Protein AF-A0A2G4SFN2-F1 (afdb_monomer_lite)

Structure (mmCIF, N/CA/C/O backbone):
data_AF-A0A2G4SFN2-F1
#
_entry.id   AF-A0A2G4SFN2-F1
#
loop_
_atom_site.group_PDB
_atom_site.id
_atom_site.type_symbol
_atom_site.label_atom_id
_atom_site.label_alt_id
_atom_site.label_comp_id
_atom_site.label_asym_id
_atom_site.label_entity_id
_atom_site.label_seq_id
_atom_site.pdbx_PDB_ins_code
_atom_site.Cartn_x
_atom_site.Cartn_y
_atom_site.Cartn_z
_atom_site.occupancy
_atom_site.B_iso_or_equiv
_atom_site.auth_seq_id
_atom_site.auth_comp_id
_atom_site.auth_asym_id
_atom_site.auth_atom_id
_atom_site.pdbx_PDB_model_num
ATOM 1 N N . MET A 1 1 ? 10.929 -5.818 -22.133 1.00 94.94 1 MET A N 1
ATOM 2 C CA . MET A 1 1 ? 11.020 -7.268 -22.403 1.00 94.94 1 MET A CA 1
ATOM 3 C C . MET A 1 1 ? 10.552 -8.039 -21.181 1.00 94.94 1 MET A C 1
ATOM 5 O O . MET A 1 1 ? 10.913 -7.675 -20.067 1.00 94.94 1 MET A O 1
ATOM 9 N N . VAL A 1 2 ? 9.719 -9.061 -21.393 1.00 96.06 2 VAL A N 1
ATOM 10 C CA . VAL A 1 2 ? 9.062 -9.829 -20.324 1.00 96.06 2 VAL A CA 1
ATOM 11 C C . VAL A 1 2 ? 9.602 -11.266 -20.323 1.00 96.06 2 VAL A C 1
ATOM 13 O O . VAL A 1 2 ? 9.196 -12.037 -21.191 1.00 96.06 2 VAL A O 1
ATOM 16 N N . PRO A 1 3 ? 10.499 -11.646 -19.387 1.00 93.75 3 PRO A N 1
ATOM 17 C CA . PRO A 1 3 ? 11.241 -12.911 -19.431 1.00 93.75 3 PRO A CA 1
ATOM 18 C C . PRO A 1 3 ? 10.375 -14.161 -19.606 1.00 93.75 3 PRO A C 1
ATOM 20 O O . PRO A 1 3 ? 10.706 -15.014 -20.424 1.00 93.75 3 PRO A O 1
ATOM 23 N N . LYS A 1 4 ? 9.218 -14.233 -18.934 1.00 94.50 4 LYS A N 1
ATOM 24 C CA . LYS A 1 4 ? 8.296 -15.381 -19.033 1.00 94.50 4 LYS A CA 1
ATOM 25 C C . LYS A 1 4 ? 7.735 -15.641 -20.441 1.00 94.50 4 LYS A C 1
ATOM 27 O O . LYS A 1 4 ? 7.120 -16.675 -20.672 1.00 94.50 4 LYS A O 1
ATOM 32 N N . TRP A 1 5 ? 7.900 -14.703 -21.376 1.00 95.44 5 TRP A N 1
ATOM 33 C CA . TRP A 1 5 ? 7.477 -14.834 -22.777 1.00 95.44 5 TRP A CA 1
ATOM 34 C C . TRP A 1 5 ? 8.654 -14.965 -23.751 1.00 95.44 5 TRP A C 1
ATOM 36 O O . TRP A 1 5 ? 8.445 -14.978 -24.959 1.00 95.44 5 TRP A O 1
ATOM 46 N N . MET A 1 6 ? 9.886 -15.032 -23.244 1.00 95.00 6 MET A N 1
ATOM 47 C CA . MET A 1 6 ? 11.104 -15.060 -24.061 1.00 95.00 6 MET A CA 1
ATOM 48 C C . MET A 1 6 ? 11.717 -16.457 -24.194 1.00 95.00 6 MET A C 1
ATOM 50 O O . MET A 1 6 ? 12.652 -16.625 -24.973 1.00 95.00 6 MET A O 1
ATOM 54 N N . GLY A 1 7 ? 11.222 -17.430 -23.424 1.00 93.56 7 GLY A N 1
ATOM 55 C CA . GLY A 1 7 ? 11.867 -18.733 -23.285 1.00 93.56 7 GLY A CA 1
ATOM 56 C C . GLY A 1 7 ? 13.181 -18.657 -22.490 1.00 93.56 7 GLY A C 1
ATOM 57 O O . GLY A 1 7 ? 13.526 -17.598 -21.942 1.00 93.56 7 GLY A O 1
ATOM 58 N N . PRO A 1 8 ? 13.928 -19.771 -22.413 1.00 95.56 8 PRO A N 1
ATOM 59 C CA . PRO A 1 8 ? 15.216 -19.804 -21.735 1.00 95.56 8 PRO A CA 1
ATOM 60 C C . PRO A 1 8 ? 16.226 -18.871 -22.416 1.00 95.56 8 PRO A C 1
ATOM 62 O O . PRO A 1 8 ? 16.145 -18.598 -23.612 1.00 95.56 8 PRO A O 1
ATOM 65 N N . ILE A 1 9 ? 17.235 -18.416 -21.667 1.00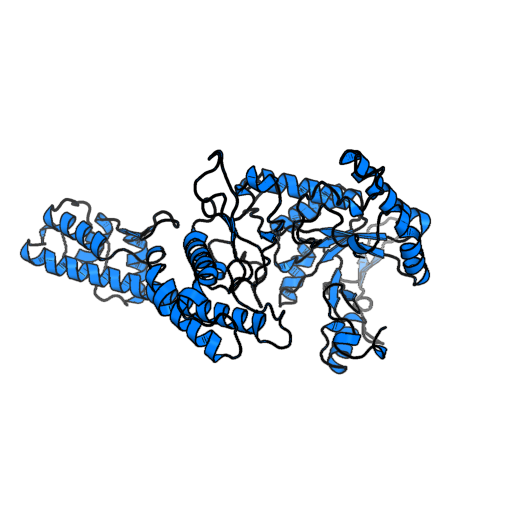 95.12 9 ILE A N 1
ATOM 66 C CA . ILE A 1 9 ? 18.284 -17.484 -22.137 1.00 95.12 9 ILE A CA 1
ATOM 67 C C . ILE A 1 9 ? 18.915 -17.890 -23.484 1.00 95.12 9 ILE A C 1
ATOM 69 O O . ILE A 1 9 ? 19.340 -17.035 -24.262 1.00 95.12 9 ILE A O 1
ATOM 73 N N . THR A 1 10 ? 19.012 -19.188 -23.762 1.00 92.06 10 THR A N 1
ATOM 74 C CA . THR A 1 10 ? 19.550 -19.744 -25.012 1.00 92.06 10 THR A CA 1
ATOM 75 C C . THR A 1 10 ? 18.727 -19.387 -26.249 1.00 92.06 10 THR A C 1
ATOM 77 O O . THR A 1 10 ? 19.292 -19.325 -27.340 1.00 92.06 10 THR A O 1
ATOM 80 N N . GLU A 1 11 ? 17.439 -19.093 -26.088 1.00 93.94 11 GLU A N 1
ATOM 81 C CA . GLU A 1 11 ? 16.514 -18.721 -27.163 1.00 93.94 11 GLU A CA 1
ATOM 82 C C . GLU A 1 11 ? 16.425 -17.203 -27.375 1.00 93.94 11 GLU A C 1
ATOM 84 O O . GLU A 1 11 ? 15.909 -16.741 -28.394 1.00 93.94 11 GLU A O 1
ATOM 89 N N . TRP A 1 12 ? 16.998 -16.398 -26.472 1.00 95.00 12 TRP A N 1
ATOM 90 C CA . TRP A 1 12 ? 16.895 -14.936 -26.539 1.00 95.00 12 TRP A CA 1
ATOM 91 C C . TRP A 1 12 ? 17.589 -14.327 -27.762 1.00 95.00 12 TRP A C 1
ATOM 93 O O . TRP A 1 12 ? 17.279 -13.196 -28.126 1.00 95.00 12 TRP A O 1
ATOM 103 N N . ALA A 1 13 ? 18.512 -15.048 -28.409 1.00 92.19 13 ALA A N 1
ATOM 104 C CA . ALA A 1 13 ? 19.316 -14.533 -29.519 1.00 92.19 13 ALA A CA 1
ATOM 105 C C . ALA A 1 13 ? 18.464 -13.899 -30.635 1.00 92.19 13 ALA A C 1
ATOM 107 O O . ALA A 1 13 ? 18.724 -12.762 -31.016 1.00 92.19 13 ALA A O 1
ATOM 108 N N . ASN A 1 14 ? 17.396 -14.571 -31.076 1.00 90.19 14 ASN A N 1
ATOM 109 C CA . ASN A 1 14 ? 16.533 -14.073 -32.156 1.00 90.19 14 ASN A CA 1
ATOM 110 C C . ASN A 1 14 ? 15.790 -12.781 -31.760 1.00 90.19 14 ASN A C 1
ATOM 112 O O . ASN A 1 14 ? 15.620 -11.861 -32.564 1.00 90.19 14 ASN A O 1
ATOM 116 N N . LEU A 1 15 ? 15.358 -12.692 -30.498 1.00 93.50 15 LEU A N 1
ATOM 117 C CA . LEU A 1 15 ? 14.701 -11.497 -29.966 1.00 93.50 15 LEU A CA 1
ATOM 118 C C . LEU A 1 15 ? 15.687 -10.326 -29.890 1.00 93.50 15 LEU A C 1
ATOM 120 O O . LEU A 1 15 ? 15.352 -9.206 -30.269 1.00 93.50 15 LEU A O 1
ATOM 124 N N . LEU A 1 16 ? 16.917 -10.590 -29.444 1.00 94.38 16 LEU A N 1
ATOM 125 C CA . LEU A 1 16 ? 17.982 -9.591 -29.355 1.00 94.38 16 LEU A CA 1
ATOM 126 C C . LEU A 1 16 ? 18.426 -9.094 -30.736 1.00 94.38 16 LEU A C 1
ATOM 128 O O . LEU A 1 16 ? 18.684 -7.903 -30.893 1.00 94.38 16 LEU A O 1
ATOM 132 N N . GLU A 1 17 ? 18.464 -9.968 -31.745 1.00 92.69 17 GLU A N 1
ATOM 133 C CA . GLU A 1 17 ? 18.723 -9.577 -33.136 1.00 92.69 17 GLU A CA 1
ATOM 134 C C . GLU A 1 17 ? 17.660 -8.609 -33.658 1.00 92.69 17 GLU A C 1
ATOM 136 O O . GLU A 1 17 ? 18.006 -7.616 -34.295 1.00 92.69 17 GLU A O 1
ATOM 141 N N . THR A 1 18 ? 16.388 -8.840 -33.318 1.00 93.56 18 THR A N 1
ATOM 142 C CA . THR A 1 18 ? 15.286 -7.936 -33.684 1.00 93.56 18 THR A CA 1
ATOM 143 C C . THR A 1 18 ? 15.445 -6.570 -33.016 1.00 93.56 18 THR A C 1
ATOM 145 O O . THR A 1 18 ? 15.363 -5.544 -33.685 1.00 93.56 18 THR A O 1
ATOM 148 N N . VAL A 1 19 ? 15.741 -6.536 -31.711 1.00 95.19 19 VAL A N 1
ATOM 149 C CA . VAL A 1 19 ? 15.979 -5.279 -30.975 1.00 95.19 19 VAL A CA 1
ATOM 150 C C . VAL A 1 19 ? 17.150 -4.497 -31.575 1.00 95.19 19 VAL A C 1
ATOM 152 O O . VAL A 1 19 ? 17.044 -3.288 -31.783 1.00 95.19 19 VAL A O 1
ATOM 155 N N . ASN A 1 20 ? 18.248 -5.190 -31.882 1.00 93.81 20 ASN A N 1
ATOM 156 C CA . ASN A 1 20 ? 19.436 -4.597 -32.485 1.00 93.81 20 ASN A CA 1
ATOM 157 C C . ASN A 1 20 ? 19.157 -4.065 -33.898 1.00 93.81 20 ASN A C 1
ATOM 159 O O . ASN A 1 20 ? 19.586 -2.966 -34.234 1.00 93.81 20 ASN A O 1
ATOM 163 N N . TYR A 1 21 ? 18.415 -4.822 -34.713 1.00 95.38 21 TYR A N 1
ATOM 164 C CA . TYR A 1 21 ? 17.999 -4.397 -36.050 1.00 95.38 21 TYR A CA 1
ATOM 165 C C . TYR A 1 21 ? 17.138 -3.127 -36.005 1.00 95.38 21 TYR A C 1
ATOM 167 O O . TYR A 1 21 ? 17.342 -2.225 -36.814 1.00 95.38 21 TYR A O 1
ATOM 175 N N . SER A 1 22 ? 16.237 -3.020 -35.025 1.00 95.19 22 SER A N 1
ATOM 176 C CA . SER A 1 22 ? 15.400 -1.831 -34.816 1.00 95.19 22 SER A CA 1
ATOM 177 C C . SER A 1 22 ? 16.165 -0.610 -34.282 1.00 95.19 22 SER A C 1
ATOM 179 O O . SER A 1 22 ? 15.592 0.471 -34.189 1.00 95.19 22 SER A O 1
ATOM 181 N N . GLY A 1 23 ? 17.450 -0.750 -33.933 1.00 96.12 23 GLY A N 1
ATOM 182 C CA . GLY A 1 23 ? 18.303 0.362 -33.504 1.00 96.12 23 GLY A CA 1
ATOM 183 C C . GLY A 1 23 ? 18.159 0.771 -32.033 1.00 96.12 23 GLY A C 1
ATOM 184 O O . GLY A 1 23 ? 18.684 1.816 -31.643 1.00 96.12 23 GLY A O 1
ATOM 185 N N . TYR A 1 24 ? 17.488 -0.029 -31.196 1.00 96.75 24 TYR A N 1
ATOM 186 C CA . TYR A 1 24 ? 17.452 0.219 -29.752 1.00 96.75 24 TYR A CA 1
ATOM 187 C C . TYR A 1 24 ? 18.827 -0.037 -29.126 1.00 96.75 24 TYR A C 1
ATOM 189 O O . TYR A 1 24 ? 19.486 -1.032 -29.414 1.00 96.75 24 TYR A O 1
ATOM 197 N N . ASN A 1 25 ? 19.234 0.833 -28.203 1.00 97.06 25 ASN A N 1
ATOM 198 C CA . ASN A 1 25 ? 20.517 0.747 -27.497 1.00 97.06 25 ASN A CA 1
ATOM 199 C C . ASN A 1 25 ? 20.377 0.361 -26.014 1.00 97.06 25 ASN A C 1
ATOM 201 O O . ASN A 1 25 ? 21.372 0.319 -25.291 1.00 97.06 25 ASN A O 1
ATOM 205 N N . MET A 1 26 ? 19.160 0.081 -25.545 1.00 97.75 26 MET A N 1
ATOM 206 C CA . MET A 1 26 ? 18.882 -0.307 -24.167 1.00 97.75 26 MET A CA 1
ATOM 207 C C . MET A 1 26 ? 17.657 -1.222 -24.100 1.00 97.75 26 MET A C 1
ATOM 209 O O . MET A 1 26 ? 16.643 -0.952 -24.738 1.00 97.75 26 MET A O 1
ATOM 213 N N . ILE A 1 27 ? 17.741 -2.288 -23.302 1.00 97.81 27 ILE A N 1
ATOM 214 C CA . ILE A 1 27 ? 16.620 -3.190 -23.014 1.00 97.81 27 ILE A CA 1
ATOM 215 C C . ILE A 1 27 ? 16.213 -3.049 -21.550 1.00 97.81 27 ILE A C 1
ATOM 217 O O . ILE A 1 27 ? 17.034 -3.208 -20.648 1.00 97.81 27 ILE A O 1
ATOM 221 N N . HIS A 1 28 ? 14.924 -2.817 -21.320 1.00 97.62 28 HIS A N 1
ATOM 222 C CA . HIS A 1 28 ? 14.289 -2.950 -20.011 1.00 97.62 28 HIS A CA 1
ATOM 223 C C . HIS A 1 28 ? 13.712 -4.347 -19.832 1.00 97.62 28 HIS A C 1
ATOM 225 O O . HIS A 1 28 ? 12.875 -4.780 -20.623 1.00 97.62 28 HIS A O 1
ATOM 231 N N . PHE A 1 29 ? 14.163 -5.043 -18.794 1.00 97.94 29 PHE A N 1
ATOM 232 C CA . PHE A 1 29 ? 13.598 -6.298 -18.324 1.00 97.94 29 PHE A CA 1
ATOM 233 C C . PHE A 1 29 ? 12.678 -6.039 -17.128 1.00 97.94 29 PHE A C 1
ATOM 235 O O . PHE A 1 29 ? 13.094 -5.415 -16.152 1.00 97.94 29 PHE A O 1
ATOM 242 N N . VAL A 1 30 ? 11.450 -6.559 -17.176 1.00 96.75 30 VAL A N 1
ATOM 243 C CA . VAL A 1 30 ? 10.679 -6.772 -15.935 1.00 96.75 30 VAL A CA 1
ATOM 244 C C . VAL A 1 30 ? 11.398 -7.840 -15.087 1.00 96.75 30 VAL A C 1
ATOM 246 O O . VAL A 1 30 ? 12.261 -8.541 -15.635 1.00 96.75 30 VAL A O 1
ATOM 249 N N . PRO A 1 31 ? 11.087 -7.998 -13.788 1.00 97.38 31 PRO A N 1
ATOM 250 C CA . PRO A 1 31 ? 11.889 -8.833 -12.895 1.00 97.38 31 PRO A CA 1
ATOM 251 C C . PRO A 1 31 ? 12.075 -10.272 -13.411 1.00 97.38 31 PRO A C 1
ATOM 253 O O . PRO A 1 31 ? 11.135 -10.912 -13.888 1.00 97.38 31 PRO A O 1
ATOM 256 N N . LEU A 1 32 ? 13.312 -10.778 -13.319 1.00 97.25 32 LEU A N 1
ATOM 257 C CA . LEU A 1 32 ? 13.687 -12.157 -13.688 1.00 97.25 32 LEU A CA 1
ATOM 258 C C . LEU A 1 32 ? 13.621 -13.113 -12.485 1.00 97.25 32 LEU A C 1
ATOM 260 O O . LEU A 1 32 ? 13.892 -14.312 -12.611 1.00 97.25 32 LEU A O 1
ATOM 264 N N . GLN A 1 33 ? 13.357 -12.560 -11.305 1.00 97.81 33 GLN A N 1
ATOM 265 C CA . GLN A 1 33 ? 13.329 -13.274 -10.044 1.00 97.81 33 GLN A CA 1
ATOM 266 C C . GLN A 1 33 ? 12.214 -14.320 -10.033 1.00 97.81 33 GLN A C 1
ATOM 268 O O . GLN A 1 33 ? 11.281 -14.279 -10.839 1.00 97.81 33 GLN A O 1
ATOM 273 N N . LYS A 1 34 ? 12.322 -15.277 -9.112 1.00 97.62 34 LYS A N 1
ATOM 274 C CA . LYS A 1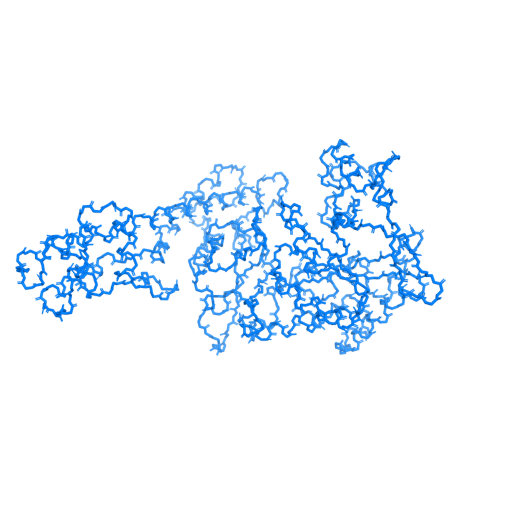 34 ? 11.336 -16.348 -8.977 1.00 97.62 34 LYS A CA 1
ATOM 275 C C . LYS A 1 34 ? 9.956 -15.758 -8.685 1.00 97.62 34 LYS A C 1
ATOM 277 O O . LYS A 1 34 ? 9.790 -15.005 -7.722 1.00 97.62 34 LYS A O 1
ATOM 282 N N . ARG A 1 35 ? 8.960 -16.105 -9.501 1.00 97.94 35 ARG A N 1
ATOM 283 C CA . ARG A 1 35 ? 7.611 -15.530 -9.401 1.00 97.94 35 ARG A CA 1
ATOM 284 C C . ARG A 1 35 ? 6.763 -16.249 -8.355 1.00 97.94 35 ARG A C 1
ATOM 286 O O . ARG A 1 35 ? 7.088 -17.351 -7.905 1.00 97.94 35 ARG A O 1
ATOM 293 N N . GLY A 1 36 ? 5.708 -15.583 -7.906 1.00 96.94 36 GLY A N 1
ATOM 294 C CA . GLY A 1 36 ? 4.700 -16.095 -6.987 1.00 96.94 36 GLY A CA 1
ATOM 295 C C . GLY A 1 36 ? 3.635 -16.947 -7.663 1.00 96.94 36 GLY A C 1
ATOM 296 O O . GLY A 1 36 ? 3.667 -17.195 -8.869 1.00 96.94 36 GLY A O 1
ATOM 297 N N . VAL A 1 37 ? 2.649 -17.372 -6.873 1.00 95.56 37 VAL A N 1
ATOM 298 C CA . VAL A 1 37 ? 1.543 -18.236 -7.331 1.00 95.56 37 VAL A CA 1
ATOM 299 C C . VAL A 1 37 ? 0.689 -17.609 -8.434 1.00 95.56 37 VAL A C 1
ATOM 301 O O . VAL A 1 37 ? 0.128 -18.339 -9.246 1.00 95.56 37 VAL A O 1
ATOM 304 N N . SER A 1 38 ? 0.613 -16.275 -8.508 1.00 95.31 38 SER A N 1
ATOM 305 C CA . SER A 1 38 ? -0.100 -15.568 -9.581 1.00 95.31 38 SER A CA 1
ATOM 306 C C . SER A 1 38 ? 0.643 -15.590 -10.919 1.00 95.31 38 SER A C 1
ATOM 308 O O . SER A 1 38 ? 0.074 -15.223 -11.947 1.00 95.31 38 SER A O 1
ATOM 310 N N . ASN A 1 39 ? 1.920 -15.994 -10.925 1.00 96.56 39 ASN A N 1
ATOM 311 C CA . ASN A 1 39 ? 2.823 -15.918 -12.074 1.00 96.56 39 ASN A CA 1
ATOM 312 C C . ASN A 1 39 ? 2.987 -14.481 -12.638 1.00 96.56 39 ASN A C 1
ATOM 314 O O . ASN A 1 39 ? 3.369 -14.275 -13.803 1.00 96.56 39 ASN A O 1
ATOM 318 N N . SER A 1 40 ? 2.686 -13.470 -11.815 1.00 96.69 40 SER A N 1
ATOM 319 C CA . SER A 1 40 ? 3.033 -12.074 -12.073 1.00 96.69 40 SER A CA 1
ATOM 320 C C . SER A 1 40 ? 4.544 -11.879 -11.892 1.00 96.69 40 SER A C 1
ATOM 322 O O . SER A 1 40 ? 5.094 -12.364 -10.903 1.00 96.69 40 SER A O 1
ATOM 324 N N . PRO A 1 41 ? 5.241 -11.179 -12.808 1.00 96.88 41 PRO A N 1
ATOM 325 C CA . PRO A 1 41 ? 6.657 -10.861 -12.626 1.00 96.88 41 PRO A CA 1
ATOM 326 C C . PRO A 1 41 ? 6.903 -9.878 -11.467 1.00 96.88 41 PRO A C 1
ATOM 328 O O . PRO A 1 41 ? 8.006 -9.847 -10.935 1.00 96.88 41 PRO A O 1
ATOM 331 N N . TYR A 1 42 ? 5.886 -9.117 -11.047 1.00 97.38 42 TYR A N 1
ATOM 332 C CA . TYR A 1 42 ? 5.978 -8.169 -9.928 1.00 97.38 42 TYR A CA 1
ATOM 333 C C . TYR A 1 42 ? 5.659 -8.813 -8.566 1.00 97.38 42 TYR A C 1
ATOM 335 O O . TYR A 1 42 ? 6.148 -8.360 -7.535 1.00 97.38 42 TYR A O 1
ATOM 343 N N . SER A 1 43 ? 4.937 -9.941 -8.550 1.00 97.88 43 SER A N 1
ATOM 344 C CA . SER A 1 43 ? 4.745 -10.763 -7.347 1.00 97.88 43 SER A CA 1
ATOM 345 C C . SER A 1 43 ? 5.930 -11.719 -7.177 1.00 97.88 43 SER A C 1
ATOM 347 O O . SER A 1 43 ? 5.890 -12.881 -7.581 1.00 97.88 43 SER A O 1
ATOM 349 N N . ILE A 1 44 ? 7.039 -11.218 -6.629 1.00 98.50 44 ILE A N 1
ATOM 350 C CA . ILE A 1 44 ? 8.297 -11.973 -6.502 1.00 98.50 44 ILE A CA 1
ATOM 351 C C . ILE A 1 44 ? 8.254 -12.869 -5.256 1.00 98.50 44 ILE A C 1
ATOM 353 O O . ILE A 1 44 ? 8.103 -12.372 -4.144 1.00 98.50 44 ILE A O 1
ATOM 357 N N . SER A 1 45 ? 8.402 -14.187 -5.416 1.00 97.75 45 SER A N 1
ATOM 358 C CA . SER A 1 45 ? 8.417 -15.148 -4.298 1.00 97.75 45 SER A CA 1
ATOM 359 C C . SER A 1 45 ? 9.788 -15.348 -3.670 1.00 97.75 45 SER A C 1
ATOM 361 O O . SER A 1 45 ? 9.859 -15.686 -2.490 1.00 97.75 45 SER A O 1
ATOM 363 N N . ASP A 1 46 ? 10.860 -15.123 -4.423 1.00 97.69 46 ASP A N 1
ATOM 364 C CA . ASP A 1 46 ? 12.228 -15.112 -3.914 1.00 97.69 46 ASP A CA 1
ATOM 365 C C . ASP A 1 46 ? 13.065 -14.129 -4.735 1.00 97.69 46 ASP A C 1
ATOM 367 O O . ASP A 1 46 ? 13.357 -14.363 -5.907 1.00 97.69 46 ASP A O 1
ATOM 371 N N . GLN A 1 47 ? 13.436 -13.015 -4.105 1.00 98.00 47 GLN A N 1
ATOM 372 C CA . GLN A 1 47 ? 14.183 -11.921 -4.721 1.00 98.00 47 GLN A CA 1
ATOM 373 C C . GLN A 1 47 ? 15.643 -12.281 -5.031 1.00 98.00 47 GLN A C 1
ATOM 375 O O . GLN A 1 47 ? 16.271 -11.621 -5.860 1.00 98.00 47 GLN A O 1
ATOM 380 N N . LEU A 1 48 ? 16.201 -13.298 -4.365 1.00 97.62 48 LEU A N 1
ATOM 381 C CA . LEU A 1 48 ? 17.604 -13.695 -4.511 1.00 97.62 48 LEU A CA 1
ATOM 382 C C . LEU A 1 48 ? 17.789 -14.885 -5.462 1.00 97.62 48 LEU A C 1
ATOM 384 O O . LEU A 1 48 ? 18.931 -15.214 -5.803 1.00 97.62 48 LEU A O 1
ATOM 388 N N . SER A 1 49 ? 16.687 -15.493 -5.905 1.00 96.56 49 SER A N 1
ATOM 389 C CA . SER A 1 49 ? 16.641 -16.576 -6.888 1.00 96.56 49 SER A CA 1
ATOM 390 C C . SER A 1 49 ? 15.966 -16.125 -8.183 1.00 96.56 49 SER A C 1
ATOM 392 O O . SER A 1 49 ? 15.183 -15.180 -8.212 1.00 96.56 49 SER A O 1
ATOM 394 N N . PHE A 1 50 ? 16.235 -16.845 -9.267 1.00 97.19 50 PHE A N 1
ATOM 395 C CA . PHE A 1 50 ? 15.622 -16.613 -10.576 1.00 97.19 50 PHE A CA 1
ATOM 396 C C . PHE A 1 50 ? 14.557 -17.667 -10.864 1.00 97.19 50 PHE A C 1
ATOM 398 O O . PHE A 1 50 ? 14.613 -18.764 -10.308 1.00 97.19 50 PHE A O 1
ATOM 405 N N . ASP A 1 51 ? 13.615 -17.354 -11.748 1.00 95.88 51 ASP A N 1
ATOM 406 C CA . ASP A 1 51 ? 12.614 -18.327 -12.186 1.00 95.88 51 ASP A CA 1
ATOM 407 C C . ASP A 1 51 ? 13.237 -19.442 -13.050 1.00 95.88 51 ASP A C 1
ATOM 409 O O . ASP A 1 51 ? 14.288 -19.253 -13.670 1.00 95.88 51 ASP A O 1
ATOM 413 N N . ASP A 1 52 ? 12.643 -20.636 -13.044 1.00 95.12 52 ASP A N 1
ATOM 414 C CA . ASP A 1 52 ? 13.180 -21.820 -13.732 1.00 95.12 52 ASP A CA 1
ATOM 415 C C . ASP A 1 52 ? 13.032 -21.723 -15.252 1.00 95.12 52 ASP A C 1
ATOM 417 O O . ASP A 1 52 ? 13.875 -22.251 -15.980 1.00 95.12 52 ASP A O 1
ATOM 421 N N . ASP A 1 53 ? 12.021 -20.995 -15.731 1.00 94.50 53 ASP A N 1
ATOM 422 C CA . ASP A 1 53 ? 11.775 -20.787 -17.162 1.00 94.50 53 ASP A CA 1
ATOM 423 C C . ASP A 1 53 ? 12.828 -19.913 -17.861 1.00 94.50 53 ASP A C 1
ATOM 425 O O . ASP A 1 53 ? 12.963 -19.958 -19.082 1.00 94.50 53 ASP A O 1
ATOM 429 N N . VAL A 1 54 ? 13.643 -19.191 -17.089 1.00 94.88 54 VAL A N 1
ATOM 430 C CA . VAL A 1 54 ? 14.795 -18.427 -17.589 1.00 94.88 54 VAL A CA 1
ATOM 431 C C . VAL A 1 54 ? 15.943 -19.355 -18.029 1.00 94.88 54 VAL A C 1
ATOM 433 O O . VAL A 1 54 ? 16.829 -18.942 -18.784 1.00 94.88 54 VAL A O 1
ATOM 436 N N . PHE A 1 55 ? 15.953 -20.620 -17.594 1.00 96.62 55 PHE A N 1
ATOM 437 C CA . PHE A 1 55 ? 17.069 -21.550 -17.792 1.00 96.62 55 PHE A CA 1
ATOM 438 C C . PHE A 1 55 ? 16.675 -22.781 -18.609 1.00 96.62 55 PHE A C 1
ATOM 440 O O . PHE A 1 55 ? 15.585 -23.333 -18.463 1.00 96.62 55 PHE A O 1
ATOM 447 N N . ASP A 1 56 ? 17.629 -23.296 -19.391 1.00 93.69 56 ASP A N 1
ATOM 448 C CA . ASP A 1 56 ? 17.527 -24.647 -19.947 1.00 93.69 56 ASP A CA 1
ATOM 449 C C . ASP A 1 56 ? 17.387 -25.690 -18.823 1.00 93.69 56 ASP A C 1
ATOM 451 O O . ASP A 1 56 ? 17.960 -25.537 -17.740 1.00 93.69 56 ASP A O 1
ATOM 455 N N . ALA A 1 57 ? 16.777 -26.839 -19.123 1.00 92.31 57 ALA A N 1
ATOM 456 C CA . ALA A 1 57 ? 16.605 -27.948 -18.175 1.00 92.31 57 ALA A CA 1
ATOM 457 C C . ALA A 1 57 ? 17.906 -28.401 -17.469 1.00 92.31 57 ALA A C 1
ATOM 459 O O . ALA A 1 57 ? 17.885 -28.809 -16.307 1.00 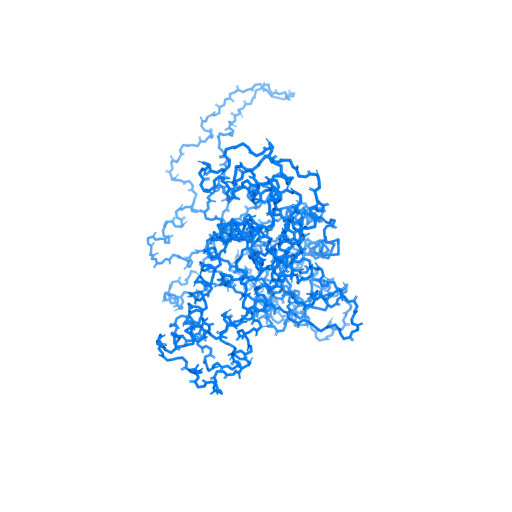92.31 57 ALA A O 1
ATOM 460 N N . LYS A 1 58 ? 19.058 -28.315 -18.151 1.00 91.19 58 LYS A N 1
ATOM 461 C CA . LYS A 1 58 ? 20.383 -28.641 -17.581 1.00 91.19 58 LYS A CA 1
ATOM 462 C C . LYS A 1 58 ? 20.851 -27.648 -16.507 1.00 91.19 58 LYS A C 1
ATOM 464 O O . LYS A 1 58 ? 21.658 -28.010 -15.655 1.00 91.19 58 LYS A O 1
ATOM 469 N N . ASP A 1 59 ? 20.354 -26.416 -16.554 1.00 92.69 59 ASP A N 1
ATOM 470 C CA . ASP A 1 59 ? 20.794 -25.298 -15.724 1.00 92.69 59 ASP A CA 1
ATOM 471 C C . ASP A 1 59 ? 19.821 -25.015 -14.568 1.00 92.69 59 ASP A C 1
ATOM 473 O O . ASP A 1 59 ? 20.230 -24.435 -13.566 1.00 92.69 59 ASP A O 1
ATOM 477 N N . GLN A 1 60 ? 18.578 -25.502 -14.647 1.00 92.81 60 GLN A N 1
ATOM 478 C CA . GLN A 1 60 ? 17.558 -25.360 -13.596 1.00 92.81 60 GLN A CA 1
ATOM 479 C C . GLN A 1 60 ? 17.980 -25.964 -12.247 1.00 92.81 60 GLN A C 1
ATOM 481 O O . GLN A 1 60 ? 17.645 -25.432 -11.193 1.00 92.81 60 GLN A O 1
ATOM 486 N N . LYS A 1 61 ? 18.765 -27.051 -12.262 1.00 91.88 61 LYS A N 1
ATOM 487 C CA . LYS A 1 61 ? 19.244 -27.731 -11.041 1.00 91.88 61 LYS A CA 1
ATOM 488 C C . LYS A 1 61 ? 20.509 -27.116 -10.435 1.00 91.88 61 LYS A C 1
ATOM 490 O O . LYS A 1 61 ? 21.008 -27.630 -9.434 1.00 91.88 61 LYS A O 1
ATOM 495 N N . LYS A 1 62 ? 21.069 -26.074 -11.054 1.00 94.44 62 LYS A N 1
ATOM 496 C CA . LYS A 1 62 ? 22.264 -25.395 -10.543 1.00 94.44 62 LYS A CA 1
ATOM 497 C C . LYS A 1 62 ? 21.946 -24.628 -9.264 1.00 94.44 62 LYS A C 1
ATOM 499 O O . LYS A 1 62 ? 20.813 -24.207 -9.038 1.00 94.44 62 LYS A O 1
ATOM 504 N N . SER A 1 63 ? 22.971 -24.395 -8.451 1.00 95.56 63 SER A N 1
ATOM 505 C CA . SER A 1 63 ? 22.848 -23.530 -7.276 1.00 95.56 63 SER A CA 1
ATOM 506 C C . SER A 1 63 ? 22.495 -22.089 -7.672 1.00 95.56 63 SER A C 1
ATOM 508 O O . SER A 1 63 ? 22.823 -21.635 -8.772 1.00 95.56 63 SER A O 1
ATOM 510 N N . ASN A 1 64 ? 21.903 -21.322 -6.750 1.00 93.75 64 ASN A N 1
ATOM 511 C CA . ASN A 1 64 ? 21.565 -19.910 -6.987 1.00 93.75 64 ASN A CA 1
ATOM 512 C C . ASN A 1 64 ? 22.771 -19.080 -7.449 1.00 93.75 64 ASN A C 1
ATOM 514 O O . ASN A 1 64 ? 22.651 -18.257 -8.352 1.00 93.75 64 ASN A O 1
ATOM 518 N N . LYS A 1 65 ? 23.962 -19.346 -6.897 1.00 95.62 65 LYS A N 1
ATOM 519 C CA . LYS A 1 65 ? 25.207 -18.672 -7.294 1.00 95.62 65 LYS A CA 1
ATOM 520 C C . LYS A 1 65 ? 25.592 -18.963 -8.747 1.00 95.62 65 LYS A C 1
ATOM 522 O O . LYS A 1 65 ? 26.038 -18.070 -9.463 1.00 95.62 65 LYS A O 1
ATOM 527 N N . GLU A 1 66 ? 25.437 -20.206 -9.187 1.00 96.56 66 GLU A N 1
ATOM 528 C CA . GLU A 1 66 ? 25.718 -20.598 -10.569 1.00 96.56 66 GLU A CA 1
ATOM 529 C C . GLU A 1 66 ? 24.667 -20.040 -11.534 1.00 96.56 66 GLU A C 1
ATOM 531 O O . GLU A 1 66 ? 25.028 -19.550 -12.604 1.00 96.56 66 GLU A O 1
ATOM 536 N N . ARG A 1 67 ? 23.384 -20.043 -11.147 1.00 96.44 67 ARG A N 1
ATOM 537 C CA . ARG A 1 67 ? 22.295 -19.419 -11.917 1.00 96.44 67 ARG A CA 1
ATOM 538 C C . ARG A 1 67 ? 22.510 -17.913 -12.073 1.00 96.44 67 ARG A C 1
ATOM 540 O O . ARG A 1 67 ? 22.432 -17.406 -13.189 1.00 96.44 67 ARG A O 1
ATOM 547 N N . LEU A 1 68 ? 22.906 -17.224 -11.003 1.00 96.94 68 LEU A N 1
ATOM 548 C CA . LEU A 1 68 ? 23.308 -15.816 -11.045 1.00 96.94 68 LEU A CA 1
ATOM 549 C C . LEU A 1 68 ? 24.454 -15.578 -12.038 1.00 96.94 68 LEU A C 1
ATOM 551 O O . LEU A 1 68 ? 24.409 -14.630 -12.818 1.00 96.94 68 LEU A O 1
ATOM 555 N N . ALA A 1 69 ? 25.472 -16.444 -12.055 1.00 97.06 69 ALA A N 1
ATOM 556 C CA . ALA A 1 69 ? 26.574 -16.328 -13.009 1.00 97.06 69 ALA A CA 1
ATOM 557 C C . ALA A 1 69 ? 26.113 -16.509 -14.468 1.00 97.06 69 ALA A C 1
ATOM 559 O O . ALA A 1 69 ? 26.615 -15.813 -15.354 1.00 97.06 69 ALA A O 1
ATOM 560 N N . VAL A 1 70 ? 25.147 -17.401 -14.723 1.00 96.69 70 VAL A N 1
ATOM 561 C CA . VAL A 1 70 ? 24.536 -17.584 -16.051 1.00 96.69 70 VAL A CA 1
ATOM 562 C C . VAL A 1 70 ? 23.792 -16.321 -16.485 1.00 96.69 70 VAL A C 1
ATOM 564 O O . VAL A 1 70 ? 24.076 -15.809 -17.569 1.00 96.69 70 VAL A O 1
ATOM 567 N N . VAL A 1 71 ? 22.917 -15.772 -15.636 1.00 97.25 71 VAL A N 1
ATOM 568 C CA . VAL A 1 71 ? 22.169 -14.536 -15.932 1.00 97.25 71 VAL A CA 1
ATOM 569 C C . VAL A 1 71 ? 23.128 -13.367 -16.147 1.00 97.25 71 VAL A C 1
ATOM 571 O O . VAL A 1 71 ? 23.059 -12.688 -17.169 1.00 97.25 71 VAL A O 1
ATOM 574 N N . LYS A 1 72 ? 24.104 -13.176 -15.252 1.00 97.38 72 LYS A N 1
ATOM 575 C CA . LYS A 1 72 ? 25.109 -12.111 -15.370 1.00 97.38 72 LYS A CA 1
ATOM 576 C C . LYS A 1 72 ? 25.901 -12.206 -16.675 1.00 97.38 72 LYS A C 1
ATOM 578 O O . LYS A 1 72 ? 26.143 -11.189 -17.323 1.00 97.38 72 LYS A O 1
ATOM 583 N N . LYS A 1 73 ? 26.279 -13.419 -17.094 1.00 97.25 73 LYS A N 1
ATOM 584 C CA . LYS A 1 73 ? 26.944 -13.648 -18.383 1.00 97.25 73 LYS A CA 1
ATOM 585 C C . LYS A 1 73 ? 26.017 -13.334 -19.558 1.00 97.25 73 LYS A C 1
ATOM 587 O O . LYS A 1 73 ? 26.474 -12.743 -20.530 1.00 97.25 73 LYS A O 1
ATOM 592 N N . ALA A 1 74 ? 24.743 -13.712 -19.482 1.00 96.38 74 ALA A N 1
ATOM 593 C CA . ALA A 1 74 ? 23.760 -13.423 -20.522 1.00 96.38 74 ALA A CA 1
ATOM 594 C C . ALA A 1 74 ? 23.571 -11.913 -20.715 1.00 96.38 74 ALA A C 1
ATOM 596 O O . ALA A 1 74 ? 23.745 -11.422 -21.827 1.00 96.38 74 ALA A O 1
ATOM 597 N N . ILE A 1 75 ? 23.343 -11.169 -19.630 1.00 97.38 75 ILE A N 1
ATOM 598 C CA . ILE A 1 75 ? 23.221 -9.705 -19.664 1.00 97.38 75 ILE A CA 1
ATOM 599 C C . ILE A 1 75 ? 24.523 -9.048 -20.155 1.00 97.38 75 ILE A C 1
ATOM 601 O O . ILE A 1 75 ? 24.491 -8.175 -21.020 1.00 97.38 75 ILE A O 1
ATOM 605 N N . GLY A 1 76 ? 25.690 -9.517 -19.699 1.00 97.25 76 GLY A N 1
ATOM 606 C CA . GLY A 1 76 ? 26.985 -9.035 -20.197 1.00 97.25 76 GLY A CA 1
ATOM 607 C C . GLY A 1 76 ? 27.227 -9.316 -21.689 1.00 97.25 76 GLY A C 1
ATOM 608 O O . GLY A 1 76 ? 27.895 -8.536 -22.374 1.00 97.25 76 GLY A O 1
ATOM 609 N N . ASN A 1 77 ? 26.660 -10.399 -22.228 1.00 96.62 77 ASN A N 1
ATOM 610 C CA . ASN A 1 77 ? 26.739 -10.714 -23.655 1.00 96.62 77 ASN A CA 1
ATOM 611 C C . ASN A 1 77 ? 25.904 -9.756 -24.510 1.00 96.62 77 ASN A C 1
ATOM 613 O O . ASN A 1 77 ? 26.324 -9.458 -25.623 1.00 96.62 77 ASN A O 1
ATOM 617 N N . ILE A 1 78 ? 24.768 -9.260 -24.005 1.00 97.00 78 ILE A N 1
ATOM 618 C CA . ILE A 1 78 ? 23.939 -8.273 -24.719 1.00 97.00 78 ILE A CA 1
ATOM 619 C C . ILE A 1 78 ? 24.784 -7.030 -25.029 1.00 97.00 78 ILE A C 1
ATOM 621 O O . ILE A 1 78 ? 24.891 -6.622 -26.186 1.00 97.00 78 ILE A O 1
ATOM 625 N N . TYR A 1 79 ? 25.484 -6.504 -24.021 1.00 96.56 79 TYR A N 1
ATOM 626 C CA . TYR A 1 79 ? 26.366 -5.353 -24.202 1.00 96.56 79 TYR A CA 1
ATOM 627 C C . TYR A 1 79 ? 27.593 -5.676 -25.059 1.00 96.56 79 TYR A C 1
ATOM 629 O O . TYR A 1 79 ? 27.863 -4.987 -26.036 1.00 96.56 79 TYR A O 1
ATOM 637 N N . SER A 1 80 ? 28.336 -6.739 -24.741 1.00 96.44 80 SER A N 1
ATOM 638 C CA . SER A 1 80 ? 29.601 -7.020 -25.441 1.00 96.44 80 SER A CA 1
ATOM 639 C C . SER A 1 80 ? 29.432 -7.421 -26.911 1.00 96.44 80 SER A C 1
ATOM 641 O O . SER A 1 80 ? 30.351 -7.196 -27.695 1.00 96.44 80 SER A O 1
ATOM 643 N N . LYS A 1 81 ? 28.285 -7.998 -27.300 1.00 94.50 81 LYS A N 1
ATOM 644 C CA . LYS A 1 81 ? 28.017 -8.406 -28.689 1.00 94.50 81 LYS A CA 1
ATOM 645 C C . LYS A 1 81 ? 27.260 -7.365 -29.507 1.00 94.50 81 LYS A C 1
ATOM 647 O O . LYS A 1 81 ? 27.508 -7.274 -30.704 1.00 94.50 81 LYS A O 1
ATOM 652 N N . HIS A 1 82 ? 26.345 -6.617 -28.888 1.00 94.44 82 HIS A N 1
ATOM 653 C CA . HIS A 1 82 ? 25.442 -5.709 -29.606 1.00 94.44 82 HIS A CA 1
ATOM 654 C C . HIS A 1 82 ? 25.617 -4.234 -29.216 1.00 94.44 82 HIS A C 1
ATOM 656 O O . HIS A 1 82 ? 25.028 -3.366 -29.845 1.00 94.44 82 HIS A O 1
ATOM 662 N N . GLY A 1 83 ? 26.403 -3.919 -28.182 1.00 95.56 83 GLY A N 1
ATOM 663 C CA . GLY A 1 83 ? 26.503 -2.557 -27.643 1.00 95.56 83 GLY A CA 1
ATOM 664 C C . GLY A 1 83 ? 25.226 -2.082 -26.941 1.00 95.56 83 GLY A C 1
ATOM 665 O O . GLY A 1 83 ? 25.077 -0.891 -26.682 1.00 95.56 83 GLY A O 1
ATOM 666 N N . ILE A 1 84 ? 24.305 -3.001 -26.632 1.00 97.69 84 ILE A N 1
ATOM 667 C CA . ILE A 1 84 ? 22.999 -2.704 -26.042 1.00 97.69 84 ILE A CA 1
ATOM 668 C C . ILE A 1 84 ? 23.101 -2.769 -24.514 1.00 97.69 84 ILE A C 1
ATOM 670 O O . ILE A 1 84 ? 23.530 -3.771 -23.939 1.00 97.69 84 ILE A O 1
ATOM 674 N N . LEU A 1 85 ? 22.699 -1.695 -23.838 1.00 98.12 85 LEU A N 1
ATOM 675 C CA . LEU A 1 85 ? 22.617 -1.625 -22.380 1.00 98.12 85 LEU A CA 1
ATOM 676 C C . LEU A 1 85 ? 21.410 -2.416 -21.861 1.00 98.12 85 LEU A C 1
ATOM 678 O O . LEU A 1 85 ? 20.491 -2.775 -22.594 1.00 98.12 85 LEU A O 1
ATOM 682 N N . SER A 1 86 ? 21.384 -2.697 -20.563 1.00 98.12 86 SER A N 1
ATOM 683 C CA . SER A 1 86 ? 20.275 -3.437 -19.950 1.00 98.12 86 SER A CA 1
ATOM 684 C C . SER A 1 86 ? 19.920 -2.846 -18.602 1.00 98.12 86 SER A C 1
ATOM 686 O O . SER A 1 86 ? 20.821 -2.566 -17.811 1.00 98.12 86 SER A O 1
ATOM 688 N N . LEU A 1 87 ? 18.628 -2.710 -18.329 1.00 97.19 87 LEU A N 1
ATOM 689 C CA . LEU A 1 87 ? 18.093 -2.314 -17.032 1.00 97.19 87 LEU A CA 1
ATOM 690 C C . LEU A 1 87 ? 17.036 -3.317 -16.562 1.00 97.19 87 LEU A C 1
ATOM 692 O O . LEU A 1 87 ? 16.382 -3.950 -17.391 1.00 97.19 87 LEU A O 1
ATOM 696 N N . SER A 1 88 ? 16.871 -3.449 -15.249 1.00 97.75 88 SER A N 1
ATOM 697 C CA . SER A 1 88 ? 15.842 -4.301 -14.637 1.00 97.75 88 SER A CA 1
ATOM 698 C C . SER A 1 88 ? 14.897 -3.469 -13.790 1.00 97.75 88 SER A C 1
ATOM 700 O O . SER A 1 88 ? 15.329 -2.511 -13.151 1.00 97.75 88 SER A O 1
ATOM 702 N N . ASP A 1 89 ? 13.632 -3.864 -13.720 1.00 97.81 89 ASP A N 1
ATOM 703 C CA . ASP A 1 89 ? 12.786 -3.429 -12.613 1.00 97.81 89 ASP A CA 1
ATOM 704 C C . ASP A 1 89 ? 13.363 -3.886 -11.270 1.00 97.81 89 ASP A C 1
ATOM 706 O O . ASP A 1 89 ? 13.949 -4.970 -11.162 1.00 97.81 89 ASP A O 1
ATOM 710 N N . VAL A 1 90 ? 13.167 -3.050 -10.253 1.00 98.06 90 VAL A N 1
ATOM 711 C CA . VAL A 1 90 ? 13.308 -3.393 -8.839 1.00 98.06 90 VAL A CA 1
ATOM 712 C C . VAL A 1 90 ? 11.978 -3.143 -8.140 1.00 98.06 90 VAL A C 1
ATOM 714 O O . VAL A 1 90 ? 11.333 -2.118 -8.350 1.00 98.06 90 VAL A O 1
ATOM 717 N N . VAL A 1 91 ? 11.580 -4.095 -7.297 1.00 98.00 91 VAL A N 1
ATOM 718 C CA . VAL A 1 91 ? 10.313 -4.071 -6.559 1.00 98.00 91 VAL A CA 1
ATOM 719 C C . VAL A 1 91 ? 10.644 -4.035 -5.077 1.00 98.00 91 VAL A C 1
ATOM 721 O O . VAL A 1 91 ? 11.119 -5.021 -4.518 1.00 98.00 91 VAL A O 1
ATOM 724 N N . TRP A 1 92 ? 10.428 -2.883 -4.449 1.00 97.94 92 TRP A N 1
ATOM 725 C CA . TRP A 1 92 ? 10.741 -2.682 -3.030 1.00 97.94 92 TRP A CA 1
ATOM 726 C C . TRP A 1 92 ? 9.503 -2.632 -2.142 1.00 97.94 92 TRP A C 1
ATOM 728 O O . TRP A 1 92 ? 9.614 -2.807 -0.936 1.00 97.94 92 TRP A O 1
ATOM 738 N N . ASN A 1 93 ? 8.320 -2.411 -2.711 1.00 96.62 93 ASN A N 1
ATOM 739 C CA . ASN A 1 93 ? 7.102 -2.156 -1.938 1.00 96.62 93 ASN A CA 1
ATOM 740 C C . ASN A 1 93 ? 6.448 -3.432 -1.390 1.00 96.62 93 ASN A C 1
ATOM 742 O O . ASN A 1 93 ? 5.730 -3.383 -0.389 1.00 96.62 93 ASN A O 1
ATOM 746 N N . HIS A 1 94 ? 6.649 -4.560 -2.070 1.00 98.06 94 HIS A N 1
ATOM 747 C CA . HIS A 1 94 ? 5.923 -5.794 -1.802 1.00 98.06 94 HIS A CA 1
ATOM 748 C C . HIS A 1 94 ? 6.707 -7.053 -2.200 1.00 98.06 94 HIS A C 1
ATOM 750 O O . HIS A 1 94 ? 7.712 -6.990 -2.904 1.00 98.06 94 HIS A O 1
ATOM 756 N N . THR A 1 95 ? 6.226 -8.202 -1.729 1.00 98.56 95 THR A N 1
ATOM 757 C CA . THR A 1 95 ? 6.691 -9.558 -2.066 1.00 98.56 95 THR A CA 1
ATOM 758 C C . THR A 1 95 ? 5.481 -10.447 -2.360 1.00 98.56 95 THR A C 1
ATOM 760 O O . THR A 1 95 ? 4.365 -10.087 -1.992 1.00 98.56 95 THR A O 1
ATOM 763 N N . SER A 1 96 ? 5.661 -11.610 -2.983 1.00 98.19 96 SER A N 1
ATOM 764 C CA . SER A 1 96 ? 4.561 -12.558 -3.208 1.00 98.19 96 SER A CA 1
ATOM 765 C C . SER A 1 96 ? 3.921 -13.009 -1.895 1.00 98.19 96 SER A C 1
ATOM 767 O O . SER A 1 96 ? 4.622 -13.314 -0.927 1.00 98.19 96 SER A O 1
ATOM 769 N N . ASN A 1 97 ? 2.597 -13.176 -1.896 1.00 96.06 97 ASN A N 1
ATOM 770 C CA . ASN A 1 97 ? 1.855 -13.825 -0.810 1.00 96.06 97 ASN A CA 1
ATOM 771 C C . ASN A 1 97 ? 2.268 -15.288 -0.553 1.00 96.06 97 ASN A C 1
ATOM 773 O O . ASN A 1 97 ? 1.931 -15.858 0.481 1.00 96.06 97 ASN A O 1
ATOM 777 N N . SER A 1 98 ? 3.021 -15.883 -1.478 1.00 95.62 98 SER A N 1
ATOM 778 C CA . SER A 1 98 ? 3.541 -17.245 -1.404 1.00 95.62 98 SER A CA 1
ATOM 779 C C . SER A 1 98 ? 5.025 -17.319 -1.038 1.00 95.62 98 SER A C 1
ATOM 781 O O . SER A 1 98 ? 5.638 -18.371 -1.224 1.00 95.62 98 SER A O 1
ATOM 783 N N . THR A 1 99 ? 5.651 -16.209 -0.632 1.00 96.56 99 THR A N 1
ATOM 784 C CA . THR A 1 99 ? 7.072 -16.223 -0.268 1.00 96.56 99 THR A CA 1
ATOM 785 C C . THR A 1 99 ? 7.298 -16.995 1.034 1.00 96.56 99 THR A C 1
ATOM 787 O O . THR A 1 99 ? 6.585 -16.817 2.022 1.00 96.56 99 THR A O 1
ATOM 790 N N . GLU A 1 100 ? 8.314 -17.856 1.047 1.00 95.44 100 GLU A N 1
ATOM 791 C CA . GLU A 1 100 ? 8.606 -18.712 2.200 1.00 95.44 100 GLU A CA 1
ATOM 792 C C . GLU A 1 100 ? 9.118 -17.904 3.395 1.00 95.44 100 GLU A C 1
ATOM 794 O O . GLU A 1 100 ? 8.797 -18.223 4.540 1.00 95.44 100 GLU A O 1
ATOM 799 N N . PHE A 1 101 ? 9.868 -16.821 3.154 1.00 95.88 101 PHE A N 1
ATOM 800 C CA . PHE A 1 101 ? 10.489 -16.082 4.250 1.00 95.88 101 PHE A CA 1
ATOM 801 C C . PHE A 1 101 ? 9.461 -15.477 5.204 1.00 95.88 101 PHE A C 1
ATOM 803 O O . PHE A 1 101 ? 9.777 -15.329 6.377 1.00 95.88 101 PHE A O 1
ATOM 810 N N . LEU A 1 102 ? 8.231 -15.177 4.766 1.00 97.00 102 LEU A N 1
ATOM 811 C CA . LEU A 1 102 ? 7.194 -14.625 5.647 1.00 97.00 102 LEU A CA 1
ATOM 812 C C . LEU A 1 102 ? 6.731 -15.620 6.723 1.00 97.00 102 LEU A C 1
ATOM 814 O O . LEU A 1 102 ? 6.250 -15.195 7.768 1.00 97.00 102 LEU A O 1
ATOM 818 N N . LEU A 1 103 ? 6.941 -16.928 6.528 1.00 96.00 103 LEU A N 1
ATOM 819 C CA . LEU A 1 103 ? 6.713 -17.941 7.569 1.00 96.00 103 LEU A CA 1
ATOM 820 C C . LEU A 1 103 ? 7.761 -17.863 8.693 1.00 96.00 103 LEU A C 1
ATOM 822 O O . LEU A 1 103 ? 7.533 -18.330 9.812 1.00 96.00 103 LEU A O 1
ATOM 826 N N . HIS A 1 104 ? 8.927 -17.289 8.396 1.00 95.25 104 HIS A N 1
ATOM 827 C CA . HIS A 1 104 ? 10.060 -17.151 9.311 1.00 95.25 104 HIS A CA 1
ATOM 828 C C . HIS A 1 104 ? 10.230 -15.724 9.837 1.00 95.25 104 HIS A C 1
ATOM 830 O O . HIS A 1 104 ? 10.686 -15.557 10.964 1.00 95.25 104 HIS A O 1
ATOM 836 N N . HIS A 1 105 ? 9.832 -14.740 9.035 1.00 97.00 105 HIS A N 1
ATOM 837 C CA . HIS A 1 105 ? 9.978 -13.308 9.258 1.00 97.00 105 HIS A CA 1
ATOM 838 C C . HIS A 1 105 ? 8.657 -12.564 8.992 1.00 97.00 105 HIS A C 1
ATOM 840 O O . HIS A 1 105 ? 8.602 -11.685 8.126 1.00 97.00 105 HIS A O 1
ATOM 846 N N . PRO A 1 106 ? 7.550 -12.905 9.682 1.00 97.50 106 PRO A N 1
ATOM 847 C CA . PRO A 1 106 ? 6.272 -12.224 9.483 1.00 97.50 106 PRO A CA 1
ATOM 848 C C . PRO A 1 106 ? 6.319 -10.738 9.870 1.00 97.50 106 PRO A C 1
ATOM 850 O O . PRO A 1 106 ? 5.484 -9.951 9.426 1.00 97.50 106 PRO A O 1
ATOM 853 N N . GLU A 1 107 ? 7.306 -10.313 10.665 1.00 97.69 107 GLU A N 1
ATOM 854 C CA . GLU A 1 107 ? 7.574 -8.907 10.968 1.00 97.69 107 GLU A CA 1
ATOM 855 C C . GLU A 1 107 ? 7.979 -8.079 9.741 1.00 97.69 107 GLU A C 1
ATOM 857 O O . GLU A 1 107 ? 7.910 -6.847 9.811 1.00 97.69 107 GLU A O 1
ATOM 862 N N . ALA A 1 108 ? 8.388 -8.735 8.643 1.00 98.19 108 ALA A N 1
ATOM 863 C CA . ALA A 1 108 ? 8.704 -8.134 7.346 1.00 98.19 108 ALA A CA 1
ATOM 864 C C . ALA A 1 108 ? 7.496 -7.464 6.677 1.00 98.19 108 ALA A C 1
ATOM 866 O O . ALA A 1 108 ? 7.689 -6.558 5.871 1.00 98.19 108 ALA A O 1
ATOM 867 N N . GLY A 1 109 ? 6.267 -7.861 7.016 1.00 98.25 109 GLY A N 1
ATOM 868 C CA . GLY A 1 109 ? 5.048 -7.189 6.564 1.00 98.25 109 GLY A CA 1
ATOM 869 C C . GLY A 1 109 ? 4.334 -6.424 7.678 1.00 98.25 109 GLY A C 1
ATOM 870 O O . GLY A 1 109 ? 4.688 -6.508 8.859 1.00 98.25 109 GLY A O 1
ATOM 871 N N . TYR A 1 110 ? 3.304 -5.672 7.294 1.00 98.50 110 TYR A N 1
ATOM 872 C CA . TYR A 1 110 ? 2.346 -5.094 8.240 1.00 98.50 110 TYR A CA 1
ATOM 873 C C . TYR A 1 110 ? 1.406 -6.203 8.690 1.00 98.50 110 TYR A C 1
ATOM 875 O O . TYR A 1 110 ? 0.718 -6.781 7.855 1.00 98.50 110 TYR A O 1
ATOM 883 N N . ASN A 1 111 ? 1.381 -6.517 9.979 1.00 98.12 111 ASN A N 1
ATOM 884 C CA . ASN A 1 111 ? 0.551 -7.580 10.533 1.00 98.12 111 ASN A CA 1
ATOM 885 C C . ASN A 1 111 ? -0.179 -7.116 11.797 1.00 98.12 111 ASN A C 1
ATOM 887 O O . ASN A 1 111 ? 0.091 -6.040 12.322 1.00 98.12 111 ASN A O 1
ATOM 891 N N . LEU A 1 112 ? -1.099 -7.925 12.317 1.00 97.69 112 LEU A N 1
ATOM 892 C CA . LEU A 1 112 ? -1.956 -7.507 13.437 1.00 97.69 112 LEU A CA 1
ATOM 893 C C . LEU A 1 112 ? -1.199 -7.343 14.761 1.00 97.69 112 LEU A C 1
ATOM 895 O O . LEU A 1 112 ? -1.724 -6.732 15.685 1.00 97.69 112 LEU A O 1
ATOM 899 N N . HIS A 1 113 ? 0.020 -7.879 14.861 1.00 96.81 113 HIS A N 1
ATOM 900 C CA . HIS A 1 113 ? 0.865 -7.729 16.040 1.00 96.81 113 HIS A CA 1
ATOM 901 C C . HIS A 1 113 ? 1.681 -6.429 16.003 1.00 96.81 113 HIS A C 1
ATOM 903 O O . HIS A 1 113 ? 1.700 -5.683 16.977 1.00 96.81 113 HIS A O 1
ATOM 909 N N . ASN A 1 114 ? 2.354 -6.145 14.884 1.00 96.88 114 ASN A N 1
ATOM 910 C CA . ASN A 1 114 ? 3.214 -4.966 14.735 1.00 96.88 114 ASN A CA 1
ATOM 911 C C . ASN A 1 114 ? 2.472 -3.716 14.226 1.00 96.88 114 ASN A C 1
ATOM 913 O O . ASN A 1 114 ? 3.008 -2.614 14.312 1.00 96.88 114 ASN A O 1
ATOM 917 N N . SER A 1 115 ? 1.262 -3.893 13.694 1.00 97.62 115 SER A N 1
ATOM 918 C CA . SER A 1 115 ? 0.401 -2.857 13.115 1.00 97.62 115 SER A CA 1
ATOM 919 C C . SER A 1 115 ? -1.035 -3.026 13.641 1.00 97.62 115 SER A C 1
ATOM 921 O O . SER A 1 115 ? -1.956 -3.305 12.870 1.00 97.62 115 SER A O 1
ATOM 923 N N . PRO A 1 116 ? -1.248 -2.909 14.967 1.00 96.88 116 PRO A N 1
ATOM 924 C CA . PRO A 1 116 ? -2.524 -3.237 15.609 1.00 96.88 116 PRO A CA 1
ATOM 925 C C . PRO A 1 116 ? -3.693 -2.345 15.162 1.00 96.88 116 PRO A C 1
ATOM 927 O O . PRO A 1 116 ? -4.844 -2.762 15.246 1.00 96.88 116 PRO A O 1
ATOM 930 N N . HIS A 1 117 ? -3.424 -1.157 14.609 1.00 96.50 117 HIS A N 1
ATOM 931 C CA . HIS A 1 117 ? -4.439 -0.298 13.983 1.00 96.50 117 HIS A CA 1
ATOM 932 C C . HIS A 1 117 ? -5.144 -0.955 12.782 1.00 96.50 117 HIS A C 1
ATOM 934 O O . HIS A 1 117 ? -6.221 -0.513 12.395 1.00 96.50 117 HIS A O 1
ATOM 940 N N . LEU A 1 118 ? -4.578 -2.025 12.207 1.00 98.25 118 LEU A N 1
ATOM 941 C CA . LEU A 1 118 ? -5.180 -2.781 11.103 1.00 98.25 118 LEU A CA 1
ATOM 942 C C . LEU A 1 118 ? -6.187 -3.849 11.560 1.00 98.25 118 LEU A C 1
ATOM 944 O O . LEU A 1 118 ? -6.875 -4.424 10.715 1.00 98.25 118 LEU A O 1
ATOM 948 N N . VAL A 1 119 ? -6.313 -4.117 12.865 1.00 98.19 119 VAL A N 1
ATOM 949 C CA . VAL A 1 119 ? -7.235 -5.137 13.398 1.00 98.19 119 VAL A CA 1
ATOM 950 C C . VAL A 1 119 ? -8.689 -4.920 12.956 1.00 98.19 119 VAL A C 1
ATOM 952 O O . VAL A 1 119 ? -9.265 -5.868 12.416 1.00 98.19 119 VAL A O 1
ATOM 955 N N . PRO A 1 120 ? -9.278 -3.710 13.047 1.00 97.88 120 PRO A N 1
ATOM 956 C CA . PRO A 1 120 ? -10.645 -3.480 12.572 1.00 97.88 120 PRO A CA 1
ATOM 957 C C . PRO A 1 120 ? -10.814 -3.766 11.073 1.00 97.88 120 PRO A C 1
ATOM 959 O O . PRO A 1 120 ? -11.823 -4.327 10.643 1.00 97.88 120 PRO A O 1
ATOM 962 N N . ALA A 1 121 ? -9.808 -3.418 10.263 1.00 98.31 121 ALA A N 1
ATOM 963 C CA . ALA A 1 121 ? -9.826 -3.670 8.826 1.00 98.31 121 ALA A CA 1
ATOM 964 C C . ALA A 1 121 ? -9.744 -5.171 8.506 1.00 98.31 121 ALA A C 1
ATOM 966 O O . ALA A 1 121 ? -10.421 -5.648 7.593 1.00 98.31 121 ALA A O 1
ATOM 967 N N . TYR A 1 122 ? -8.951 -5.925 9.270 1.00 98.50 122 TYR A N 1
ATOM 968 C CA . TYR A 1 122 ? -8.846 -7.377 9.140 1.00 98.50 122 TYR A CA 1
ATOM 969 C C . TYR A 1 122 ? -10.134 -8.103 9.546 1.00 98.50 122 TYR A C 1
ATOM 971 O O . TYR A 1 122 ? -10.541 -9.052 8.869 1.00 98.50 122 TYR A O 1
ATOM 979 N N . GLU A 1 123 ? -10.799 -7.659 10.615 1.00 98.50 123 GLU A N 1
ATOM 980 C CA . GLU A 1 123 ? -12.093 -8.220 11.021 1.00 98.50 123 GLU A CA 1
ATOM 981 C C . GLU A 1 123 ? -13.156 -7.999 9.942 1.00 98.50 123 GLU A C 1
ATOM 983 O O . GLU A 1 123 ? -13.837 -8.947 9.546 1.00 98.50 123 GLU A O 1
ATOM 988 N N . LEU A 1 124 ? -13.228 -6.784 9.382 1.00 98.56 124 LEU A N 1
ATOM 989 C CA . LEU A 1 124 ? -14.092 -6.503 8.237 1.00 98.56 124 LEU A CA 1
ATOM 990 C C . LEU A 1 124 ? -13.728 -7.371 7.021 1.00 98.56 124 LEU A C 1
ATOM 992 O O . LEU A 1 124 ? -14.618 -7.878 6.348 1.00 98.56 124 LEU A O 1
ATOM 996 N N . ASP A 1 125 ? -12.436 -7.573 6.740 1.00 98.44 125 ASP A N 1
ATOM 997 C CA . ASP A 1 125 ? -11.979 -8.345 5.571 1.00 98.44 125 ASP A CA 1
ATOM 998 C C . ASP A 1 125 ? -12.425 -9.801 5.676 1.00 98.44 125 ASP A C 1
ATOM 1000 O O . ASP A 1 125 ? -12.971 -10.378 4.738 1.00 98.44 125 ASP A O 1
ATOM 1004 N N . THR A 1 126 ? -12.234 -10.371 6.861 1.00 97.81 126 THR A N 1
ATOM 1005 C CA . THR A 1 126 ? -12.609 -11.747 7.168 1.00 97.81 126 THR A CA 1
ATOM 1006 C C . THR A 1 126 ? -14.119 -11.933 7.061 1.00 97.81 126 THR A C 1
ATOM 1008 O O . THR A 1 126 ? -14.563 -12.856 6.380 1.00 97.81 126 THR A O 1
ATOM 1011 N N . ALA A 1 127 ? -14.907 -11.009 7.615 1.00 98.25 127 ALA A N 1
ATOM 1012 C CA . ALA A 1 127 ? -16.362 -11.071 7.529 1.00 98.25 127 ALA A CA 1
ATOM 1013 C C . ALA A 1 127 ? -16.882 -10.962 6.083 1.00 98.25 127 ALA A C 1
ATOM 1015 O O . ALA A 1 127 ? -17.819 -11.666 5.710 1.00 98.25 127 ALA A O 1
ATOM 1016 N N . LEU A 1 128 ? -16.262 -10.129 5.237 1.00 97.94 128 LEU A N 1
ATOM 1017 C CA . LEU A 1 128 ? -16.636 -10.003 3.821 1.00 97.94 128 LEU A CA 1
ATOM 1018 C C . LEU A 1 128 ? -16.290 -11.265 3.010 1.00 97.94 128 LEU A C 1
ATOM 1020 O O . LEU A 1 128 ? -17.056 -11.672 2.129 1.00 97.94 128 LEU A O 1
ATOM 1024 N N . ILE A 1 129 ? -15.166 -11.920 3.310 1.00 96.00 129 ILE A N 1
ATOM 1025 C CA . ILE A 1 129 ? -14.780 -13.190 2.673 1.00 96.00 129 ILE A CA 1
ATOM 1026 C C . ILE A 1 129 ? -15.715 -14.323 3.103 1.00 96.00 129 ILE A C 1
ATOM 1028 O O . ILE A 1 129 ? -16.144 -15.118 2.266 1.00 96.00 129 ILE A O 1
ATOM 1032 N N . GLU A 1 130 ? -16.067 -14.390 4.386 1.00 96.75 130 GLU A N 1
ATOM 1033 C CA . GLU A 1 130 ? -17.034 -15.364 4.897 1.00 96.75 130 GLU A CA 1
ATOM 1034 C C . GLU A 1 130 ? -18.417 -15.155 4.274 1.00 96.75 130 GLU A C 1
ATOM 1036 O O . GLU A 1 130 ? -18.995 -16.109 3.744 1.00 96.75 130 GLU A O 1
ATOM 1041 N N . LEU A 1 131 ? -18.894 -13.905 4.226 1.00 97.75 131 LEU A N 1
ATOM 1042 C CA . LEU A 1 131 ? -20.141 -13.533 3.557 1.00 97.75 131 LEU A CA 1
ATOM 1043 C C . LEU A 1 131 ? -20.141 -13.968 2.088 1.00 97.75 131 LEU A C 1
ATOM 1045 O O . LEU A 1 131 ? -21.127 -14.527 1.612 1.00 97.75 131 LEU A O 1
ATOM 1049 N N . SER A 1 132 ? -19.021 -13.790 1.380 1.00 97.06 132 SER A N 1
ATOM 1050 C CA . SER A 1 132 ? -18.885 -14.203 -0.024 1.00 97.06 132 SER A CA 1
ATOM 1051 C C . SER A 1 132 ? -19.164 -15.695 -0.244 1.00 97.06 132 SER A C 1
ATOM 1053 O O . SER A 1 132 ? -19.661 -16.088 -1.298 1.00 97.06 132 SER A O 1
ATOM 1055 N N . GLY A 1 133 ? -18.858 -16.541 0.744 1.00 96.31 133 GLY A N 1
ATOM 1056 C CA . GLY A 1 133 ? -19.160 -17.973 0.715 1.00 96.31 133 GLY A CA 1
ATOM 1057 C C . GLY A 1 133 ? -20.595 -18.332 1.118 1.00 96.31 133 GLY A C 1
ATOM 1058 O O . GLY A 1 133 ? -20.994 -19.480 0.930 1.00 96.31 133 GLY A O 1
ATOM 1059 N N . GLN A 1 134 ? -21.358 -17.385 1.669 1.00 97.12 134 GLN A N 1
ATOM 1060 C CA . GLN A 1 134 ? -22.678 -17.606 2.271 1.00 97.12 134 GLN A CA 1
ATOM 1061 C C . GLN A 1 134 ? -23.822 -16.872 1.555 1.00 97.12 134 GLN A C 1
ATOM 1063 O O . GLN A 1 134 ? -24.978 -17.165 1.848 1.00 97.12 134 GLN A O 1
ATOM 1068 N N . LEU A 1 135 ? -23.534 -15.971 0.604 1.00 97.06 135 LEU A N 1
ATOM 1069 C CA . LEU A 1 135 ? -24.533 -15.168 -0.124 1.00 97.06 135 LEU A CA 1
ATOM 1070 C C . LEU A 1 135 ? -25.756 -15.985 -0.580 1.00 97.06 135 LEU A C 1
ATOM 1072 O O . LEU A 1 135 ? -26.884 -15.612 -0.277 1.00 97.06 135 LEU A O 1
ATOM 1076 N N . GLU A 1 136 ? -25.544 -17.132 -1.235 1.00 95.38 136 GLU A N 1
ATOM 1077 C CA . GLU A 1 136 ? -26.639 -17.985 -1.727 1.00 95.38 136 GLU A CA 1
ATOM 1078 C C . GLU A 1 136 ? -27.515 -18.545 -0.596 1.00 95.38 136 GLU A C 1
ATOM 1080 O O . GLU A 1 136 ? -28.739 -18.545 -0.703 1.00 95.38 136 GLU A O 1
ATOM 1085 N N . GLN A 1 137 ? -26.905 -18.979 0.511 1.00 96.88 137 GLN A N 1
ATOM 1086 C CA . GLN A 1 137 ? -27.625 -19.507 1.678 1.00 96.88 137 GLN A CA 1
ATOM 1087 C C . GLN A 1 137 ? -28.445 -18.419 2.379 1.00 96.88 137 GLN A C 1
ATOM 1089 O O . GLN A 1 137 ? -29.483 -18.708 2.971 1.00 96.88 137 GLN A O 1
ATOM 1094 N N . LEU A 1 138 ? -27.983 -17.173 2.287 1.00 97.00 138 LEU A N 1
ATOM 1095 C CA . LEU A 1 138 ? -28.632 -15.985 2.832 1.00 97.00 138 LEU A CA 1
ATOM 1096 C C . LEU A 1 138 ? -29.674 -15.383 1.872 1.00 97.00 138 LEU A C 1
ATOM 1098 O O . LEU A 1 138 ? -30.288 -14.372 2.201 1.00 97.00 138 LEU A O 1
ATOM 1102 N N . GLY A 1 139 ? -29.885 -15.986 0.694 1.00 96.81 139 GLY A N 1
ATOM 1103 C CA . GLY A 1 139 ? -30.818 -15.485 -0.319 1.00 96.81 139 GLY A CA 1
ATOM 1104 C C . GLY A 1 139 ? -30.370 -14.181 -0.986 1.00 96.81 139 GLY A C 1
ATOM 1105 O O . GLY A 1 139 ? -31.201 -13.465 -1.542 1.00 96.81 139 GLY A O 1
ATOM 1106 N N . LEU A 1 140 ? -29.077 -13.857 -0.921 1.00 97.88 140 LEU A N 1
ATOM 1107 C CA . LEU A 1 140 ? -28.498 -12.659 -1.524 1.00 97.88 140 LEU A CA 1
ATOM 1108 C C . LEU A 1 140 ? -28.076 -12.919 -2.981 1.00 97.88 140 LEU A C 1
ATOM 1110 O O . LEU A 1 140 ? -27.752 -14.058 -3.337 1.00 97.88 140 LEU A O 1
ATOM 1114 N N . PRO A 1 141 ? -28.032 -11.878 -3.834 1.00 97.19 141 PRO A N 1
ATOM 1115 C CA . PRO A 1 141 ? -27.564 -12.017 -5.206 1.00 97.19 141 PRO A CA 1
ATOM 1116 C C . PRO A 1 141 ? -26.131 -12.564 -5.271 1.00 97.19 141 PRO A C 1
ATOM 1118 O O . PRO A 1 141 ? -25.211 -12.043 -4.647 1.00 97.19 141 PRO A O 1
ATOM 1121 N N . VAL A 1 142 ? -25.935 -13.619 -6.061 1.00 97.31 142 VAL A N 1
ATOM 1122 C CA . VAL A 1 142 ? -24.608 -14.198 -6.353 1.00 97.31 142 VAL A CA 1
ATOM 1123 C C . VAL A 1 142 ? -24.144 -13.910 -7.774 1.00 97.31 142 VAL A C 1
ATOM 1125 O O . VAL A 1 142 ? -22.948 -13.923 -8.048 1.00 97.31 142 VAL A O 1
ATOM 1128 N N . ASP A 1 143 ? -25.079 -13.619 -8.673 1.00 96.56 143 ASP A N 1
ATOM 1129 C CA . ASP A 1 143 ? -24.829 -13.214 -10.049 1.00 96.56 143 ASP A CA 1
ATOM 1130 C C . ASP A 1 143 ? -25.289 -11.762 -10.191 1.00 96.56 143 ASP A C 1
ATOM 1132 O O . ASP A 1 143 ? -26.484 -11.501 -10.303 1.00 96.56 143 ASP A O 1
ATOM 1136 N N . ILE A 1 144 ? -24.345 -10.820 -10.151 1.00 97.06 144 ILE A N 1
ATOM 1137 C CA . ILE A 1 144 ? -24.649 -9.386 -10.228 1.00 97.06 144 ILE A CA 1
ATOM 1138 C C . ILE A 1 144 ? -24.995 -9.028 -11.674 1.00 97.06 144 ILE A C 1
ATOM 1140 O O . ILE A 1 144 ? -24.149 -9.156 -12.561 1.00 97.06 144 ILE A O 1
ATOM 1144 N N . ARG A 1 145 ? -26.234 -8.595 -11.918 1.00 95.62 145 ARG A N 1
ATOM 1145 C CA . ARG A 1 145 ? -26.759 -8.241 -13.249 1.00 95.62 145 ARG A CA 1
ATOM 1146 C C . ARG A 1 145 ? -27.164 -6.779 -13.352 1.00 95.62 145 ARG A C 1
ATOM 1148 O O . ARG A 1 145 ? -27.233 -6.254 -14.462 1.00 95.62 145 ARG A O 1
ATOM 1155 N N . SER A 1 146 ? -27.401 -6.119 -12.226 1.00 96.69 146 SER A N 1
ATOM 1156 C CA . SER A 1 146 ? -27.672 -4.688 -12.173 1.00 96.69 146 SER A CA 1
ATOM 1157 C C . SER A 1 146 ? -27.075 -4.031 -10.931 1.00 96.69 146 SER A C 1
ATOM 1159 O O . SER A 1 146 ? -26.592 -4.693 -10.012 1.00 96.69 146 SER A O 1
ATOM 1161 N N . GLU A 1 147 ? -27.115 -2.702 -10.899 1.00 96.75 147 GLU A N 1
ATOM 1162 C CA . GLU A 1 147 ? -26.709 -1.940 -9.720 1.00 96.75 147 GLU A CA 1
ATOM 1163 C C . GLU A 1 147 ? -27.587 -2.254 -8.497 1.00 96.75 147 GLU A C 1
ATOM 1165 O O . GLU A 1 147 ? -27.084 -2.302 -7.379 1.00 96.75 147 GLU A O 1
ATOM 1170 N N . GLN A 1 148 ? -28.869 -2.571 -8.709 1.00 97.81 148 GLN A N 1
ATOM 1171 C CA . GLN A 1 148 ? -29.789 -2.936 -7.629 1.00 97.81 148 GLN A CA 1
ATOM 1172 C C . GLN A 1 148 ? -29.384 -4.245 -6.938 1.00 97.81 148 GLN A C 1
ATOM 1174 O O . GLN A 1 148 ? -29.547 -4.363 -5.726 1.00 97.81 148 GLN A O 1
ATOM 1179 N N . ASP A 1 149 ? -28.817 -5.210 -7.672 1.00 97.50 149 ASP A N 1
ATOM 1180 C CA . ASP A 1 149 ? -28.285 -6.436 -7.063 1.00 97.50 149 ASP A CA 1
ATOM 1181 C C . ASP A 1 149 ? -27.132 -6.115 -6.100 1.00 97.50 149 ASP A C 1
ATOM 1183 O O . ASP A 1 149 ? -27.032 -6.699 -5.020 1.00 97.50 149 ASP A O 1
ATOM 1187 N N . ALA A 1 150 ? -26.276 -5.156 -6.470 1.00 97.50 150 ALA A N 1
ATOM 1188 C CA . ALA A 1 150 ? -25.215 -4.672 -5.596 1.00 97.50 150 ALA A CA 1
ATOM 1189 C C . ALA A 1 150 ? -25.791 -3.943 -4.372 1.00 97.50 150 ALA A C 1
ATOM 1191 O O . ALA A 1 150 ? -25.354 -4.217 -3.258 1.00 97.50 150 ALA A O 1
ATOM 1192 N N . ASP A 1 151 ? -26.797 -3.079 -4.545 1.00 98.31 151 ASP A N 1
ATOM 1193 C CA . ASP A 1 151 ? -27.436 -2.351 -3.438 1.00 98.31 151 ASP A CA 1
ATOM 1194 C C . ASP A 1 151 ? -27.998 -3.289 -2.360 1.00 98.31 151 ASP A C 1
ATOM 1196 O O . ASP A 1 151 ? -27.809 -3.036 -1.170 1.00 98.31 151 ASP A O 1
ATOM 1200 N N . VAL A 1 152 ? -28.616 -4.408 -2.756 1.00 98.38 152 VAL A N 1
ATOM 1201 C CA . VAL A 1 152 ? -29.119 -5.430 -1.819 1.00 98.38 152 VAL A CA 1
ATOM 1202 C C . VAL A 1 152 ? -27.990 -6.011 -0.963 1.00 98.38 152 VAL A C 1
ATOM 1204 O O . VAL A 1 152 ? -28.148 -6.175 0.248 1.00 98.38 152 VAL A O 1
ATOM 1207 N N . ILE A 1 153 ? -26.835 -6.302 -1.567 1.00 98.31 153 ILE A N 1
ATOM 1208 C CA . ILE A 1 153 ? -25.671 -6.829 -0.843 1.00 98.31 153 ILE A CA 1
ATOM 1209 C C . ILE A 1 153 ? -25.089 -5.765 0.092 1.00 98.31 153 ILE A C 1
ATOM 1211 O O . ILE A 1 153 ? -24.754 -6.073 1.233 1.00 98.31 153 ILE A O 1
ATOM 1215 N N . ILE A 1 154 ? -24.978 -4.517 -0.363 1.00 98.50 154 ILE A N 1
ATOM 1216 C CA . ILE A 1 154 ? -24.424 -3.413 0.432 1.00 98.50 154 ILE A CA 1
ATOM 1217 C C . ILE A 1 154 ? -25.305 -3.105 1.645 1.00 98.50 154 ILE A C 1
ATOM 1219 O O . ILE A 1 154 ? -24.779 -2.924 2.744 1.00 98.50 154 ILE A O 1
ATOM 1223 N N . GLU A 1 155 ? -26.628 -3.108 1.482 1.00 98.44 155 GLU A N 1
ATOM 1224 C CA . GLU A 1 155 ? -27.554 -2.933 2.603 1.00 98.44 155 GLU A CA 1
ATOM 1225 C C . GLU A 1 155 ? -27.448 -4.101 3.594 1.00 98.44 155 GLU A C 1
ATOM 1227 O O . GLU A 1 155 ? -27.397 -3.886 4.806 1.00 98.44 155 GLU A O 1
ATOM 1232 N N . TYR A 1 156 ? -27.295 -5.337 3.103 1.00 98.56 156 TYR A N 1
ATOM 1233 C CA . TYR A 1 156 ? -27.028 -6.477 3.977 1.00 98.56 156 TYR A CA 1
ATOM 1234 C C . TYR A 1 156 ? -25.715 -6.311 4.756 1.00 98.56 156 TYR A C 1
ATOM 1236 O O . TYR A 1 156 ? -25.694 -6.540 5.966 1.00 98.56 156 TYR A O 1
ATOM 1244 N N . ILE A 1 157 ? -24.631 -5.883 4.097 1.00 98.44 157 ILE A N 1
ATOM 1245 C CA . ILE A 1 157 ? -23.332 -5.640 4.744 1.00 98.44 157 ILE A CA 1
ATOM 1246 C C . ILE A 1 157 ? -23.466 -4.570 5.825 1.00 98.44 157 ILE A C 1
ATOM 1248 O O . ILE A 1 157 ? -22.958 -4.752 6.932 1.00 98.44 157 ILE A O 1
ATOM 1252 N N . ARG A 1 158 ? -24.172 -3.472 5.544 1.00 98.25 158 ARG A N 1
ATOM 1253 C CA . ARG A 1 158 ? -24.425 -2.407 6.518 1.00 98.25 158 ARG A CA 1
ATOM 1254 C C . ARG A 1 158 ? -25.150 -2.942 7.752 1.00 98.25 158 ARG A C 1
ATOM 1256 O O . ARG A 1 158 ? -24.673 -2.762 8.870 1.00 98.25 158 ARG A O 1
ATOM 1263 N N . GLU A 1 159 ? -26.281 -3.609 7.548 1.00 97.69 159 GLU A N 1
ATOM 1264 C CA . GLU A 1 159 ? -27.208 -3.975 8.621 1.00 97.69 159 GLU A CA 1
ATOM 1265 C C . GLU A 1 159 ? -26.786 -5.230 9.396 1.00 97.69 159 GLU A C 1
ATOM 1267 O O . GLU A 1 159 ? -27.035 -5.325 10.597 1.00 97.69 159 GLU A O 1
ATOM 1272 N N . ASN A 1 160 ? -26.118 -6.180 8.736 1.00 97.00 160 ASN A N 1
ATOM 1273 C CA . ASN A 1 160 ? -25.825 -7.499 9.300 1.00 97.00 160 ASN A CA 1
ATOM 1274 C C . ASN A 1 160 ? -24.333 -7.803 9.422 1.00 97.00 160 ASN A C 1
ATOM 1276 O O . ASN A 1 160 ? -23.971 -8.637 10.242 1.00 97.00 160 ASN A O 1
ATOM 1280 N N . THR A 1 161 ? -23.451 -7.149 8.666 1.00 97.19 161 THR A N 1
ATOM 1281 C CA . THR A 1 161 ? -22.003 -7.389 8.782 1.00 97.19 161 THR A CA 1
ATOM 1282 C C . THR A 1 161 ? -21.348 -6.326 9.662 1.00 97.19 161 THR A C 1
ATOM 1284 O O . THR A 1 161 ? -20.883 -6.634 10.756 1.00 97.19 161 THR A O 1
ATOM 1287 N N . ILE A 1 162 ? -21.375 -5.054 9.253 1.00 97.19 162 ILE A N 1
ATOM 1288 C CA . ILE A 1 162 ? -20.712 -3.952 9.969 1.00 97.19 162 ILE A CA 1
ATOM 1289 C C . ILE A 1 162 ? -21.298 -3.764 11.375 1.00 97.19 162 ILE A C 1
ATOM 1291 O O . ILE A 1 162 ? -20.544 -3.675 12.347 1.00 97.19 162 ILE A O 1
ATOM 1295 N N . LYS A 1 163 ? -22.633 -3.764 11.517 1.00 95.94 163 LYS A N 1
ATOM 1296 C CA . LYS A 1 163 ? -23.285 -3.634 12.834 1.00 95.94 163 LYS A CA 1
ATOM 1297 C C . LYS A 1 163 ? 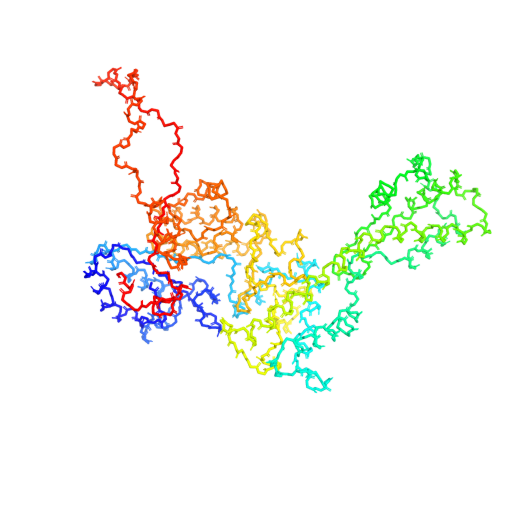-22.912 -4.762 13.798 1.00 95.94 163 LYS A C 1
ATOM 1299 O O . LYS A 1 163 ? -22.692 -4.495 14.977 1.00 95.94 163 LYS A O 1
ATOM 1304 N N . GLN A 1 164 ? -22.812 -6.005 13.318 1.00 97.06 164 GLN A N 1
ATOM 1305 C CA . GLN A 1 164 ? -22.459 -7.153 14.163 1.00 97.06 164 GLN A CA 1
ATOM 1306 C C . GLN A 1 164 ? -20.991 -7.132 14.595 1.00 97.06 164 GLN A C 1
ATOM 1308 O O . GLN A 1 164 ? -20.688 -7.515 15.724 1.00 97.06 164 GLN A O 1
ATOM 1313 N N . LEU A 1 165 ? -20.094 -6.641 13.735 1.00 97.81 165 LEU A N 1
ATOM 1314 C CA . LEU A 1 165 ? -18.674 -6.512 14.057 1.00 97.81 165 LEU A CA 1
ATOM 1315 C C . LEU A 1 165 ? -18.400 -5.469 15.146 1.00 97.81 165 LEU A C 1
ATOM 1317 O O . LEU A 1 165 ? -17.360 -5.544 15.796 1.00 97.81 165 LEU A O 1
ATOM 1321 N N . LYS A 1 166 ? -19.299 -4.497 15.358 1.00 97.62 166 LYS A N 1
ATOM 1322 C CA . LYS A 1 166 ? -19.140 -3.426 16.360 1.00 97.62 166 LYS A CA 1
ATOM 1323 C C . LYS A 1 166 ? -17.755 -2.768 16.297 1.00 97.62 166 LYS A C 1
ATOM 1325 O O . LYS A 1 166 ? -17.080 -2.605 17.310 1.00 97.62 166 LYS A O 1
ATOM 1330 N N . LEU A 1 167 ? -17.292 -2.435 15.092 1.00 97.56 167 LEU A N 1
ATOM 1331 C CA . LEU A 1 167 ? -15.932 -1.925 14.882 1.00 97.56 167 LEU A CA 1
ATOM 1332 C C . LEU A 1 167 ? -15.693 -0.572 15.580 1.00 97.56 167 LEU A C 1
ATOM 1334 O O . LEU A 1 167 ? -14.555 -0.248 15.912 1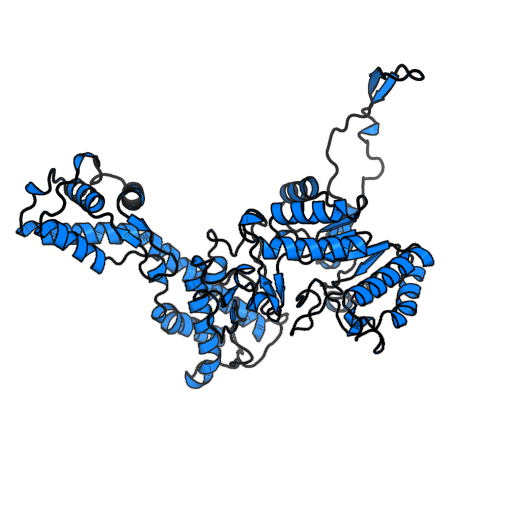.00 97.56 167 LEU A O 1
ATOM 1338 N N . TYR A 1 168 ? -16.760 0.174 15.891 1.00 97.12 168 TYR A N 1
ATOM 1339 C CA . TYR A 1 168 ? -16.703 1.402 16.692 1.00 97.12 168 TYR A CA 1
ATOM 1340 C C . TYR A 1 168 ? -16.074 1.190 18.078 1.00 97.12 168 TYR A C 1
ATOM 1342 O O . TYR A 1 168 ? -15.497 2.126 18.628 1.00 97.12 168 TYR A O 1
ATOM 1350 N N . GLU A 1 169 ? -16.126 -0.026 18.637 1.00 98.06 169 GLU A N 1
ATOM 1351 C CA . GLU A 1 169 ? -15.517 -0.345 19.935 1.00 98.06 169 GLU A CA 1
ATOM 1352 C C . GLU A 1 169 ? -13.992 -0.149 19.914 1.00 98.06 169 GLU A C 1
ATOM 1354 O O . GLU A 1 169 ? -13.398 0.122 20.951 1.00 98.06 169 GLU A O 1
ATOM 1359 N N . TYR A 1 170 ? -13.342 -0.206 18.748 1.00 97.06 170 TYR A N 1
ATOM 1360 C CA . TYR A 1 170 ? -11.920 0.128 18.607 1.00 97.06 170 TYR A CA 1
ATOM 1361 C C . TYR A 1 170 ? -11.634 1.635 18.653 1.00 97.06 170 TYR A C 1
ATOM 1363 O O . TYR A 1 170 ? -10.486 2.035 18.828 1.00 97.06 170 TYR A O 1
ATOM 1371 N N . LYS A 1 171 ? -12.654 2.489 18.512 1.00 94.75 171 LYS A N 1
ATOM 1372 C CA . LYS A 1 171 ? -12.508 3.951 18.544 1.00 94.75 171 LYS A CA 1
ATOM 1373 C C . LYS A 1 171 ? -13.030 4.573 19.829 1.00 94.75 171 LYS A C 1
ATOM 1375 O O . LYS A 1 171 ? -12.372 5.465 20.358 1.00 94.75 171 LYS A O 1
ATOM 1380 N N . VAL A 1 172 ? -14.172 4.133 20.340 1.00 97.25 172 VAL A N 1
ATOM 1381 C CA . VAL A 1 172 ? -14.866 4.824 21.437 1.00 97.25 172 VAL A CA 1
ATOM 1382 C C . VAL A 1 172 ? -14.442 4.325 22.820 1.00 97.25 172 VAL A C 1
ATOM 1384 O O . VAL A 1 172 ? -13.851 3.254 22.966 1.00 97.25 172 VAL A O 1
ATOM 1387 N N . ILE A 1 173 ? -14.758 5.104 23.856 1.00 97.81 173 ILE A N 1
ATOM 1388 C CA . ILE A 1 173 ? -14.634 4.680 25.255 1.00 97.81 173 ILE A CA 1
ATOM 1389 C C . ILE A 1 173 ? -15.931 4.029 25.756 1.00 97.81 173 ILE A C 1
ATOM 1391 O O . ILE A 1 173 ? -17.028 4.493 25.440 1.00 97.81 173 ILE A O 1
ATOM 1395 N N . ASP A 1 174 ? -15.813 2.964 26.555 1.00 98.06 174 ASP A N 1
ATOM 1396 C CA . ASP A 1 174 ? -16.955 2.268 27.167 1.00 98.06 174 ASP A CA 1
ATOM 1397 C C . ASP A 1 174 ? -17.578 3.113 28.289 1.00 98.06 174 ASP A C 1
ATOM 1399 O O . ASP A 1 174 ? -17.127 3.093 29.438 1.00 98.06 174 ASP A O 1
ATOM 1403 N N . VAL A 1 175 ? -18.628 3.859 27.945 1.00 98.06 175 VAL A N 1
ATOM 1404 C CA . VAL A 1 175 ? -19.304 4.797 28.851 1.00 98.06 175 VAL A CA 1
ATOM 1405 C C . VAL A 1 175 ? -19.812 4.108 30.115 1.00 98.06 175 VAL A C 1
ATOM 1407 O O . VAL A 1 175 ? -19.610 4.629 31.210 1.00 98.06 175 VAL A O 1
ATOM 1410 N N . ALA A 1 176 ? -20.441 2.937 29.989 1.00 97.56 176 ALA A N 1
ATOM 1411 C CA . ALA A 1 176 ? -21.035 2.237 31.125 1.00 97.56 176 ALA A CA 1
ATOM 1412 C C . ALA A 1 176 ? -19.951 1.767 32.100 1.00 97.56 176 ALA A C 1
ATOM 1414 O O . ALA A 1 176 ? -20.010 2.067 33.293 1.00 97.56 176 ALA A O 1
ATOM 1415 N N . LYS A 1 177 ? -18.905 1.121 31.576 1.00 97.56 177 LYS A N 1
ATOM 1416 C CA . LYS A 1 177 ? -17.794 0.631 32.395 1.00 97.56 177 LYS A CA 1
ATOM 1417 C C . LYS A 1 177 ? -17.046 1.763 33.092 1.00 97.56 177 LYS A C 1
ATOM 1419 O O . LYS A 1 177 ? -16.728 1.641 34.273 1.00 97.56 177 LYS A O 1
ATOM 1424 N N . GLN A 1 178 ? -16.757 2.864 32.395 1.00 97.62 178 GLN A N 1
ATOM 1425 C CA . GLN A 1 178 ? -16.054 3.989 33.022 1.00 97.62 178 GLN A CA 1
ATOM 1426 C C . GLN A 1 178 ? -16.946 4.741 34.021 1.00 97.62 178 GLN A C 1
ATOM 1428 O O . GLN A 1 178 ? -16.450 5.201 35.049 1.00 97.62 178 GLN A O 1
ATOM 1433 N N . ALA A 1 179 ? -18.257 4.821 33.777 1.00 97.31 179 ALA A N 1
ATOM 1434 C CA . ALA A 1 179 ? -19.206 5.377 34.737 1.00 97.31 179 ALA A CA 1
ATOM 1435 C C . ALA A 1 179 ? -19.242 4.568 36.043 1.00 97.31 179 ALA A C 1
ATOM 1437 O O . ALA A 1 179 ? -19.276 5.165 37.117 1.00 97.31 179 ALA A O 1
ATOM 1438 N N . ASP A 1 180 ? -19.165 3.236 35.977 1.00 97.50 180 ASP A N 1
ATOM 1439 C CA . ASP A 1 180 ? -19.089 2.381 37.169 1.00 97.50 180 ASP A CA 1
ATOM 1440 C C . ASP A 1 180 ? -17.779 2.571 37.947 1.00 97.50 180 ASP A C 1
ATOM 1442 O O . ASP A 1 180 ? -17.786 2.599 39.182 1.00 97.50 180 ASP A O 1
ATOM 1446 N N . VAL A 1 181 ? -16.658 2.768 37.241 1.00 96.31 181 VAL A N 1
ATOM 1447 C CA . VAL A 1 181 ? -15.365 3.103 37.862 1.00 96.31 181 VAL A CA 1
ATOM 1448 C C . VAL A 1 181 ? -15.463 4.417 38.642 1.00 96.31 181 VAL A C 1
ATOM 1450 O O . VAL A 1 181 ? -15.072 4.466 39.809 1.00 96.31 181 VAL A O 1
ATOM 1453 N N . ILE A 1 182 ? -16.033 5.465 38.040 1.00 96.12 182 ILE A N 1
ATOM 1454 C CA . ILE A 1 182 ? -16.204 6.767 38.704 1.00 96.12 182 ILE A CA 1
ATOM 1455 C C . ILE A 1 182 ? -17.231 6.705 39.832 1.00 96.12 182 ILE A C 1
ATOM 1457 O O . ILE A 1 182 ? -16.985 7.246 40.907 1.00 96.12 182 ILE A O 1
ATOM 1461 N N . ARG A 1 183 ? -18.343 5.988 39.642 1.00 96.31 183 ARG A N 1
ATOM 1462 C CA . ARG A 1 183 ? -19.348 5.742 40.685 1.00 96.31 183 ARG A CA 1
ATOM 1463 C C . ARG A 1 183 ? -18.710 5.142 41.932 1.00 96.31 183 ARG A C 1
ATOM 1465 O O . ARG A 1 183 ? -18.989 5.600 43.037 1.00 96.31 183 ARG A O 1
ATOM 1472 N N . LYS A 1 184 ? -17.856 4.130 41.761 1.00 95.06 184 LYS A N 1
ATOM 1473 C CA . LYS A 1 184 ? -17.132 3.510 42.873 1.00 95.06 184 LYS A CA 1
ATOM 1474 C C . LYS A 1 184 ? -16.187 4.507 43.548 1.00 95.06 184 LYS A C 1
ATOM 1476 O O . LYS A 1 184 ? -16.225 4.630 44.766 1.00 95.06 184 LYS A O 1
ATOM 1481 N N . ALA A 1 185 ? -15.405 5.253 42.771 1.00 93.75 185 ALA A N 1
ATOM 1482 C CA . ALA A 1 185 ? -14.455 6.225 43.311 1.00 93.75 185 ALA A CA 1
ATOM 1483 C C . ALA A 1 185 ? -15.138 7.370 44.093 1.00 93.75 185 ALA A C 1
ATOM 1485 O O . ALA A 1 185 ? -14.620 7.800 45.124 1.00 93.75 185 ALA A O 1
ATOM 1486 N N . LEU A 1 186 ? -16.320 7.819 43.648 1.00 93.81 186 LEU A N 1
ATOM 1487 C CA . LEU A 1 186 ? -17.151 8.796 44.363 1.00 93.81 186 LEU A CA 1
ATOM 1488 C C . LEU A 1 186 ? -17.674 8.238 45.697 1.00 93.81 186 LEU A C 1
ATOM 1490 O O . LEU A 1 186 ? -17.568 8.915 46.716 1.00 93.81 186 LEU A O 1
ATOM 1494 N N . LYS A 1 187 ? -18.198 7.002 45.708 1.00 91.88 187 LYS A N 1
ATOM 1495 C CA . LYS A 1 187 ? -18.734 6.358 46.924 1.00 91.88 187 LYS A CA 1
ATOM 1496 C C . LYS A 1 187 ? -17.658 6.049 47.957 1.00 91.88 187 LYS A C 1
ATOM 1498 O O . LYS A 1 187 ? -17.838 6.327 49.137 1.00 91.88 187 LYS A O 1
ATOM 1503 N N . ASP A 1 188 ? -16.541 5.489 47.507 1.00 89.56 188 ASP A N 1
ATOM 1504 C CA . ASP A 1 188 ? -15.453 5.066 48.389 1.00 89.56 188 ASP A CA 1
ATOM 1505 C C . ASP A 1 188 ? -14.617 6.263 48.880 1.00 89.56 188 ASP A C 1
ATOM 1507 O O . ASP A 1 188 ? -13.771 6.101 49.760 1.00 89.56 188 ASP A O 1
ATOM 1511 N N . ARG A 1 189 ? -14.816 7.457 48.292 1.00 84.38 189 ARG A N 1
ATOM 1512 C CA . ARG A 1 189 ? -13.973 8.655 48.474 1.00 84.38 189 ARG A CA 1
ATOM 1513 C C . ARG A 1 189 ? -12.482 8.322 48.357 1.00 84.38 189 ARG A C 1
ATOM 1515 O O . ARG A 1 189 ? -11.639 8.890 49.051 1.00 84.38 189 ARG A O 1
ATOM 1522 N N . SER A 1 190 ? -12.167 7.354 47.496 1.00 73.00 190 SER A N 1
ATOM 1523 C CA . SER A 1 190 ? -10.885 6.649 47.512 1.00 73.00 190 SER A CA 1
ATOM 1524 C C . SER A 1 190 ? -9.734 7.479 46.951 1.00 73.00 190 SER A C 1
ATOM 1526 O O . SER A 1 190 ? -8.582 7.106 47.135 1.00 73.00 190 SER A O 1
ATOM 1528 N N . GLU A 1 191 ? -10.038 8.606 46.299 1.00 72.88 191 GLU A N 1
ATOM 1529 C CA . GLU A 1 191 ? -9.083 9.358 45.493 1.00 72.88 191 GLU A CA 1
ATOM 1530 C C . GLU A 1 191 ? -8.913 10.804 45.977 1.00 72.88 191 GLU A C 1
ATOM 1532 O O . GLU A 1 191 ? -9.254 11.774 45.303 1.00 72.88 191 GLU A O 1
ATOM 1537 N N . GLN A 1 192 ? -8.333 10.944 47.173 1.00 64.75 192 GLN A N 1
ATOM 1538 C CA . GLN A 1 192 ? -8.039 12.237 47.817 1.00 64.75 192 GLN A CA 1
ATOM 1539 C C . GLN A 1 192 ? -7.018 13.100 47.048 1.00 64.75 192 GLN A C 1
ATOM 1541 O O . GLN A 1 192 ? -6.800 14.259 47.390 1.00 64.75 192 GLN A O 1
ATOM 1546 N N . SER A 1 193 ? -6.397 12.547 46.003 1.00 74.38 193 SER A N 1
ATOM 1547 C CA . SER A 1 193 ? -5.489 13.237 45.082 1.00 74.38 193 SER A CA 1
ATOM 1548 C C . SER A 1 193 ? -6.213 14.106 44.040 1.00 74.38 193 SER A C 1
ATOM 1550 O O . SER A 1 193 ? -5.554 14.733 43.213 1.00 74.38 193 SER A O 1
ATOM 1552 N N . SER A 1 194 ? -7.553 14.147 44.040 1.00 77.31 194 SER A N 1
ATOM 1553 C CA . SER A 1 194 ? -8.307 14.987 43.106 1.00 77.31 194 SER A CA 1
ATOM 1554 C C . SER A 1 194 ? -8.107 16.479 43.402 1.00 77.31 194 SER A C 1
ATOM 1556 O O . SER A 1 194 ? -8.278 16.925 44.538 1.00 77.31 194 SER A O 1
ATOM 1558 N N . HIS A 1 195 ? -7.827 17.271 42.369 1.00 85.69 195 HIS A N 1
ATOM 1559 C CA . HIS A 1 195 ? -7.608 18.713 42.454 1.00 85.69 195 HIS A CA 1
ATOM 1560 C C . HIS A 1 195 ? -8.495 19.463 41.444 1.00 85.69 195 HIS A C 1
ATOM 1562 O O . HIS A 1 195 ? -8.013 19.883 40.389 1.00 85.69 195 HIS A O 1
ATOM 1568 N N . PRO A 1 196 ? -9.793 19.680 41.751 1.00 85.75 196 PRO A N 1
ATOM 1569 C CA . PRO A 1 196 ? -10.723 20.363 40.843 1.00 85.75 196 PRO A CA 1
ATOM 1570 C C . PRO A 1 196 ? -10.272 21.775 40.452 1.00 85.75 196 PRO A C 1
ATOM 1572 O O . PRO A 1 196 ? -10.583 22.260 39.370 1.00 85.75 196 PRO A O 1
ATOM 1575 N N . THR A 1 197 ? -9.489 22.432 41.308 1.00 85.31 197 THR A N 1
ATOM 1576 C CA . THR A 1 197 ? -8.961 23.782 41.080 1.00 85.31 197 THR A CA 1
ATOM 1577 C C . THR A 1 197 ? -7.984 23.886 39.912 1.00 85.31 197 THR A C 1
ATOM 1579 O O . THR A 1 197 ? -7.751 24.998 39.456 1.00 85.31 197 THR A O 1
ATOM 1582 N N . VAL A 1 198 ? -7.435 22.773 39.413 1.00 89.38 198 VAL A N 1
ATOM 1583 C CA . VAL A 1 198 ? -6.610 22.751 38.190 1.00 89.38 198 VAL A CA 1
ATOM 1584 C C . VAL A 1 198 ? -7.451 23.093 36.951 1.00 89.38 198 VAL A C 1
ATOM 1586 O O . VAL A 1 198 ? -6.938 23.647 35.980 1.00 89.38 198 VAL A O 1
ATOM 1589 N N . TYR A 1 199 ? -8.758 22.822 36.999 1.00 90.69 199 TYR A N 1
ATOM 1590 C CA . TYR A 1 199 ? -9.693 23.026 35.899 1.00 90.69 199 TYR A CA 1
ATOM 1591 C C . TYR A 1 199 ? -10.522 24.296 36.112 1.00 90.69 199 TYR A C 1
ATOM 1593 O O . TYR A 1 199 ? -11.545 24.299 36.795 1.00 90.69 199 TYR A O 1
ATOM 1601 N N . HIS A 1 200 ? -10.095 25.400 35.499 1.00 85.94 200 HIS A N 1
ATOM 1602 C CA . HIS A 1 200 ? -10.804 26.678 35.582 1.00 85.94 200 HIS A CA 1
ATOM 1603 C C . HIS A 1 200 ? -11.884 26.807 34.504 1.00 85.94 200 HIS A C 1
ATOM 1605 O O . HIS A 1 200 ? -11.619 26.610 33.320 1.00 85.94 200 HIS A O 1
ATOM 1611 N N . ASP A 1 201 ? -13.102 27.161 34.925 1.00 85.94 201 ASP A N 1
ATOM 1612 C CA . ASP A 1 201 ? -14.227 27.520 34.049 1.00 85.94 201 ASP A CA 1
ATOM 1613 C C . ASP A 1 201 ? -14.598 26.474 32.977 1.00 85.94 201 ASP A C 1
ATOM 1615 O O . ASP A 1 201 ? -15.226 26.780 31.964 1.00 85.94 201 ASP A O 1
ATOM 1619 N N . VAL A 1 202 ? -14.292 25.193 33.220 1.00 91.94 202 VAL A N 1
ATOM 1620 C CA . VAL A 1 202 ? -14.634 24.091 32.299 1.00 91.94 202 VAL A CA 1
ATOM 1621 C C . VAL A 1 202 ? -16.144 23.939 32.068 1.00 91.94 202 VAL A C 1
ATOM 1623 O O . VAL A 1 202 ? -16.556 23.464 31.014 1.00 91.94 202 VAL A O 1
ATOM 1626 N N . TYR A 1 203 ? -16.984 24.390 33.006 1.00 90.12 203 TYR A N 1
ATOM 1627 C CA . TYR A 1 203 ? -18.449 24.381 32.886 1.00 90.12 203 TYR A CA 1
ATOM 1628 C C . TYR A 1 203 ? -18.991 25.402 31.871 1.00 90.12 203 TYR A C 1
ATOM 1630 O O . TYR A 1 203 ? -20.081 25.212 31.338 1.00 90.12 203 TYR A O 1
ATOM 1638 N N . SER A 1 204 ? -18.261 26.492 31.618 1.00 91.44 204 SER A N 1
ATOM 1639 C CA . SER A 1 204 ? -18.633 27.554 30.670 1.00 91.44 204 SER A CA 1
ATOM 1640 C C . SER A 1 204 ? -17.770 27.550 29.406 1.00 91.44 204 SER A C 1
ATOM 1642 O O . SER A 1 204 ? -18.003 28.342 28.493 1.00 91.44 204 SER A O 1
ATOM 1644 N N . MET A 1 205 ? -16.787 26.651 29.339 1.00 93.75 205 MET A N 1
ATOM 1645 C CA . MET A 1 205 ? -15.919 26.468 28.187 1.00 93.75 205 MET A CA 1
ATOM 1646 C C . MET A 1 205 ? -16.706 25.977 26.965 1.00 93.75 205 MET A C 1
ATOM 1648 O O . MET A 1 205 ? -17.616 25.153 27.078 1.00 93.75 205 MET A O 1
ATOM 1652 N N . ASP A 1 206 ? -16.305 26.458 25.784 1.00 94.38 206 ASP A N 1
ATOM 1653 C CA . ASP A 1 206 ? -16.768 25.923 24.503 1.00 94.38 206 ASP A CA 1
ATOM 1654 C C . ASP A 1 206 ? -16.612 24.394 24.458 1.00 94.38 206 ASP A C 1
ATOM 1656 O O . ASP A 1 206 ? -15.579 23.856 24.864 1.00 94.38 206 ASP A O 1
ATOM 1660 N N . ILE A 1 207 ? -17.632 23.703 23.941 1.00 92.94 207 ILE A N 1
ATOM 1661 C CA . ILE A 1 207 ? -17.725 22.238 23.977 1.00 92.94 207 ILE A CA 1
ATOM 1662 C C . ILE A 1 207 ? -16.507 21.594 23.308 1.00 92.94 207 ILE A C 1
ATOM 1664 O O . ILE A 1 207 ? -15.935 20.660 23.865 1.00 92.94 207 ILE A O 1
ATOM 1668 N N . LYS A 1 208 ? -16.044 22.119 22.164 1.00 94.00 208 LYS A N 1
ATOM 1669 C CA . LYS A 1 208 ? -14.894 21.540 21.452 1.00 94.00 208 LYS A CA 1
ATOM 1670 C C . LYS A 1 208 ? -13.611 21.667 22.266 1.00 94.00 208 LYS A C 1
ATOM 1672 O O . LYS A 1 208 ? -12.850 20.709 22.369 1.00 94.00 208 LYS A O 1
ATOM 1677 N N . LYS A 1 209 ? -13.384 22.832 22.880 1.00 95.06 209 LYS A N 1
ATOM 1678 C CA . LYS A 1 209 ? -12.230 23.046 23.770 1.00 95.06 209 LYS A CA 1
ATOM 1679 C C . LYS A 1 209 ? -12.304 22.162 25.014 1.00 95.06 209 LYS A C 1
ATOM 1681 O O . LYS A 1 209 ? -11.290 21.595 25.411 1.00 95.06 209 LYS A O 1
ATOM 1686 N N . ARG A 1 210 ? -13.501 22.005 25.586 1.00 96.00 210 ARG A N 1
ATOM 1687 C CA . ARG A 1 210 ? -13.743 21.147 26.749 1.00 96.00 210 ARG A CA 1
ATOM 1688 C C . ARG A 1 210 ? -13.451 19.682 26.434 1.00 96.00 210 ARG A C 1
ATOM 1690 O O . ARG A 1 210 ? -12.751 19.044 27.209 1.00 96.00 210 ARG A O 1
ATOM 1697 N N . ILE A 1 211 ? -13.934 19.174 25.299 1.00 95.25 211 ILE A N 1
ATOM 1698 C CA . ILE A 1 211 ? -13.668 17.805 24.832 1.00 95.25 211 ILE A CA 1
ATOM 1699 C C . ILE A 1 211 ? -12.172 17.588 24.602 1.00 95.25 211 ILE A C 1
ATOM 1701 O O . ILE A 1 211 ? -11.647 16.561 25.017 1.00 95.25 211 ILE A O 1
ATOM 1705 N N . ALA A 1 212 ? -11.474 18.545 23.980 1.00 96.12 212 ALA A N 1
ATOM 1706 C CA . ALA A 1 212 ? -10.034 18.436 23.751 1.00 96.12 212 ALA A CA 1
ATOM 1707 C C . ALA A 1 212 ? -9.249 18.350 25.071 1.00 96.12 212 ALA A C 1
ATOM 1709 O O . ALA A 1 212 ? -8.413 17.463 25.225 1.00 96.12 212 ALA A O 1
ATOM 1710 N N . LEU A 1 213 ? -9.567 19.216 26.040 1.00 96.25 213 LEU A N 1
ATOM 1711 C CA . LEU A 1 213 ? -8.947 19.193 27.367 1.00 96.25 213 LEU A CA 1
ATOM 1712 C C . LEU A 1 213 ? -9.282 17.904 28.131 1.00 96.25 213 LEU A C 1
ATOM 1714 O O . LEU A 1 213 ? -8.400 17.276 28.706 1.00 96.25 213 LEU A O 1
ATOM 1718 N N . PHE A 1 214 ? -10.547 17.477 28.101 1.00 96.62 214 PHE A N 1
ATOM 1719 C CA . PHE A 1 214 ? -10.988 16.225 28.714 1.00 96.62 214 PHE A CA 1
ATOM 1720 C C . PHE A 1 214 ? -10.265 15.019 28.098 1.00 96.62 214 PHE A C 1
ATOM 1722 O O . PHE A 1 214 ? -9.743 14.172 28.813 1.00 96.62 214 PHE A O 1
ATOM 1729 N N . GLY A 1 215 ? -10.168 14.966 26.770 1.00 96.56 215 GLY A N 1
ATOM 1730 C CA . GLY A 1 215 ? -9.434 13.935 26.045 1.00 96.56 215 GLY A CA 1
ATOM 1731 C C . GLY A 1 215 ? -7.949 13.887 26.396 1.00 96.56 215 GLY A C 1
ATOM 1732 O O . GLY A 1 215 ? -7.388 12.804 26.513 1.00 96.56 215 GLY A O 1
ATOM 1733 N N . GLN A 1 216 ? -7.323 15.049 26.579 1.00 96.44 216 GLN A N 1
ATOM 1734 C CA . GLN A 1 216 ? -5.907 15.156 26.918 1.00 96.44 216 GLN A CA 1
ATOM 1735 C C . GLN A 1 216 ? -5.608 14.707 28.353 1.00 96.44 216 GLN A C 1
ATOM 1737 O O . GLN A 1 216 ? -4.638 13.984 28.574 1.00 96.44 216 GLN A O 1
ATOM 1742 N N . ASP A 1 217 ? -6.426 15.134 29.314 1.00 95.44 217 ASP A N 1
ATOM 1743 C CA . ASP A 1 217 ? -6.105 14.976 30.733 1.00 95.44 217 ASP A CA 1
ATOM 1744 C C . ASP A 1 217 ? -6.779 13.762 31.381 1.00 95.44 217 ASP A C 1
ATOM 1746 O O . ASP A 1 217 ? -6.257 13.189 32.340 1.00 95.44 217 ASP A O 1
ATOM 1750 N N . VAL A 1 218 ? -7.963 13.382 30.895 1.00 97.06 218 VAL A N 1
ATOM 1751 C CA . VAL A 1 218 ? -8.790 12.337 31.510 1.00 97.06 218 VAL A CA 1
ATOM 1752 C C . VAL A 1 218 ? -8.636 11.001 30.796 1.00 97.06 218 VAL A C 1
ATOM 1754 O O . VAL A 1 218 ? -8.667 9.963 31.457 1.00 97.06 218 VAL A O 1
ATOM 1757 N N . ILE A 1 219 ? -8.482 10.989 29.472 1.00 97.75 219 ILE A N 1
ATOM 1758 C CA . ILE A 1 219 ? -8.490 9.747 28.692 1.00 97.75 219 ILE A CA 1
ATOM 1759 C C . ILE A 1 219 ? -7.094 9.127 28.620 1.00 97.75 219 ILE A C 1
ATOM 1761 O O . ILE A 1 219 ? -6.103 9.777 28.303 1.00 97.75 219 ILE A O 1
ATOM 1765 N N . VAL A 1 220 ? -7.031 7.820 28.865 1.00 96.69 220 VAL A N 1
ATOM 1766 C CA . VAL A 1 220 ? -5.826 6.997 28.752 1.00 96.69 220 VAL A CA 1
ATOM 1767 C C . VAL A 1 220 ? -6.030 5.996 27.621 1.00 96.69 220 VAL A C 1
ATOM 1769 O O . VAL A 1 220 ? -6.986 5.221 27.634 1.00 96.69 220 VAL A O 1
ATOM 1772 N N . ASN A 1 221 ? -5.130 6.000 26.639 1.00 94.62 221 ASN A N 1
ATOM 1773 C CA . ASN A 1 221 ? -5.173 5.060 25.522 1.00 94.62 221 ASN A CA 1
ATOM 1774 C C . ASN A 1 221 ? -4.451 3.753 25.882 1.00 94.62 221 ASN A C 1
ATOM 1776 O O . ASN A 1 221 ? -3.271 3.762 26.224 1.00 94.62 221 ASN A O 1
ATOM 1780 N N . GLY A 1 222 ? -5.156 2.630 25.769 1.00 93.75 222 GLY A N 1
ATOM 1781 C CA . GLY A 1 222 ? -4.600 1.278 25.794 1.00 93.75 222 GLY A CA 1
ATOM 1782 C C . GLY A 1 222 ? -4.169 0.795 24.407 1.00 93.75 222 GLY A C 1
ATOM 1783 O O . GLY A 1 222 ? -4.029 1.585 23.472 1.00 93.75 222 GLY A O 1
ATOM 1784 N N . HIS A 1 223 ? -3.979 -0.517 24.268 1.00 91.44 223 HIS A N 1
ATOM 1785 C CA . HIS A 1 223 ? -3.453 -1.131 23.046 1.00 91.44 223 HIS A CA 1
ATOM 1786 C C . HIS A 1 223 ? -4.502 -1.186 21.916 1.00 91.44 223 HIS A C 1
ATOM 1788 O O . HIS A 1 223 ? -5.639 -1.594 22.141 1.00 91.44 223 HIS A O 1
ATOM 1794 N N . LEU A 1 224 ? -4.123 -0.793 20.694 1.00 91.88 224 LEU A N 1
ATOM 1795 C CA . LEU A 1 224 ? -5.050 -0.565 19.566 1.00 91.88 224 LEU A CA 1
ATOM 1796 C C . LEU A 1 224 ? -5.743 -1.829 19.024 1.00 91.88 224 LEU A C 1
ATOM 1798 O O . LEU A 1 224 ? -6.735 -1.718 18.312 1.00 91.88 224 LEU A O 1
ATOM 1802 N N . ASP A 1 225 ? -5.251 -3.021 19.363 1.00 87.56 225 ASP A N 1
ATOM 1803 C CA . ASP A 1 225 ? -5.872 -4.302 18.992 1.00 87.56 225 ASP A CA 1
ATOM 1804 C C . ASP A 1 225 ? -7.012 -4.720 19.939 1.00 87.56 225 ASP A C 1
ATOM 1806 O O . ASP A 1 225 ? -7.644 -5.758 19.727 1.00 87.56 225 ASP A O 1
ATOM 1810 N N . THR A 1 226 ? -7.289 -3.930 20.982 1.00 93.81 226 THR A N 1
ATOM 1811 C CA . THR A 1 226 ? -8.325 -4.229 21.976 1.00 93.81 226 THR A CA 1
ATOM 1812 C C . THR A 1 226 ? -9.567 -3.367 21.775 1.00 93.81 226 THR A C 1
ATOM 1814 O O . THR A 1 226 ? -9.503 -2.167 21.509 1.00 93.81 226 THR A O 1
ATOM 1817 N N . ARG A 1 227 ? -10.737 -3.988 21.939 1.00 96.38 227 ARG A N 1
ATOM 1818 C CA . ARG A 1 227 ? -12.022 -3.283 21.994 1.00 96.38 227 ARG A CA 1
ATOM 1819 C C . ARG A 1 227 ? -12.102 -2.472 23.281 1.00 96.38 227 ARG A C 1
ATOM 1821 O O . ARG A 1 227 ? -11.684 -2.942 24.339 1.00 96.38 227 ARG A O 1
ATOM 1828 N N . PHE A 1 228 ? -12.636 -1.262 23.177 1.00 96.75 228 PHE A N 1
ATOM 1829 C CA . PHE A 1 228 ? -12.673 -0.253 24.229 1.00 96.75 228 PHE A CA 1
ATOM 1830 C C . PHE A 1 228 ? -11.305 -0.046 24.886 1.00 96.75 228 PHE A C 1
ATOM 1832 O O . PHE A 1 228 ? -11.185 -0.007 26.111 1.00 96.75 228 PHE A O 1
ATOM 1839 N N . HIS A 1 229 ? -10.257 0.083 24.065 1.00 95.25 229 HIS A N 1
ATOM 1840 C CA . HIS A 1 229 ? -8.894 0.277 24.559 1.00 95.25 229 HIS A CA 1
ATOM 1841 C C . HIS A 1 229 ? -8.716 1.585 25.348 1.00 95.25 229 HIS A C 1
ATOM 1843 O O . HIS A 1 229 ? -7.720 1.747 26.044 1.00 95.25 229 HIS A O 1
ATOM 1849 N N . LYS A 1 230 ? -9.659 2.528 25.255 1.00 96.81 230 LYS A N 1
ATOM 1850 C CA . LYS A 1 230 ? -9.642 3.791 25.998 1.00 96.81 230 LYS A CA 1
ATOM 1851 C C . LYS A 1 230 ? -10.215 3.605 27.406 1.00 96.81 230 LYS A C 1
ATOM 1853 O O . LYS A 1 230 ? -11.284 3.024 27.580 1.00 96.81 230 LYS A O 1
ATOM 1858 N N . THR A 1 231 ? -9.525 4.138 28.408 1.00 97.00 231 THR A N 1
ATOM 1859 C CA . THR A 1 231 ? -9.951 4.164 29.820 1.00 97.00 231 THR A CA 1
ATOM 1860 C C . THR A 1 231 ? -9.805 5.569 30.399 1.00 97.00 231 THR A C 1
ATOM 1862 O O . THR A 1 231 ? -9.350 6.473 29.704 1.00 97.00 231 THR A O 1
ATOM 1865 N N . VAL A 1 232 ? -10.168 5.774 31.668 1.00 96.75 232 VAL A N 1
ATOM 1866 C CA . VAL A 1 232 ? -10.035 7.081 32.335 1.00 96.75 232 VAL A CA 1
ATOM 1867 C C . VAL A 1 232 ? -8.962 7.068 33.423 1.00 96.75 232 VAL A C 1
ATOM 1869 O O . VAL A 1 232 ? -8.844 6.108 34.186 1.00 96.75 232 VAL A O 1
ATOM 1872 N N . HIS A 1 233 ? -8.199 8.153 33.536 1.00 96.19 233 HIS A N 1
ATOM 1873 C CA . HIS A 1 233 ? -7.352 8.421 34.691 1.00 96.19 233 HIS A CA 1
ATOM 1874 C C . HIS A 1 233 ? -8.236 8.913 35.845 1.00 96.19 233 HIS A C 1
ATOM 1876 O O . HIS A 1 233 ? -8.636 10.075 35.874 1.00 96.19 233 HIS A O 1
ATOM 1882 N N . VAL A 1 234 ? -8.564 8.029 36.793 1.00 95.38 234 VAL A N 1
ATOM 1883 C CA . VAL A 1 234 ? -9.614 8.249 37.812 1.00 95.38 234 VAL A CA 1
ATOM 1884 C C . VAL A 1 234 ? -9.471 9.581 38.559 1.00 95.38 234 VAL A C 1
ATOM 1886 O O . VAL A 1 234 ? -10.436 10.336 38.644 1.00 95.38 234 VAL A O 1
ATOM 1889 N N . SER A 1 235 ? -8.273 9.920 39.043 1.00 94.50 235 SER A N 1
ATOM 1890 C CA . SER A 1 235 ? -8.045 11.178 39.775 1.00 94.50 235 SER A CA 1
ATOM 1891 C C . SER A 1 235 ? -8.271 12.428 38.905 1.00 94.50 235 SER A C 1
ATOM 1893 O O . SER A 1 235 ? -8.867 13.412 39.351 1.00 94.50 235 SER A O 1
ATOM 1895 N N . ALA A 1 236 ? -7.890 12.372 37.624 1.00 95.31 236 ALA A N 1
ATOM 1896 C CA . ALA A 1 236 ? -8.097 13.476 36.682 1.00 95.31 236 ALA A CA 1
ATOM 1897 C C . ALA A 1 236 ? -9.573 13.572 36.268 1.00 95.31 236 ALA A C 1
ATOM 1899 O O . ALA A 1 236 ? -10.139 14.662 36.253 1.00 95.31 236 ALA A O 1
ATOM 1900 N N . ALA A 1 237 ? -10.223 12.427 36.039 1.00 96.06 237 ALA A N 1
ATOM 1901 C CA . ALA A 1 237 ? -11.652 12.323 35.763 1.00 96.06 237 ALA A CA 1
ATOM 1902 C C . ALA A 1 237 ? -12.499 12.953 36.876 1.00 96.06 237 ALA A C 1
ATOM 1904 O O . ALA A 1 237 ? -13.378 13.762 36.590 1.00 96.06 237 ALA A O 1
ATOM 1905 N N . LEU A 1 238 ? -12.209 12.623 38.141 1.00 95.50 238 LEU A N 1
ATOM 1906 C CA . LEU A 1 238 ? -12.891 13.207 39.298 1.00 95.50 238 LEU A CA 1
ATOM 1907 C C . LEU A 1 238 ? -12.627 14.708 39.403 1.00 95.50 238 LEU A C 1
ATOM 1909 O O . LEU A 1 238 ? -13.565 15.480 39.572 1.00 95.50 238 LEU A O 1
ATOM 1913 N N . SER A 1 239 ? -11.372 15.134 39.250 1.00 95.38 239 SER A N 1
ATOM 1914 C CA . SER A 1 239 ? -11.003 16.553 39.287 1.00 95.38 239 SER A CA 1
ATOM 1915 C C . SER A 1 239 ? -11.769 17.364 38.239 1.00 95.38 239 SER A C 1
ATOM 1917 O O . SER A 1 239 ? -12.366 18.392 38.561 1.00 95.38 239 SER A O 1
ATOM 1919 N N . PHE A 1 240 ? -11.811 16.868 37.001 1.00 96.75 240 PHE A N 1
ATOM 1920 C CA . PHE A 1 240 ? -12.531 17.497 35.901 1.00 96.75 240 PHE A CA 1
ATOM 1921 C C . PHE A 1 240 ? -14.043 17.504 36.150 1.00 96.75 240 PHE A C 1
ATOM 1923 O O . PHE A 1 240 ? -14.692 18.535 35.983 1.00 96.75 240 PHE A O 1
ATOM 1930 N N . LEU A 1 241 ? -14.610 16.371 36.580 1.00 96.62 241 LEU A N 1
ATOM 1931 C CA . LEU A 1 241 ? -16.040 16.218 36.852 1.00 96.62 241 LEU A CA 1
ATOM 1932 C C . LEU A 1 241 ? -16.516 17.168 37.956 1.00 96.62 241 LEU A C 1
ATOM 1934 O O . LEU A 1 241 ? -17.539 17.834 37.797 1.00 96.62 241 LEU A O 1
ATOM 1938 N N . LEU A 1 242 ? -15.782 17.248 39.065 1.00 95.00 242 LEU A N 1
ATOM 1939 C CA . LEU A 1 242 ? -16.112 18.138 40.177 1.00 95.00 242 LEU A CA 1
ATOM 1940 C C . LEU A 1 242 ? -16.043 19.602 39.733 1.00 95.00 242 LEU A C 1
ATOM 1942 O O . LEU A 1 242 ? -16.995 20.348 39.957 1.00 95.00 242 LEU A O 1
ATOM 1946 N N . ALA A 1 243 ? -14.990 19.993 39.009 1.00 94.94 243 ALA A N 1
ATOM 1947 C CA . ALA A 1 243 ? -14.867 21.340 38.458 1.00 94.94 243 ALA A CA 1
ATOM 1948 C C . ALA A 1 243 ? -16.007 21.684 37.482 1.00 94.94 243 ALA A C 1
ATOM 1950 O O . ALA A 1 243 ? -16.574 22.778 37.539 1.00 94.94 243 ALA A O 1
ATOM 1951 N N . PHE A 1 244 ? -16.397 20.732 36.629 1.00 96.12 244 PHE A N 1
ATOM 1952 C CA . PHE A 1 244 ? -17.515 20.869 35.694 1.00 96.12 244 PHE A CA 1
ATOM 1953 C C . PHE A 1 244 ? -18.860 21.065 36.406 1.00 96.12 244 PHE A C 1
ATOM 1955 O O . PHE A 1 244 ? -19.685 21.861 35.963 1.00 96.12 244 PHE A O 1
ATOM 1962 N N . ASN A 1 245 ? -19.053 20.421 37.558 1.00 95.25 245 ASN A N 1
ATOM 1963 C CA . ASN A 1 245 ? -20.251 20.576 38.388 1.00 95.25 245 ASN A CA 1
ATOM 1964 C C . ASN A 1 245 ? -20.104 21.659 39.477 1.00 95.25 245 ASN A C 1
ATOM 1966 O O . ASN A 1 245 ? -20.974 21.784 40.336 1.00 95.25 245 ASN A O 1
ATOM 1970 N N . LYS A 1 246 ? -19.041 22.481 39.427 1.00 93.69 246 LYS A N 1
ATOM 1971 C CA . LYS A 1 246 ? -18.752 23.584 40.369 1.00 93.69 246 LYS A CA 1
ATOM 1972 C C . LYS A 1 246 ? -18.581 23.145 41.832 1.00 93.69 246 LYS A C 1
ATOM 1974 O O . LYS A 1 246 ? -18.878 23.912 42.747 1.00 93.69 246 LYS A O 1
ATOM 1979 N N . ILE A 1 247 ? -18.068 21.938 42.043 1.00 92.06 247 ILE A N 1
ATOM 1980 C CA . ILE A 1 247 ? -17.750 21.362 43.353 1.00 92.06 247 ILE A CA 1
ATOM 1981 C C . ILE A 1 247 ? -16.247 21.517 43.611 1.00 92.06 247 ILE A C 1
ATOM 1983 O O . ILE A 1 247 ? -15.431 21.249 42.727 1.00 92.06 247 ILE A O 1
ATOM 1987 N N . LYS A 1 248 ? -15.860 21.974 44.809 1.00 87.81 248 LYS A N 1
ATOM 1988 C CA . LYS A 1 248 ? -14.459 22.338 45.096 1.00 87.81 248 LYS A CA 1
ATOM 1989 C C . LYS A 1 248 ? -13.623 21.183 45.629 1.00 87.81 248 LYS A C 1
ATOM 1991 O O . LYS A 1 248 ? -12.404 21.203 45.472 1.00 87.81 248 LYS A O 1
ATOM 1996 N N . SER A 1 249 ? -14.260 20.206 46.265 1.00 87.56 249 SER A N 1
ATOM 1997 C CA . SER A 1 249 ? -13.602 19.035 46.844 1.00 87.56 249 SER A CA 1
ATOM 1998 C C . SER A 1 249 ? -14.513 17.817 46.776 1.00 87.56 249 SER A C 1
ATOM 2000 O O . SER A 1 249 ? -15.733 17.941 46.854 1.00 87.56 249 SER A O 1
ATOM 2002 N N . LEU A 1 250 ? -13.910 16.631 46.706 1.00 87.06 250 LEU A N 1
ATOM 2003 C CA . LEU A 1 250 ? -14.615 15.359 46.850 1.00 87.06 250 LEU A CA 1
ATOM 2004 C C . LEU A 1 250 ? -15.359 15.263 48.196 1.00 87.06 250 LEU A C 1
ATOM 2006 O O . LEU A 1 250 ? -16.392 14.607 48.287 1.00 87.06 250 LEU A O 1
ATOM 2010 N N . ASP A 1 251 ? -14.880 15.965 49.226 1.00 86.25 251 ASP A N 1
ATOM 2011 C CA . ASP A 1 251 ? -15.529 16.009 50.540 1.00 86.25 251 ASP A CA 1
ATOM 2012 C C . ASP A 1 251 ? -16.911 16.676 50.511 1.00 86.25 251 ASP A C 1
ATOM 2014 O O . ASP A 1 251 ? -17.777 16.312 51.305 1.00 86.25 251 ASP A O 1
ATOM 2018 N N . GLU A 1 252 ? -17.136 17.608 49.577 1.00 87.12 252 GLU A N 1
ATOM 2019 C CA . GLU A 1 252 ? -18.409 18.322 49.402 1.00 87.12 252 GLU A CA 1
ATOM 2020 C C . GLU A 1 252 ? -19.479 17.466 48.703 1.00 87.12 252 GLU A C 1
ATOM 2022 O O . GLU A 1 252 ? -20.643 17.860 48.659 1.00 87.12 252 GLU A O 1
ATOM 2027 N N . VAL A 1 253 ? -19.108 16.300 48.163 1.00 89.75 253 VAL A N 1
ATOM 2028 C CA . VAL A 1 253 ? -20.045 15.382 47.511 1.00 89.75 253 VAL A CA 1
ATOM 2029 C C . VAL A 1 253 ? -20.828 14.613 48.572 1.00 89.75 253 VAL A C 1
ATOM 2031 O O . VAL A 1 253 ? -20.247 13.914 49.404 1.00 89.75 253 VAL A O 1
ATOM 2034 N N . SER A 1 254 ? -22.153 14.724 48.545 1.00 90.12 254 SER A N 1
ATOM 2035 C CA . SER A 1 254 ? -23.057 13.888 49.347 1.00 90.12 254 SER A CA 1
ATOM 2036 C C . SER A 1 254 ? -23.438 12.599 48.612 1.00 90.12 254 SER A C 1
ATOM 2038 O O . SER A 1 254 ? -23.390 12.544 47.382 1.00 90.12 254 SER A O 1
ATOM 2040 N N . ASP A 1 255 ? -23.842 11.566 49.356 1.00 89.31 255 ASP A N 1
ATOM 2041 C CA . ASP A 1 255 ? -24.223 10.268 48.777 1.00 89.31 255 ASP A CA 1
ATOM 2042 C C . ASP A 1 255 ? -25.389 10.397 47.778 1.00 89.31 255 ASP A C 1
ATOM 2044 O O . ASP A 1 255 ? -25.387 9.726 46.744 1.00 89.31 255 ASP A O 1
ATOM 2048 N N . ASP A 1 256 ? -26.321 11.321 48.030 1.00 91.44 256 ASP A N 1
ATOM 2049 C CA . ASP A 1 256 ? -27.469 11.600 47.156 1.00 91.44 256 ASP A CA 1
ATOM 2050 C C . ASP A 1 256 ? -27.061 12.251 45.817 1.00 91.44 256 ASP A C 1
ATOM 2052 O O . ASP A 1 256 ? -27.787 12.141 44.833 1.00 91.44 256 ASP A O 1
ATOM 2056 N N . GLN A 1 257 ? -25.888 12.896 45.741 1.00 92.75 257 GLN A N 1
ATOM 2057 C CA . GLN A 1 257 ? -25.374 13.533 44.516 1.00 92.75 257 GLN A CA 1
ATOM 2058 C C . GLN A 1 257 ? -24.576 12.580 43.623 1.00 92.75 257 GLN A C 1
ATOM 2060 O O . GLN A 1 257 ? -24.240 12.933 42.491 1.00 92.75 257 GLN A O 1
ATOM 2065 N N . VAL A 1 258 ? -24.229 11.386 44.112 1.00 94.19 258 VAL A N 1
ATOM 2066 C CA . VAL A 1 258 ? -23.364 10.453 43.377 1.00 94.19 258 VAL A CA 1
ATOM 2067 C C . VAL A 1 258 ? -23.988 10.066 42.040 1.00 94.19 258 VAL A C 1
ATOM 2069 O O . VAL A 1 258 ? -23.290 10.048 41.028 1.00 94.19 258 VAL A O 1
ATOM 2072 N N . ASP A 1 259 ? -25.287 9.773 42.015 1.00 95.25 259 ASP A N 1
ATOM 2073 C CA . ASP A 1 259 ? -25.970 9.365 40.785 1.00 95.25 259 ASP A CA 1
ATOM 2074 C C . ASP A 1 259 ? -26.020 10.492 39.746 1.00 95.25 259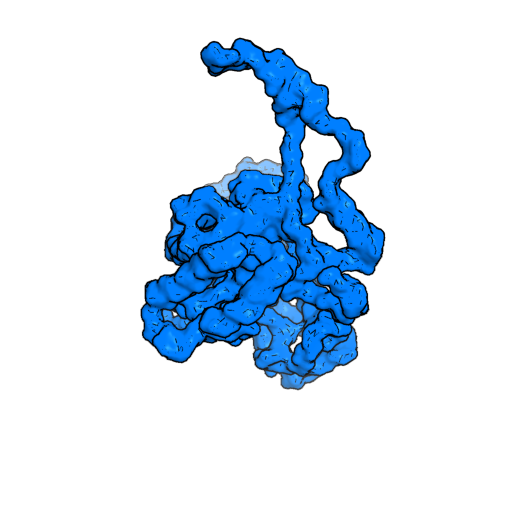 ASP A C 1
ATOM 2076 O O . ASP A 1 259 ? -25.696 10.251 38.580 1.00 95.25 259 ASP A O 1
ATOM 2080 N N . ASP A 1 260 ? -26.305 11.723 40.175 1.00 96.75 260 ASP A N 1
ATOM 2081 C CA . ASP A 1 260 ? -26.310 12.906 39.307 1.00 96.75 260 ASP A CA 1
ATOM 2082 C C . ASP A 1 260 ? -24.914 13.204 38.738 1.00 96.75 260 ASP A C 1
ATOM 2084 O O . ASP A 1 260 ? -24.763 13.509 37.552 1.00 96.75 260 ASP A O 1
ATOM 2088 N N . LEU A 1 261 ? -23.865 13.068 39.556 1.00 96.94 261 LEU A N 1
ATOM 2089 C CA . LEU A 1 261 ? -22.480 13.242 39.111 1.00 96.94 261 LEU A CA 1
ATOM 2090 C C . LEU A 1 261 ? -22.047 12.147 38.136 1.00 96.94 261 LEU A C 1
ATOM 2092 O O . LEU A 1 261 ? -21.347 12.433 37.166 1.00 96.94 261 LEU A O 1
ATOM 2096 N N . VAL A 1 262 ? -22.473 10.903 38.354 1.00 97.44 262 VAL A N 1
ATOM 2097 C CA . VAL A 1 262 ? -22.209 9.806 37.416 1.00 97.44 262 VAL A CA 1
ATOM 2098 C C . VAL A 1 262 ? -22.914 10.057 36.085 1.00 97.44 262 VAL A C 1
ATOM 2100 O O . VAL A 1 262 ? -22.315 9.829 35.037 1.00 97.44 262 VAL A O 1
ATOM 2103 N N . GLU A 1 263 ? -24.147 10.560 36.094 1.00 98.12 263 GLU A N 1
ATOM 2104 C CA . GLU A 1 263 ? -24.855 10.916 34.862 1.00 98.12 263 GLU A CA 1
ATOM 2105 C C . GLU A 1 263 ? -24.191 12.104 34.145 1.00 98.12 263 GLU A C 1
ATOM 2107 O O . GLU A 1 263 ? -23.976 12.068 32.933 1.00 98.12 263 GLU A O 1
ATOM 2112 N N . SER A 1 264 ? -23.746 13.114 34.899 1.00 97.62 264 SER A N 1
ATOM 2113 C CA . SER A 1 264 ? -22.926 14.221 34.387 1.00 97.62 264 SER A CA 1
ATOM 2114 C C . SER A 1 264 ? -21.628 13.712 33.737 1.00 97.62 264 SER A C 1
ATOM 2116 O O . SER A 1 264 ? -21.264 14.141 32.641 1.00 97.62 264 SER A O 1
ATOM 2118 N N . PHE A 1 265 ? -20.969 12.717 34.340 1.00 98.12 265 PHE A N 1
ATOM 2119 C CA . PHE A 1 265 ? -19.778 12.089 33.771 1.00 98.12 265 PHE A CA 1
ATOM 2120 C C . PHE A 1 265 ? -20.068 11.295 32.495 1.00 98.12 265 PHE A C 1
ATOM 2122 O O . PHE A 1 265 ? -19.308 11.391 31.532 1.00 98.12 265 PHE A O 1
ATOM 2129 N N . LYS A 1 266 ? -21.180 10.551 32.442 1.00 98.38 266 LYS A N 1
ATOM 2130 C CA . LYS A 1 266 ? -21.607 9.878 31.206 1.00 98.38 266 LYS A CA 1
ATOM 2131 C C . LYS A 1 266 ? -21.816 10.878 30.078 1.00 98.38 266 LYS A C 1
ATOM 2133 O O . LYS A 1 266 ? -21.388 10.606 28.964 1.00 98.38 266 LYS A O 1
ATOM 2138 N N . ASN A 1 267 ? -22.410 12.038 30.361 1.00 97.50 267 ASN A N 1
ATOM 2139 C CA . ASN A 1 267 ? -22.579 13.094 29.364 1.00 97.50 267 ASN A CA 1
ATOM 2140 C C . ASN A 1 267 ? -21.232 13.624 28.857 1.00 97.50 267 ASN A C 1
ATOM 2142 O O . ASN A 1 267 ? -21.070 13.771 27.652 1.00 97.50 267 ASN A O 1
ATOM 2146 N N . LEU A 1 268 ? -20.235 13.810 29.730 1.00 97.75 268 LEU A N 1
ATOM 2147 C CA . LEU A 1 268 ? -18.875 14.175 29.304 1.00 97.75 268 LEU A CA 1
ATOM 2148 C C . LEU A 1 268 ? -18.219 13.093 28.427 1.00 97.75 268 LEU A C 1
ATOM 2150 O O . LEU A 1 268 ? -17.565 13.418 27.438 1.00 97.75 268 LEU A O 1
ATOM 2154 N N . LEU A 1 269 ? -18.409 11.808 28.751 1.00 98.12 269 LEU A N 1
ATOM 2155 C CA . LEU A 1 269 ? -17.919 10.704 27.915 1.00 98.12 269 LEU A CA 1
ATOM 2156 C C . LEU A 1 269 ? -18.667 10.607 26.578 1.00 98.12 269 LEU A C 1
ATOM 2158 O O . LEU A 1 269 ? -18.051 10.290 25.564 1.00 98.12 269 LEU A O 1
ATOM 2162 N N . ASN A 1 270 ? -19.971 10.886 26.560 1.00 97.94 270 ASN A N 1
ATOM 2163 C CA . ASN A 1 270 ? -20.775 10.934 25.339 1.00 97.94 270 ASN A CA 1
ATOM 2164 C C . ASN A 1 270 ? -20.346 12.104 24.444 1.00 97.94 270 ASN A C 1
ATOM 2166 O O . ASN A 1 270 ? -20.140 11.891 23.254 1.00 97.94 270 ASN A O 1
ATOM 2170 N N . ASP A 1 271 ? -20.126 13.292 25.018 1.00 96.81 271 ASP A N 1
ATOM 2171 C CA . ASP A 1 271 ? -19.543 14.450 24.327 1.00 96.81 271 ASP A CA 1
ATOM 2172 C C . ASP A 1 271 ? -18.182 14.079 23.708 1.00 96.81 271 ASP A C 1
ATOM 2174 O O . ASP A 1 271 ? -17.919 14.398 22.551 1.00 96.81 271 ASP A O 1
ATOM 2178 N N . TYR A 1 272 ? -17.325 13.365 24.452 1.00 97.75 272 TYR A N 1
ATOM 2179 C CA . TYR A 1 272 ? -16.025 12.896 23.959 1.00 97.75 272 TYR A CA 1
ATOM 2180 C C . TYR A 1 272 ? -16.144 11.848 22.839 1.00 97.75 272 TYR A C 1
ATOM 2182 O O . TYR A 1 272 ? -15.388 11.889 21.870 1.00 97.75 272 TYR A O 1
ATOM 2190 N N . ASN A 1 273 ? -17.096 10.920 22.952 1.00 98.25 273 ASN A N 1
ATOM 2191 C CA . ASN A 1 273 ? -17.327 9.876 21.957 1.00 98.25 273 ASN A CA 1
ATOM 2192 C C . ASN A 1 273 ? -18.015 10.383 20.689 1.00 98.25 273 ASN A C 1
ATOM 2194 O O . ASN A 1 273 ? -17.835 9.765 19.646 1.00 98.25 273 ASN A O 1
ATOM 2198 N N . LEU A 1 274 ? -18.793 11.466 20.749 1.00 97.56 274 LEU A N 1
ATOM 2199 C CA . LEU A 1 274 ? -19.541 11.986 19.603 1.00 97.56 274 LEU A CA 1
ATOM 2200 C C . LEU A 1 274 ? -18.671 12.173 18.342 1.00 97.56 274 LEU A C 1
ATOM 2202 O O . LEU A 1 274 ? -18.992 11.543 17.337 1.00 97.56 274 LEU A O 1
ATOM 2206 N N . PRO A 1 275 ? -17.547 12.922 18.367 1.00 97.12 275 PRO A N 1
ATOM 2207 C CA . PRO A 1 275 ? -16.693 13.053 17.183 1.00 97.12 275 PRO A CA 1
ATOM 2208 C C . PRO A 1 275 ? -16.071 11.720 16.732 1.00 97.12 275 PRO A C 1
ATOM 2210 O O . PRO A 1 275 ? -15.800 11.543 15.549 1.00 97.12 275 PRO A O 1
ATOM 2213 N N . LEU A 1 276 ? -15.860 10.765 17.647 1.00 97.00 276 LEU A N 1
ATOM 2214 C CA . LEU A 1 276 ? -15.331 9.435 17.322 1.00 97.00 276 LEU A CA 1
ATOM 2215 C C . LEU A 1 276 ? -16.384 8.549 16.637 1.00 97.00 276 LEU A C 1
ATOM 2217 O O . LEU A 1 276 ? -16.039 7.758 15.759 1.00 97.00 276 LEU A O 1
ATOM 2221 N N . TYR A 1 277 ? -17.656 8.681 17.024 1.00 98.00 277 TYR A N 1
ATOM 2222 C CA . TYR A 1 277 ? -18.781 8.060 16.325 1.00 98.00 277 TYR A CA 1
ATOM 2223 C C . TYR A 1 277 ? -18.992 8.689 14.947 1.00 98.00 277 TYR A C 1
ATOM 2225 O O . TYR A 1 277 ? -19.138 7.951 13.982 1.00 98.00 277 TYR A O 1
ATOM 2233 N N . GLU A 1 278 ? -18.924 10.019 14.827 1.00 97.75 278 GLU A N 1
ATOM 2234 C CA . GLU A 1 278 ? -19.007 10.707 13.528 1.00 97.75 278 GLU A CA 1
ATOM 2235 C C . GLU A 1 278 ? -17.891 10.249 12.573 1.00 97.75 278 GLU A C 1
ATOM 2237 O O . GLU A 1 278 ? -18.143 9.964 11.403 1.00 97.75 278 GLU A O 1
ATOM 2242 N N . GLU A 1 279 ? -16.658 10.118 13.076 1.00 96.81 279 GLU A N 1
ATOM 2243 C CA . GLU A 1 279 ? -15.532 9.585 12.304 1.00 96.81 279 GLU A CA 1
ATOM 2244 C C . GLU A 1 279 ? -15.770 8.128 11.875 1.00 96.81 279 GLU A C 1
ATOM 2246 O O . GLU A 1 279 ? -15.500 7.765 10.730 1.00 96.81 279 GLU A O 1
ATOM 2251 N N . TYR A 1 280 ? -16.289 7.292 12.778 1.00 97.31 280 TYR A N 1
ATOM 2252 C CA . TYR A 1 280 ? -16.633 5.902 12.483 1.00 97.31 280 TYR A CA 1
ATOM 2253 C C . TYR A 1 280 ? -17.736 5.776 11.424 1.00 97.31 280 TYR A C 1
ATOM 2255 O O . TYR A 1 280 ? -17.634 4.936 10.526 1.00 97.31 280 TYR A O 1
ATOM 2263 N N . ASP A 1 281 ? -18.778 6.600 11.518 1.00 97.56 281 ASP A N 1
ATOM 2264 C CA . ASP A 1 281 ? -19.897 6.600 10.579 1.00 97.56 281 ASP A CA 1
ATOM 2265 C C . ASP A 1 281 ? -19.425 6.993 9.174 1.00 97.56 281 ASP A C 1
ATOM 2267 O O . ASP A 1 281 ? -19.789 6.334 8.194 1.00 97.56 281 ASP A O 1
ATOM 2271 N N . GLU A 1 282 ? -18.550 7.999 9.071 1.00 98.12 282 GLU A N 1
ATOM 2272 C CA . GLU A 1 282 ? -17.944 8.383 7.794 1.00 98.12 282 GLU A CA 1
ATOM 2273 C C . GLU A 1 282 ? -17.037 7.273 7.243 1.00 98.12 282 GLU A C 1
ATOM 2275 O O . GLU A 1 282 ? -17.113 6.946 6.060 1.00 98.12 282 GLU A O 1
ATOM 2280 N N . GLU A 1 283 ? -16.230 6.616 8.081 1.00 97.38 283 GLU A N 1
ATOM 2281 C CA . GLU A 1 283 ? -15.418 5.472 7.651 1.00 97.38 283 GLU A CA 1
ATOM 2282 C C . GLU A 1 283 ? -16.260 4.305 7.130 1.00 97.38 283 GLU A C 1
ATOM 2284 O O . GLU A 1 283 ? -15.925 3.717 6.100 1.00 97.38 283 GLU A O 1
ATOM 2289 N N . CYS A 1 284 ? -17.365 3.981 7.806 1.00 97.88 284 CYS A N 1
ATOM 2290 C CA . CYS A 1 284 ? -18.288 2.939 7.366 1.00 97.88 284 CYS A CA 1
ATOM 2291 C C . CYS A 1 284 ? -18.953 3.302 6.042 1.00 97.88 284 CYS A C 1
ATOM 2293 O O . CYS A 1 284 ? -19.080 2.451 5.161 1.00 97.88 284 CYS A O 1
ATOM 2295 N N . LYS A 1 285 ? -19.369 4.562 5.887 1.00 98.31 285 LYS A N 1
ATOM 2296 C CA . LYS A 1 285 ? -19.955 5.065 4.646 1.00 98.31 285 LYS A CA 1
ATOM 2297 C C . LYS A 1 285 ? -18.970 4.937 3.484 1.00 98.31 285 LYS A C 1
ATOM 2299 O O . LYS A 1 285 ? -19.316 4.316 2.481 1.00 98.31 285 LYS A O 1
ATOM 2304 N N . VAL A 1 286 ? -17.740 5.429 3.648 1.00 98.25 286 VAL A N 1
ATOM 2305 C CA . VAL A 1 286 ? -16.685 5.331 2.626 1.00 98.25 286 VAL A CA 1
ATOM 2306 C C . VAL A 1 286 ? -16.360 3.868 2.308 1.00 98.25 286 VAL A C 1
ATOM 2308 O O . VAL A 1 286 ? -16.257 3.500 1.138 1.00 98.25 286 VAL A O 1
ATOM 2311 N N . ALA A 1 287 ? -16.276 2.998 3.321 1.00 98.31 287 ALA A N 1
ATOM 2312 C CA . ALA A 1 287 ? -16.060 1.567 3.111 1.00 98.31 287 ALA A CA 1
ATOM 2313 C C . ALA A 1 287 ? -17.165 0.931 2.258 1.00 98.31 287 ALA A C 1
ATOM 2315 O O . ALA A 1 287 ? -16.862 0.207 1.311 1.00 98.31 287 ALA A O 1
ATOM 2316 N N . LEU A 1 288 ? -18.437 1.210 2.554 1.00 98.62 288 LEU A N 1
ATOM 2317 C CA . LEU A 1 288 ? -19.572 0.691 1.785 1.00 98.62 288 LEU A CA 1
ATOM 2318 C C . LEU A 1 288 ? -19.576 1.213 0.340 1.00 98.62 288 LEU A C 1
ATOM 2320 O O . LEU A 1 288 ? -19.821 0.435 -0.582 1.00 98.62 288 LEU A O 1
ATOM 2324 N N . GLU A 1 289 ? -19.270 2.496 0.132 1.00 98.19 289 GLU A N 1
ATOM 2325 C CA . GLU A 1 289 ? -19.152 3.100 -1.202 1.00 98.19 289 GLU A CA 1
ATOM 2326 C C . GLU A 1 289 ? -18.039 2.434 -2.023 1.00 98.19 289 GLU A C 1
ATOM 2328 O O . GLU A 1 289 ? -18.270 2.035 -3.167 1.00 98.19 289 GLU A O 1
ATOM 2333 N N . ASN A 1 290 ? -16.865 2.219 -1.425 1.00 97.75 290 ASN A N 1
ATOM 2334 C CA . ASN A 1 290 ? -15.741 1.556 -2.084 1.00 97.75 290 ASN A CA 1
ATOM 2335 C C . ASN A 1 290 ? -16.015 0.072 -2.370 1.00 97.75 290 ASN A C 1
ATOM 2337 O O . ASN A 1 290 ? -15.707 -0.410 -3.462 1.00 97.75 290 ASN A O 1
ATOM 2341 N N . ILE A 1 291 ? -16.652 -0.652 -1.440 1.00 98.31 291 ILE A N 1
ATOM 2342 C CA . ILE A 1 291 ? -17.078 -2.043 -1.666 1.00 98.31 291 ILE A CA 1
ATOM 2343 C C . ILE A 1 291 ? -18.070 -2.102 -2.834 1.00 98.31 291 ILE A C 1
ATOM 2345 O O . ILE A 1 291 ? -17.906 -2.935 -3.728 1.00 98.31 291 ILE A O 1
ATOM 2349 N N . LYS A 1 292 ? -19.062 -1.198 -2.876 1.00 98.19 292 LYS A N 1
ATOM 2350 C CA . LYS A 1 292 ? -20.029 -1.114 -3.982 1.00 98.19 292 LYS A CA 1
ATOM 2351 C C . LYS A 1 292 ? -19.320 -0.825 -5.302 1.00 98.19 292 LYS A C 1
ATOM 2353 O O . LYS A 1 292 ? -19.513 -1.555 -6.272 1.00 98.19 292 LYS A O 1
ATOM 2358 N N . GLY A 1 293 ? -18.471 0.202 -5.336 1.00 96.94 293 GLY A N 1
ATOM 2359 C CA . GLY A 1 293 ? -17.717 0.588 -6.526 1.00 96.94 293 GLY A CA 1
ATOM 2360 C C . GLY A 1 293 ? -16.862 -0.559 -7.065 1.00 96.94 293 GLY A C 1
ATOM 2361 O O . GLY A 1 293 ? -16.906 -0.857 -8.261 1.00 96.94 293 GLY A O 1
ATOM 2362 N N . ARG A 1 294 ? -16.150 -1.275 -6.183 1.00 96.06 294 ARG A N 1
ATOM 2363 C CA . ARG A 1 294 ? -15.336 -2.434 -6.568 1.00 96.06 294 ARG A CA 1
ATOM 2364 C C . ARG A 1 294 ? -16.183 -3.602 -7.068 1.00 96.06 294 ARG A C 1
ATOM 2366 O O . ARG A 1 294 ? -15.822 -4.226 -8.069 1.00 96.06 294 ARG A O 1
ATOM 2373 N N . LEU A 1 295 ? -17.315 -3.886 -6.426 1.00 97.06 295 LEU A N 1
ATOM 2374 C CA . LEU A 1 295 ? -18.244 -4.926 -6.867 1.00 97.06 295 LEU A CA 1
ATOM 2375 C C . LEU A 1 295 ? -18.771 -4.638 -8.280 1.00 97.06 295 LEU A C 1
ATOM 2377 O O . LEU A 1 295 ? -18.695 -5.495 -9.163 1.00 97.06 295 LEU A O 1
ATOM 2381 N N . LEU A 1 296 ? -19.256 -3.415 -8.508 1.00 97.44 296 LEU A N 1
ATOM 2382 C CA . LEU A 1 296 ? -19.756 -2.984 -9.812 1.00 97.44 296 LEU A CA 1
ATOM 2383 C C . LEU A 1 296 ? -18.657 -3.047 -10.871 1.00 97.44 296 LEU A C 1
ATOM 2385 O O . LEU A 1 296 ? -18.889 -3.581 -11.953 1.00 97.44 296 LEU A O 1
ATOM 2389 N N . PHE A 1 297 ? -17.447 -2.581 -10.561 1.00 96.38 297 PHE A N 1
ATOM 2390 C CA . PHE A 1 297 ? -16.322 -2.664 -11.487 1.00 96.38 297 PHE A CA 1
ATOM 2391 C C . PHE A 1 297 ? -15.989 -4.114 -11.854 1.00 96.38 297 PHE A C 1
ATOM 2393 O O . PHE A 1 297 ? -15.913 -4.466 -13.027 1.00 96.38 297 PHE A O 1
ATOM 2400 N N . THR A 1 298 ? -15.827 -4.986 -10.861 1.00 96.00 298 THR A N 1
ATOM 2401 C CA . THR A 1 298 ? -15.361 -6.358 -11.101 1.00 96.00 298 THR A CA 1
ATOM 2402 C C . THR A 1 298 ? -16.402 -7.261 -11.759 1.00 96.00 298 THR A C 1
ATOM 2404 O O . THR A 1 298 ? -16.022 -8.247 -12.395 1.00 96.00 298 THR A O 1
ATOM 2407 N N . ARG A 1 299 ? -17.700 -6.953 -11.622 1.00 96.56 299 ARG A N 1
ATOM 2408 C CA . ARG A 1 299 ? -18.797 -7.792 -12.135 1.00 96.56 299 ARG A CA 1
ATOM 2409 C C . ARG A 1 299 ? -19.570 -7.178 -13.302 1.00 96.56 299 ARG A C 1
ATOM 2411 O O . ARG A 1 299 ? -19.934 -7.914 -14.217 1.00 96.56 299 ARG A O 1
ATOM 2418 N N . LEU A 1 300 ? -19.785 -5.862 -13.311 1.00 95.75 300 LEU A N 1
ATOM 2419 C CA . LEU A 1 300 ? -20.693 -5.190 -14.247 1.00 95.75 300 LEU A CA 1
ATOM 2420 C C . LEU A 1 300 ? -20.033 -4.203 -15.208 1.00 95.75 300 LEU A C 1
ATOM 2422 O O . LEU A 1 300 ? -20.489 -4.124 -16.347 1.00 95.75 300 LEU A O 1
ATOM 2426 N N . ALA A 1 301 ? -18.984 -3.478 -14.821 1.00 95.06 301 ALA A N 1
ATOM 2427 C CA . ALA A 1 301 ? -18.385 -2.457 -15.686 1.00 95.06 301 ALA A CA 1
ATOM 2428 C C . ALA A 1 301 ? -17.873 -3.059 -17.002 1.00 95.06 301 ALA A C 1
ATOM 2430 O O . ALA A 1 301 ? -17.347 -4.171 -17.012 1.00 95.06 301 ALA A O 1
ATOM 2431 N N . GLU A 1 302 ? -18.075 -2.366 -18.125 1.00 92.44 302 GLU A N 1
ATOM 2432 C CA . GLU A 1 302 ? -17.682 -2.842 -19.462 1.00 92.44 302 GLU A CA 1
ATOM 2433 C C . GLU A 1 302 ? -16.171 -3.075 -19.564 1.00 92.44 302 GLU A C 1
ATOM 2435 O O . GLU A 1 302 ? -15.747 -4.129 -20.027 1.00 92.44 302 GLU A O 1
ATOM 2440 N N . ASN A 1 303 ? -15.384 -2.151 -19.013 1.00 88.38 303 ASN A N 1
ATOM 2441 C CA . ASN A 1 303 ? -13.929 -2.227 -18.885 1.00 88.38 303 ASN A CA 1
ATOM 2442 C C . ASN A 1 303 ? -13.453 -3.024 -17.651 1.00 88.38 303 ASN A C 1
ATOM 2444 O O . ASN A 1 303 ? -12.280 -2.967 -17.287 1.00 88.38 303 ASN A O 1
ATOM 2448 N N . GLY A 1 304 ? -14.362 -3.714 -16.963 1.00 90.81 304 GLY A N 1
ATOM 2449 C CA . GLY A 1 304 ? -14.061 -4.517 -15.785 1.00 90.81 304 GLY A CA 1
ATOM 2450 C C . GLY A 1 304 ? -13.717 -5.975 -16.121 1.00 90.81 304 GLY A C 1
ATOM 2451 O O . GLY A 1 304 ? -14.051 -6.461 -17.198 1.00 90.81 304 GLY A O 1
ATOM 2452 N N . PRO A 1 305 ? -13.117 -6.730 -15.184 1.00 92.44 305 PRO A N 1
ATOM 2453 C CA . PRO A 1 305 ? -12.684 -8.117 -15.401 1.00 92.44 305 PRO A CA 1
ATOM 2454 C C . PRO A 1 305 ? -13.811 -9.152 -15.567 1.00 92.44 305 PRO A C 1
ATOM 2456 O O . PRO A 1 305 ? -13.522 -10.306 -15.871 1.00 92.44 305 PRO A O 1
ATOM 2459 N N . LYS A 1 306 ? -15.081 -8.779 -15.350 1.00 94.62 306 LYS A N 1
ATOM 2460 C CA . LYS A 1 306 ? -16.260 -9.663 -15.470 1.00 94.62 306 LYS A CA 1
ATOM 2461 C C . LYS A 1 306 ? -16.090 -11.001 -14.735 1.00 94.62 306 LYS A C 1
ATOM 2463 O O . LYS A 1 306 ? -16.350 -12.064 -15.293 1.00 94.62 306 LYS A O 1
ATOM 2468 N N . LEU A 1 307 ? -15.699 -10.955 -13.460 1.00 93.88 307 LEU A N 1
ATOM 2469 C CA . LEU A 1 307 ? -15.331 -12.146 -12.678 1.00 93.88 307 LEU A CA 1
ATOM 2470 C C . LEU A 1 307 ? -16.475 -13.162 -12.471 1.00 93.88 307 LEU A C 1
ATOM 2472 O O . LEU A 1 307 ? -16.239 -14.236 -11.930 1.00 93.88 307 LEU A O 1
ATOM 2476 N N . GLY A 1 308 ? -17.708 -12.867 -12.892 1.00 94.50 308 GLY A N 1
ATOM 2477 C CA . GLY A 1 308 ? -18.837 -13.796 -12.829 1.00 94.50 308 GLY A CA 1
ATOM 2478 C C . GLY A 1 308 ? -19.368 -14.023 -11.409 1.00 94.50 308 GLY A C 1
ATOM 2479 O O . GLY A 1 308 ? -19.308 -13.132 -10.558 1.00 94.50 308 GLY A O 1
ATOM 2480 N N . ARG A 1 309 ? -19.912 -15.220 -11.165 1.00 96.69 309 ARG A N 1
ATOM 2481 C CA . ARG A 1 309 ? -20.627 -15.582 -9.931 1.00 96.69 309 ARG A CA 1
ATOM 2482 C C . ARG A 1 309 ? -19.764 -15.441 -8.677 1.00 96.69 309 ARG A C 1
ATOM 2484 O O . ARG A 1 309 ? -18.634 -15.935 -8.637 1.00 96.69 309 ARG A O 1
ATOM 2491 N N . ILE A 1 310 ? -20.320 -14.840 -7.629 1.00 97.75 310 ILE A N 1
ATOM 2492 C CA . ILE A 1 310 ? -19.673 -14.711 -6.322 1.00 97.75 310 ILE A CA 1
ATOM 2493 C C . ILE A 1 310 ? -19.687 -16.058 -5.589 1.00 97.75 310 ILE A C 1
ATOM 2495 O O . ILE A 1 310 ? -20.702 -16.752 -5.534 1.00 97.75 310 ILE A O 1
ATOM 2499 N N . SER A 1 311 ? -18.537 -16.440 -5.040 1.00 94.81 311 SER A N 1
ATOM 2500 C CA . SER A 1 311 ? -18.352 -17.666 -4.259 1.00 94.81 311 SER A CA 1
ATOM 2501 C C . SER A 1 311 ? -17.135 -17.550 -3.339 1.00 94.81 311 SER A C 1
ATOM 2503 O O . SER A 1 311 ? -16.389 -16.577 -3.400 1.00 94.81 311 SER A O 1
ATOM 2505 N N . LYS A 1 312 ? -16.856 -18.582 -2.534 1.00 92.00 312 LYS A N 1
ATOM 2506 C CA . LYS A 1 312 ? -15.644 -18.629 -1.698 1.00 92.00 312 LYS A CA 1
ATOM 2507 C C . LYS A 1 312 ? -14.339 -18.528 -2.506 1.00 92.00 312 LYS A C 1
ATOM 2509 O O . LYS A 1 312 ? -13.384 -17.921 -2.038 1.00 92.00 312 LYS A O 1
ATOM 2514 N N . SER A 1 313 ? -14.285 -19.126 -3.698 1.00 91.50 313 SER A N 1
ATOM 2515 C CA . SER A 1 313 ? -13.113 -19.070 -4.590 1.00 91.50 313 SER A CA 1
ATOM 2516 C C . SER A 1 313 ? -13.091 -17.836 -5.493 1.00 91.50 313 SER A C 1
ATOM 2518 O O . SER A 1 313 ? -12.070 -17.557 -6.109 1.00 91.50 313 SER A O 1
ATOM 2520 N N . ASN A 1 314 ? -14.209 -17.115 -5.589 1.00 94.44 314 ASN A N 1
ATOM 2521 C CA . ASN A 1 314 ? -14.343 -15.882 -6.358 1.00 94.44 314 ASN A CA 1
ATOM 2522 C C . ASN A 1 314 ? -15.139 -14.856 -5.534 1.00 94.44 314 ASN A C 1
ATOM 2524 O O . ASN A 1 314 ? -16.336 -14.665 -5.785 1.00 94.44 314 ASN A O 1
ATOM 2528 N N . PRO A 1 315 ? -14.520 -14.280 -4.491 1.00 95.50 315 PRO A N 1
ATOM 2529 C CA . PRO A 1 315 ? -15.230 -13.518 -3.474 1.00 95.50 315 PRO A CA 1
ATOM 2530 C C . PRO A 1 315 ? -15.804 -12.202 -4.005 1.00 95.50 315 PRO A C 1
ATOM 2532 O O . PRO A 1 315 ? -15.426 -11.718 -5.075 1.00 95.50 315 PRO A O 1
ATOM 2535 N N . LEU A 1 316 ? -16.728 -11.628 -3.229 1.00 95.50 316 LEU A N 1
ATOM 2536 C CA . LEU A 1 316 ? -17.336 -10.312 -3.449 1.00 95.50 316 LEU A CA 1
ATOM 2537 C C . LEU A 1 316 ? -16.266 -9.236 -3.667 1.00 95.50 316 LEU A C 1
ATOM 2539 O O . LEU A 1 316 ? -16.403 -8.382 -4.539 1.00 95.50 316 LEU A O 1
ATOM 2543 N N . ILE A 1 317 ? -15.220 -9.300 -2.847 1.00 94.62 317 ILE A N 1
ATOM 2544 C CA . ILE A 1 317 ? -14.091 -8.383 -2.831 1.00 94.62 317 ILE A CA 1
ATOM 2545 C C . ILE A 1 317 ? -12.802 -9.184 -2.672 1.00 94.62 317 ILE A C 1
ATOM 2547 O O . ILE A 1 317 ? -12.785 -10.232 -2.020 1.00 94.62 317 ILE A O 1
ATOM 2551 N N . GLU A 1 318 ? -11.724 -8.707 -3.283 1.00 94.19 318 GLU A N 1
ATOM 2552 C CA . GLU A 1 318 ? -10.393 -9.268 -3.084 1.00 94.19 318 GLU A CA 1
ATOM 2553 C C . GLU A 1 318 ? -9.957 -9.137 -1.620 1.00 94.19 318 GLU A C 1
ATOM 2555 O O . GLU A 1 318 ? -10.319 -8.182 -0.935 1.00 94.19 318 GLU A O 1
ATOM 2560 N N . SER A 1 319 ? -9.159 -10.088 -1.127 1.00 95.25 319 SER A N 1
ATOM 2561 C CA . SER A 1 319 ? -8.688 -10.019 0.255 1.00 95.25 319 SER A CA 1
ATOM 2562 C C . SER A 1 319 ? -7.571 -8.994 0.424 1.00 95.25 319 SER A C 1
ATOM 2564 O O . SER A 1 319 ? -6.569 -9.006 -0.297 1.00 95.25 319 SER A O 1
ATOM 2566 N N . TYR A 1 320 ? -7.717 -8.164 1.454 1.00 98.19 320 TYR A N 1
ATOM 2567 C CA . TYR A 1 320 ? -6.737 -7.154 1.844 1.00 98.19 320 TYR A CA 1
ATOM 2568 C C . TYR A 1 320 ? -5.610 -7.739 2.696 1.00 98.19 320 TYR A C 1
ATOM 2570 O O . TYR A 1 320 ? -4.635 -7.042 2.964 1.00 98.19 320 TYR A O 1
ATOM 2578 N N . PHE A 1 321 ? -5.720 -9.004 3.114 1.00 98.44 321 PHE A N 1
ATOM 2579 C CA . PHE A 1 321 ? -4.743 -9.653 3.978 1.00 98.44 321 PHE A CA 1
ATOM 2580 C C . PHE A 1 321 ? -4.400 -11.064 3.499 1.00 98.44 321 PHE A C 1
ATOM 2582 O O . PHE A 1 321 ? -5.271 -11.912 3.296 1.00 98.44 321 PHE A O 1
ATOM 2589 N N . THR A 1 322 ? -3.109 -11.353 3.401 1.00 98.19 322 THR A N 1
ATOM 2590 C CA . THR A 1 322 ? -2.599 -12.716 3.273 1.00 98.19 322 THR A CA 1
ATOM 2591 C C . THR A 1 322 ? -2.640 -13.403 4.635 1.00 98.19 322 THR A C 1
ATOM 2593 O O . THR A 1 322 ? -2.143 -12.871 5.627 1.00 98.19 322 THR A O 1
ATOM 2596 N N . ARG A 1 323 ? -3.239 -14.598 4.680 1.00 96.88 323 ARG A N 1
ATOM 2597 C CA . ARG A 1 323 ? -3.393 -15.416 5.890 1.00 96.88 323 ARG A CA 1
ATOM 2598 C C . ARG A 1 323 ? -2.436 -16.597 5.813 1.00 96.88 323 ARG A C 1
ATOM 2600 O O . ARG A 1 323 ? -2.668 -17.518 5.033 1.00 96.88 323 ARG A O 1
ATOM 2607 N N . LEU A 1 324 ? -1.361 -16.546 6.591 1.00 95.81 324 LEU A N 1
ATOM 2608 C CA . LEU A 1 324 ? -0.370 -17.615 6.678 1.00 95.81 324 LEU A CA 1
ATOM 2609 C C . LEU A 1 324 ? -0.664 -18.541 7.862 1.00 95.81 324 LEU A C 1
ATOM 2611 O O . LEU A 1 324 ? -1.302 -18.155 8.844 1.00 95.81 324 LEU A O 1
ATOM 2615 N N . GLU A 1 325 ? -0.175 -19.775 7.779 1.00 91.31 325 GLU A N 1
ATOM 2616 C CA . GLU A 1 325 ? -0.260 -20.739 8.873 1.00 91.31 325 GLU A CA 1
ATOM 2617 C C . GLU A 1 325 ? 1.021 -20.718 9.717 1.00 91.31 325 GLU A C 1
ATOM 2619 O O . GLU A 1 325 ? 2.132 -20.772 9.190 1.00 91.31 325 GLU A O 1
ATOM 2624 N N . ASP A 1 326 ? 0.866 -20.718 11.043 1.00 90.62 326 ASP A N 1
ATOM 2625 C CA . ASP A 1 326 ? 1.951 -20.992 11.992 1.00 90.62 326 ASP A CA 1
ATOM 2626 C C . ASP A 1 326 ? 1.635 -22.265 12.788 1.00 90.62 326 ASP A C 1
ATOM 2628 O O . ASP A 1 326 ? 1.260 -22.199 13.963 1.00 90.62 326 ASP A O 1
ATOM 2632 N N . PRO A 1 327 ? 1.765 -23.455 12.174 1.00 80.69 327 PRO A N 1
ATOM 2633 C CA . PRO A 1 327 ? 1.382 -24.711 12.818 1.00 80.69 327 PRO A CA 1
ATOM 2634 C C . PRO A 1 327 ? 2.211 -25.015 14.073 1.00 80.69 327 PRO A C 1
ATOM 2636 O O . PRO A 1 327 ? 1.830 -25.862 14.876 1.00 80.69 327 PRO A O 1
ATOM 2639 N N . LYS A 1 328 ? 3.362 -24.351 14.245 1.00 85.25 328 LYS A N 1
ATOM 2640 C CA . LYS A 1 328 ? 4.262 -24.536 15.389 1.00 85.25 328 LYS A CA 1
ATOM 2641 C C . LYS A 1 328 ? 4.106 -23.442 16.451 1.00 85.25 328 LYS A C 1
ATOM 2643 O O . LYS A 1 328 ? 4.795 -23.534 17.463 1.00 85.25 328 LYS A O 1
ATOM 2648 N N . GLY A 1 329 ? 3.244 -22.443 16.233 1.00 86.88 329 GLY A N 1
ATOM 2649 C CA . GLY A 1 329 ? 2.999 -21.336 17.163 1.00 86.88 329 GLY A CA 1
ATOM 2650 C C . GLY A 1 329 ? 4.273 -20.594 17.570 1.00 86.88 329 GLY A C 1
ATOM 2651 O O . GLY A 1 329 ? 4.448 -20.270 18.743 1.00 86.88 329 GLY A O 1
ATOM 2652 N N . LYS A 1 330 ? 5.208 -20.409 16.632 1.00 92.06 330 LYS A N 1
ATOM 2653 C CA . LYS A 1 330 ? 6.504 -19.765 16.890 1.00 92.06 330 LYS A CA 1
ATOM 2654 C C . LYS A 1 330 ? 6.400 -18.251 17.019 1.00 92.06 330 LYS A C 1
ATOM 2656 O O . LYS A 1 330 ? 7.292 -17.638 17.600 1.00 92.06 330 LYS A O 1
ATOM 2661 N N . HIS A 1 331 ? 5.358 -17.662 16.446 1.00 94.50 331 HIS A N 1
ATOM 2662 C CA . HIS A 1 331 ? 5.226 -16.223 16.295 1.00 94.50 331 HIS A CA 1
ATOM 2663 C C . HIS A 1 331 ? 4.136 -15.655 17.206 1.00 94.50 331 HIS A C 1
ATOM 2665 O O . HIS A 1 331 ? 3.198 -16.366 17.576 1.00 94.50 331 HIS A O 1
ATOM 2671 N N . PRO A 1 332 ? 4.220 -14.362 17.569 1.00 94.31 332 PRO A N 1
ATOM 2672 C CA . PRO A 1 332 ? 3.161 -13.703 18.321 1.00 94.31 332 PRO A CA 1
ATOM 2673 C C . PRO A 1 332 ? 1.797 -13.817 17.629 1.00 94.31 332 PRO A C 1
ATOM 2675 O O . PRO A 1 332 ? 1.694 -13.862 16.398 1.00 94.31 332 PRO A O 1
ATOM 2678 N N . LYS A 1 333 ? 0.727 -13.827 18.430 1.00 93.25 333 LYS A N 1
ATOM 2679 C CA . LYS A 1 333 ? -0.647 -13.860 17.918 1.00 93.25 333 LYS A CA 1
ATOM 2680 C C . LYS A 1 333 ? -0.878 -12.673 16.976 1.00 93.25 333 LYS A C 1
ATOM 2682 O O . LYS A 1 333 ? -0.582 -11.538 17.330 1.00 93.25 333 LYS A O 1
ATOM 2687 N N . GLY A 1 334 ? -1.434 -12.947 15.796 1.00 93.94 334 GLY A N 1
ATOM 2688 C CA . GLY A 1 334 ? -1.738 -11.927 14.788 1.00 93.94 334 GLY A CA 1
ATOM 2689 C C . GLY A 1 334 ? -0.612 -11.648 13.787 1.00 93.94 334 GLY A C 1
ATOM 2690 O O . GLY A 1 334 ? -0.871 -11.023 12.762 1.00 93.94 334 GLY A O 1
ATOM 2691 N N . SER A 1 335 ? 0.602 -12.165 14.007 1.00 96.50 335 SER A N 1
ATOM 2692 C CA . SER A 1 335 ? 1.742 -11.918 13.110 1.00 96.50 335 SER A CA 1
ATOM 2693 C C . SER A 1 335 ? 1.577 -12.521 11.710 1.00 96.50 335 SER A C 1
ATOM 2695 O O . SER A 1 335 ? 2.136 -12.006 10.751 1.00 96.50 335 SER A O 1
ATOM 2697 N N . MET A 1 336 ? 0.777 -13.580 11.570 1.00 97.19 336 MET A N 1
ATOM 2698 C CA . MET A 1 336 ? 0.584 -14.296 10.300 1.00 97.19 336 MET A CA 1
ATOM 2699 C C . MET A 1 336 ? -0.526 -13.743 9.401 1.00 97.19 336 MET A C 1
ATOM 2701 O O . MET A 1 336 ? -0.838 -14.340 8.372 1.00 97.19 336 MET A O 1
ATOM 2705 N N . MET A 1 337 ? -1.137 -12.624 9.781 1.00 97.75 337 MET A N 1
ATOM 2706 C CA . MET A 1 337 ? -2.168 -11.964 8.985 1.00 97.75 337 MET A CA 1
ATOM 2707 C C . MET A 1 337 ? -1.574 -10.668 8.451 1.00 97.75 337 MET A C 1
ATOM 2709 O O . MET A 1 337 ? -1.518 -9.674 9.174 1.00 97.75 337 MET A O 1
ATOM 2713 N N . LEU A 1 338 ? -1.052 -10.710 7.224 1.00 98.62 338 LEU A N 1
ATOM 2714 C CA . LEU A 1 338 ? -0.236 -9.637 6.660 1.00 98.62 338 LEU A CA 1
ATOM 2715 C C . LEU A 1 338 ? -1.011 -8.829 5.627 1.00 98.62 338 LEU A C 1
ATOM 2717 O O . LEU A 1 338 ? -1.663 -9.404 4.762 1.00 98.62 338 LEU A O 1
ATOM 2721 N N . ALA A 1 339 ? -0.915 -7.506 5.691 1.00 98.56 339 ALA A N 1
ATOM 2722 C CA . ALA A 1 339 ? -1.575 -6.610 4.755 1.00 98.56 339 ALA A CA 1
ATOM 2723 C C . ALA A 1 339 ? -1.000 -6.756 3.338 1.00 98.56 339 ALA A C 1
ATOM 2725 O O . ALA A 1 339 ? 0.218 -6.724 3.126 1.00 98.56 339 ALA A O 1
ATOM 2726 N N . ASN A 1 340 ? -1.891 -6.885 2.364 1.00 98.38 340 ASN A N 1
ATOM 2727 C CA . ASN A 1 340 ? -1.550 -6.903 0.951 1.00 98.38 340 ASN A CA 1
ATOM 2728 C C . ASN A 1 340 ? -1.364 -5.477 0.439 1.00 98.38 340 ASN A C 1
ATOM 2730 O O . ASN A 1 340 ? -2.109 -4.573 0.804 1.00 98.38 340 ASN A O 1
ATOM 2734 N N . ASN A 1 341 ? -0.363 -5.272 -0.411 1.00 96.44 341 ASN A N 1
ATOM 2735 C CA . ASN A 1 341 ? -0.095 -3.973 -1.003 1.00 96.44 341 ASN A CA 1
ATOM 2736 C C . ASN A 1 341 ? -1.136 -3.630 -2.079 1.00 96.44 341 ASN A C 1
ATOM 2738 O O . ASN A 1 341 ? -1.942 -4.455 -2.501 1.00 96.44 341 ASN A O 1
ATOM 2742 N N . GLY A 1 342 ? -1.083 -2.395 -2.552 1.00 93.62 342 GLY A N 1
ATOM 2743 C CA . GLY A 1 342 ? -1.922 -1.901 -3.626 1.00 93.62 342 GLY A CA 1
ATOM 2744 C C . GLY A 1 342 ? -1.568 -0.459 -3.921 1.00 93.62 342 GLY A C 1
ATOM 2745 O O . GLY A 1 342 ? -0.440 -0.019 -3.677 1.00 93.62 342 GLY A O 1
ATOM 2746 N N . TRP A 1 343 ? -2.557 0.284 -4.384 1.00 89.44 343 TRP A N 1
ATOM 2747 C CA . TRP A 1 343 ? -2.456 1.721 -4.586 1.00 89.44 343 TRP A CA 1
ATOM 2748 C C . TRP A 1 343 ? -3.785 2.393 -4.247 1.00 89.44 343 TRP A C 1
ATOM 2750 O O . TRP A 1 343 ? -4.827 1.742 -4.165 1.00 89.44 343 TRP A O 1
ATOM 2760 N N . ILE A 1 344 ? -3.739 3.701 -4.016 1.00 87.75 344 ILE A N 1
ATOM 2761 C CA . ILE A 1 344 ? -4.911 4.529 -3.727 1.00 87.75 344 ILE A CA 1
ATOM 2762 C C . ILE A 1 344 ? -4.956 5.636 -4.770 1.00 87.75 344 ILE A C 1
ATOM 2764 O O . ILE A 1 344 ? -3.927 6.224 -5.114 1.00 87.75 344 ILE A O 1
ATOM 2768 N N . TRP A 1 345 ? -6.152 5.929 -5.274 1.00 72.25 345 TRP A N 1
ATOM 2769 C CA . TRP A 1 345 ? -6.343 7.008 -6.233 1.00 72.25 345 TRP A CA 1
ATOM 2770 C C . TRP A 1 345 ? -5.948 8.359 -5.622 1.00 72.25 345 TRP A C 1
ATOM 2772 O O . TRP A 1 345 ? -6.481 8.749 -4.586 1.00 72.25 345 TRP A O 1
ATOM 2782 N N . ASN A 1 346 ? -5.039 9.087 -6.282 1.00 72.69 346 ASN A N 1
ATOM 2783 C CA . ASN A 1 346 ? -4.606 10.432 -5.879 1.00 72.69 346 ASN A CA 1
ATOM 2784 C C . ASN A 1 346 ? -4.103 10.526 -4.419 1.00 72.69 346 ASN A C 1
ATOM 2786 O O . ASN A 1 346 ? -4.313 11.536 -3.744 1.00 72.69 346 ASN A O 1
ATOM 2790 N N . ALA A 1 347 ? -3.473 9.463 -3.913 1.00 76.12 347 ALA A N 1
ATOM 2791 C CA . ALA A 1 347 ? -2.878 9.483 -2.584 1.00 76.12 347 ALA A CA 1
ATOM 2792 C C . ALA A 1 347 ? -1.611 10.339 -2.530 1.00 76.12 347 ALA A C 1
ATOM 2794 O O . ALA A 1 347 ? -0.870 10.462 -3.505 1.00 76.12 347 ALA A O 1
ATOM 2795 N N . ASP A 1 348 ? -1.350 10.898 -1.349 1.00 81.19 348 ASP A N 1
ATOM 2796 C CA . ASP A 1 348 ? -0.080 11.553 -1.055 1.00 81.19 348 ASP A CA 1
ATOM 2797 C C . ASP A 1 348 ? 1.041 10.495 -1.052 1.00 81.19 348 ASP A C 1
ATOM 2799 O O . ASP A 1 348 ? 1.038 9.626 -0.175 1.00 81.19 348 ASP A O 1
ATOM 2803 N N . PRO A 1 349 ? 2.011 10.556 -1.985 1.00 74.81 349 PRO A N 1
ATOM 2804 C CA . PRO A 1 349 ? 3.076 9.558 -2.106 1.00 74.81 349 PRO A CA 1
ATOM 2805 C C . PRO A 1 349 ? 4.008 9.510 -0.886 1.00 74.81 349 PRO A C 1
ATOM 2807 O O . PRO A 1 349 ? 4.766 8.561 -0.704 1.00 74.81 349 PRO A O 1
ATOM 2810 N N . LEU A 1 350 ? 3.976 10.536 -0.030 1.00 79.62 350 LEU A N 1
ATOM 2811 C CA . LEU A 1 350 ? 4.773 10.576 1.195 1.00 79.62 350 LEU A CA 1
ATOM 2812 C C . LEU A 1 350 ? 4.086 9.890 2.378 1.00 79.62 350 LEU A C 1
ATOM 2814 O O . LEU A 1 350 ? 4.731 9.673 3.406 1.00 79.62 350 LEU A O 1
ATOM 2818 N N . LYS A 1 351 ? 2.797 9.557 2.259 1.00 84.56 351 LYS A N 1
ATOM 2819 C CA . LYS A 1 351 ? 2.044 8.887 3.316 1.00 84.56 351 LYS A CA 1
ATOM 2820 C C . LYS A 1 351 ? 1.953 7.400 3.033 1.00 84.56 351 LYS A C 1
ATOM 2822 O O . LYS A 1 351 ? 1.323 6.956 2.077 1.00 84.56 351 LYS A O 1
ATOM 2827 N N . ASP A 1 352 ? 2.535 6.619 3.931 1.00 89.62 352 ASP A N 1
ATOM 2828 C CA . ASP A 1 352 ? 2.328 5.182 3.933 1.00 89.62 352 ASP A CA 1
ATOM 2829 C C . ASP A 1 352 ? 0.888 4.858 4.345 1.00 89.62 352 ASP A C 1
ATOM 2831 O O . ASP A 1 352 ? 0.507 4.980 5.508 1.00 89.62 352 ASP A O 1
ATOM 2835 N N . PHE A 1 353 ? 0.088 4.414 3.380 1.00 91.94 353 PHE A N 1
ATOM 2836 C CA . PHE A 1 353 ? -1.316 4.074 3.586 1.00 91.94 353 PHE A CA 1
ATOM 2837 C C . PHE A 1 353 ? -1.550 2.808 4.429 1.00 91.94 353 PHE A C 1
ATOM 2839 O O . PHE A 1 353 ? -2.689 2.514 4.783 1.00 91.94 353 PHE A O 1
ATOM 2846 N N . ALA A 1 354 ? -0.501 2.041 4.749 1.00 94.38 354 ALA A N 1
ATOM 2847 C CA . ALA A 1 354 ? -0.566 0.979 5.759 1.00 94.38 354 ALA A CA 1
ATOM 2848 C C . ALA A 1 354 ? -0.121 1.446 7.154 1.00 94.38 354 ALA A C 1
ATOM 2850 O O . ALA A 1 354 ? -0.266 0.703 8.128 1.00 94.38 354 ALA A O 1
ATOM 2851 N N . GLY A 1 355 ? 0.429 2.657 7.258 1.00 93.50 355 GLY A N 1
ATOM 2852 C CA . GLY A 1 355 ? 0.884 3.245 8.508 1.00 93.50 355 GLY A CA 1
ATOM 2853 C C . GLY A 1 355 ? -0.268 3.618 9.452 1.00 93.50 355 GLY A C 1
ATOM 2854 O O . GLY A 1 355 ? -1.427 3.661 9.037 1.00 93.50 355 GLY A O 1
ATOM 2855 N N . PRO A 1 356 ? 0.040 3.899 10.730 1.00 92.44 356 PRO A N 1
ATOM 2856 C CA . PRO A 1 356 ? -0.961 4.183 11.764 1.00 92.44 356 PRO A CA 1
ATOM 2857 C C . PRO A 1 356 ? -1.763 5.470 11.525 1.00 92.44 356 PRO A C 1
ATOM 2859 O O . PRO A 1 356 ? -2.862 5.603 12.052 1.00 92.44 356 PRO A O 1
ATOM 2862 N N . ASP A 1 357 ? -1.248 6.389 10.706 1.00 90.81 357 ASP A N 1
ATOM 2863 C CA . ASP A 1 357 ? -1.913 7.652 10.363 1.00 90.81 357 ASP A CA 1
ATOM 2864 C C . ASP A 1 357 ? -2.931 7.509 9.212 1.00 90.81 357 ASP A C 1
ATOM 2866 O O . ASP A 1 357 ? -3.446 8.507 8.702 1.00 90.81 357 ASP A O 1
ATOM 2870 N N . SER A 1 358 ? -3.202 6.280 8.757 1.00 92.88 358 SER A N 1
ATOM 2871 C CA . SER A 1 358 ? -4.127 5.984 7.665 1.00 92.88 358 SER A CA 1
ATOM 2872 C C . SER A 1 358 ? -5.181 4.962 8.079 1.00 92.88 358 SER A C 1
ATOM 2874 O O . SER A 1 358 ? -4.871 3.934 8.678 1.00 92.88 358 SER A O 1
ATOM 2876 N N . SER A 1 359 ? -6.433 5.202 7.681 1.00 94.50 359 SER A N 1
ATOM 2877 C CA . SER A 1 359 ? -7.516 4.216 7.761 1.00 94.50 359 SER A CA 1
ATOM 2878 C C . SER A 1 359 ? -7.915 3.642 6.396 1.00 94.50 359 SER A C 1
ATOM 2880 O O . SER A 1 359 ? -8.974 3.031 6.273 1.00 94.50 359 SER A O 1
ATOM 2882 N N . ALA A 1 360 ? -7.048 3.748 5.380 1.00 96.19 360 ALA A N 1
ATOM 2883 C CA . ALA A 1 360 ? -7.336 3.319 4.007 1.00 96.19 360 ALA A CA 1
ATOM 2884 C C . ALA A 1 360 ? -7.758 1.842 3.882 1.00 96.19 360 ALA A C 1
ATOM 2886 O O . ALA A 1 360 ? -8.632 1.507 3.081 1.00 96.19 360 ALA A O 1
ATOM 2887 N N . TYR A 1 361 ? -7.178 0.949 4.693 1.00 97.75 361 TYR A N 1
ATOM 2888 C CA . TYR A 1 361 ? -7.569 -0.468 4.725 1.00 97.75 361 TYR A CA 1
ATOM 2889 C C . TYR A 1 361 ? -8.976 -0.673 5.297 1.00 97.75 361 TYR A C 1
ATOM 2891 O O . TYR A 1 361 ? -9.735 -1.489 4.776 1.00 97.75 361 TYR A O 1
ATOM 2899 N N . LEU A 1 362 ? -9.342 0.072 6.346 1.00 97.50 362 LEU A N 1
ATOM 2900 C CA . LEU A 1 362 ? -10.676 0.007 6.948 1.00 97.50 362 LEU A CA 1
ATOM 2901 C C . LEU A 1 362 ? -11.724 0.620 6.010 1.00 97.50 362 LEU A C 1
ATOM 2903 O O . LEU A 1 362 ? -12.769 0.018 5.780 1.00 97.50 362 LEU A O 1
ATOM 2907 N N . ARG A 1 363 ? -11.387 1.762 5.400 1.00 97.50 363 ARG A N 1
ATOM 2908 C CA . ARG A 1 363 ? -12.198 2.492 4.415 1.00 97.50 363 ARG A CA 1
ATOM 2909 C C . ARG A 1 363 ? -12.277 1.826 3.042 1.00 97.50 363 ARG A C 1
ATOM 2911 O O . ARG A 1 363 ? -12.993 2.318 2.177 1.00 97.50 363 ARG A O 1
ATOM 2918 N N . ARG A 1 364 ? -11.542 0.734 2.808 1.00 97.50 364 ARG A N 1
ATOM 2919 C CA . ARG A 1 364 ? -11.471 0.028 1.511 1.00 97.50 364 ARG A CA 1
ATOM 2920 C C . ARG A 1 364 ? -11.034 0.909 0.337 1.00 97.50 364 ARG A C 1
ATOM 2922 O O . ARG A 1 364 ? -11.378 0.636 -0.804 1.00 97.50 364 ARG A O 1
ATOM 2929 N N . GLU A 1 365 ? -10.218 1.922 0.609 1.00 95.81 365 GLU A N 1
ATOM 2930 C CA . GLU A 1 365 ? -9.684 2.842 -0.408 1.00 95.81 365 GLU A CA 1
ATOM 2931 C C . GLU A 1 365 ? -8.540 2.215 -1.222 1.00 95.81 365 GLU A C 1
ATOM 2933 O O . GLU A 1 365 ? -8.234 2.664 -2.325 1.00 95.81 365 GLU A O 1
ATOM 2938 N N . VAL A 1 366 ? -7.895 1.173 -0.684 1.00 95.50 366 VAL A N 1
ATOM 2939 C CA . VAL A 1 366 ? -6.794 0.473 -1.359 1.00 95.50 366 VAL A CA 1
ATOM 2940 C C . VAL A 1 366 ? -7.346 -0.392 -2.491 1.00 95.50 366 VAL A C 1
ATOM 2942 O O . VAL A 1 366 ? -8.105 -1.329 -2.246 1.00 95.50 366 VAL A O 1
ATOM 2945 N N . ILE A 1 367 ? -6.906 -0.132 -3.721 1.00 93.62 367 ILE A N 1
ATOM 2946 C CA . ILE A 1 367 ? -7.055 -1.055 -4.848 1.00 93.62 367 ILE A CA 1
ATOM 2947 C C . ILE A 1 367 ? -5.966 -2.114 -4.690 1.00 93.62 367 ILE A C 1
ATOM 2949 O O . ILE A 1 367 ? -4.795 -1.886 -4.998 1.00 93.62 367 ILE A O 1
ATOM 2953 N N . VAL A 1 368 ? -6.358 -3.245 -4.108 1.00 95.50 368 VAL A N 1
ATOM 2954 C CA . VAL A 1 368 ? -5.434 -4.258 -3.594 1.00 95.50 368 VAL A CA 1
ATOM 2955 C C . VAL A 1 368 ? -4.884 -5.185 -4.681 1.00 95.50 368 VAL A C 1
ATOM 2957 O O . VAL A 1 368 ? -5.602 -5.634 -5.575 1.00 95.50 368 VAL A O 1
ATOM 2960 N N . TRP A 1 369 ? -3.609 -5.541 -4.541 1.00 95.75 369 TRP A N 1
ATOM 2961 C CA . TRP A 1 369 ? -2.966 -6.656 -5.229 1.00 95.75 369 TRP A CA 1
ATOM 2962 C C . TRP A 1 369 ? -2.911 -7.855 -4.282 1.00 95.75 369 TRP A C 1
ATOM 2964 O O . TRP A 1 369 ? -2.001 -7.988 -3.467 1.00 95.75 369 TRP A O 1
ATOM 2974 N N . GLY A 1 370 ? -3.929 -8.719 -4.346 1.00 95.38 370 GLY A N 1
ATOM 2975 C CA . GLY A 1 370 ? -4.082 -9.847 -3.413 1.00 95.38 370 GLY A CA 1
ATOM 2976 C C . GLY A 1 370 ? -2.963 -10.899 -3.480 1.00 95.38 370 GLY A C 1
ATOM 2977 O O . GLY A 1 370 ? -2.853 -11.749 -2.595 1.00 95.38 370 GLY A O 1
ATOM 2978 N N . ASP A 1 371 ? -2.128 -10.850 -4.518 1.00 95.75 371 ASP A N 1
ATOM 2979 C CA . ASP A 1 371 ? -0.940 -11.678 -4.701 1.00 95.75 371 ASP A CA 1
ATOM 2980 C C . ASP A 1 371 ? 0.340 -11.068 -4.110 1.00 95.75 371 ASP A C 1
ATOM 2982 O O . ASP A 1 371 ? 1.380 -11.727 -4.124 1.00 95.75 371 ASP A O 1
ATOM 2986 N N . CYS A 1 372 ? 0.278 -9.851 -3.566 1.00 97.81 372 CYS A N 1
ATOM 2987 C CA . CYS A 1 372 ? 1.438 -9.090 -3.118 1.00 97.81 372 CYS A CA 1
ATOM 2988 C C . CYS A 1 372 ? 1.279 -8.614 -1.666 1.00 97.81 372 CYS A C 1
ATOM 2990 O O . CYS A 1 372 ? 0.460 -7.749 -1.375 1.00 97.81 372 CYS A O 1
ATOM 2992 N N . VAL A 1 373 ? 2.115 -9.104 -0.750 1.00 98.50 373 VAL A N 1
ATOM 2993 C CA . VAL A 1 373 ? 2.193 -8.648 0.649 1.00 98.50 373 VAL A CA 1
ATOM 2994 C C . VAL A 1 373 ? 3.045 -7.384 0.747 1.00 98.50 373 VAL A C 1
ATOM 2996 O O . VAL A 1 373 ? 4.167 -7.356 0.240 1.00 98.50 373 VAL A O 1
ATOM 2999 N N . LYS A 1 374 ? 2.539 -6.342 1.420 1.00 98.12 374 LYS A N 1
ATOM 3000 C CA . LYS A 1 374 ? 3.249 -5.070 1.618 1.00 98.12 374 LYS A CA 1
ATOM 3001 C C . LYS A 1 374 ? 4.387 -5.219 2.626 1.00 98.12 374 LYS A C 1
ATOM 3003 O O . LYS A 1 374 ? 4.193 -5.757 3.715 1.00 98.12 374 LYS A O 1
ATOM 3008 N N . LEU A 1 375 ? 5.557 -4.681 2.287 1.00 98.38 375 LEU A N 1
ATOM 3009 C CA . LEU A 1 375 ? 6.762 -4.755 3.114 1.00 98.38 375 LEU A CA 1
ATOM 3010 C C . LEU A 1 375 ? 6.860 -3.569 4.083 1.00 98.38 375 LEU A C 1
ATOM 3012 O O . LEU A 1 375 ? 6.711 -2.414 3.686 1.00 98.38 375 LEU A O 1
ATOM 3016 N N . ARG A 1 376 ? 7.137 -3.859 5.358 1.00 97.81 376 ARG A N 1
ATOM 3017 C CA . ARG A 1 376 ? 7.173 -2.906 6.478 1.00 97.81 376 ARG A CA 1
ATOM 3018 C C . ARG A 1 376 ? 8.610 -2.577 6.877 1.00 97.81 376 ARG A C 1
ATOM 3020 O O . ARG A 1 376 ? 9.170 -3.193 7.786 1.00 97.81 376 ARG A O 1
ATOM 3027 N N . TYR A 1 377 ? 9.202 -1.581 6.223 1.00 97.25 377 TYR A N 1
ATOM 3028 C CA . TYR A 1 377 ? 10.573 -1.140 6.512 1.00 97.25 377 TYR A CA 1
ATOM 3029 C C . TYR A 1 377 ? 10.709 -0.404 7.854 1.00 97.25 377 TYR A C 1
ATOM 3031 O O . TYR A 1 377 ? 11.733 -0.548 8.518 1.00 97.25 377 TYR A O 1
ATOM 3039 N N . GLY A 1 378 ? 9.690 0.348 8.276 1.00 94.50 378 GLY A N 1
ATOM 3040 C CA . GLY A 1 378 ? 9.792 1.265 9.418 1.00 94.50 378 GLY A CA 1
ATOM 3041 C C . GLY A 1 378 ? 10.468 2.585 9.038 1.00 94.50 378 GLY A C 1
ATOM 3042 O O . GLY A 1 378 ? 10.390 2.999 7.889 1.00 94.50 378 GLY A O 1
ATOM 3043 N N . GLN A 1 379 ? 11.098 3.260 9.999 1.00 93.62 379 GLN A N 1
ATOM 3044 C CA . GLN A 1 379 ? 11.817 4.526 9.790 1.00 93.62 379 GLN A CA 1
ATOM 3045 C C . GLN A 1 379 ? 13.305 4.311 9.493 1.00 93.62 379 GLN A C 1
ATOM 3047 O O . GLN A 1 379 ? 13.982 5.195 8.971 1.00 93.62 379 GLN A O 1
ATOM 3052 N N . SER A 1 380 ? 13.848 3.155 9.877 1.00 96.31 380 SER A N 1
ATOM 3053 C CA . SER A 1 380 ? 15.262 2.835 9.718 1.00 96.31 380 SER A CA 1
ATOM 3054 C C . SER A 1 380 ? 15.505 1.323 9.685 1.00 96.31 380 SER A C 1
ATOM 3056 O O . SER A 1 380 ? 14.644 0.551 10.116 1.00 96.31 380 SER A O 1
ATOM 3058 N N . PRO A 1 381 ? 16.721 0.875 9.312 1.00 97.75 381 PRO A N 1
ATOM 3059 C CA . PRO A 1 381 ? 17.100 -0.534 9.398 1.00 97.75 381 PRO A CA 1
ATOM 3060 C C . PRO A 1 381 ? 16.903 -1.184 10.773 1.00 97.75 381 PRO A C 1
ATOM 3062 O O . PRO A 1 381 ? 16.839 -2.403 10.859 1.00 97.75 381 PRO A O 1
ATOM 3065 N N . LYS A 1 382 ? 16.805 -0.406 11.861 1.00 97.31 382 LYS A N 1
ATOM 3066 C CA . LYS A 1 382 ? 16.585 -0.946 13.212 1.00 97.31 382 LYS A CA 1
ATOM 3067 C C . LYS A 1 382 ? 15.172 -1.493 13.417 1.00 97.31 382 LYS A C 1
ATOM 3069 O O . LYS A 1 382 ? 15.003 -2.393 14.231 1.00 97.31 382 LYS A O 1
ATOM 3074 N N . ASP A 1 383 ? 14.187 -0.975 12.688 1.00 96.31 383 ASP A N 1
ATOM 3075 C CA . ASP A 1 383 ? 12.778 -1.350 12.853 1.00 96.31 383 ASP A CA 1
ATOM 3076 C C . ASP A 1 383 ? 12.446 -2.687 12.177 1.00 96.31 383 ASP A C 1
ATOM 3078 O O . ASP A 1 383 ? 11.451 -3.338 12.520 1.00 96.31 383 ASP A O 1
ATOM 3082 N N . ASN A 1 384 ? 13.268 -3.084 11.196 1.00 97.56 384 ASN A N 1
ATOM 3083 C CA . ASN A 1 384 ? 13.156 -4.364 10.505 1.00 97.56 384 ASN A CA 1
ATOM 3084 C C . ASN A 1 384 ? 14.493 -4.867 9.912 1.00 97.56 384 ASN A C 1
ATOM 3086 O O . ASN A 1 384 ? 14.646 -4.935 8.690 1.00 97.56 384 ASN A O 1
ATOM 3090 N N . PRO A 1 385 ? 15.487 -5.229 10.742 1.00 98.06 385 PRO A N 1
ATOM 3091 C CA . PRO A 1 385 ? 16.850 -5.489 10.267 1.00 98.06 385 PRO A CA 1
ATOM 3092 C C . PRO A 1 385 ? 16.942 -6.560 9.179 1.00 98.06 385 PRO A C 1
ATOM 3094 O O . PRO A 1 385 ? 17.730 -6.424 8.243 1.00 98.06 385 PRO A O 1
ATOM 3097 N N . TRP A 1 386 ? 16.115 -7.603 9.287 1.00 98.25 386 TRP A N 1
ATOM 3098 C CA . TRP A 1 386 ? 16.087 -8.695 8.323 1.00 98.25 386 TRP A CA 1
ATOM 3099 C C . TRP A 1 386 ? 15.608 -8.225 6.944 1.00 98.25 386 TRP A C 1
ATOM 3101 O O . TRP A 1 386 ? 16.305 -8.439 5.952 1.00 98.25 386 TRP A O 1
ATOM 3111 N N . LEU A 1 387 ? 14.474 -7.513 6.882 1.00 98.62 387 LEU A N 1
ATOM 3112 C CA . LEU A 1 387 ? 13.916 -7.016 5.621 1.00 98.62 387 LEU A CA 1
ATOM 3113 C C . LEU A 1 387 ? 14.892 -6.081 4.899 1.00 98.62 387 LEU A C 1
ATOM 3115 O O . LEU A 1 387 ? 15.113 -6.217 3.696 1.00 98.62 387 LEU A O 1
ATOM 3119 N N . TRP A 1 388 ? 15.486 -5.140 5.635 1.00 98.69 388 TRP A N 1
ATOM 3120 C CA . TRP A 1 388 ? 16.441 -4.189 5.070 1.00 98.69 388 TRP A CA 1
ATOM 3121 C C . TRP A 1 388 ? 17.672 -4.889 4.495 1.00 98.69 388 TRP A C 1
ATOM 3123 O O . TRP A 1 388 ? 18.128 -4.526 3.411 1.00 98.69 388 TRP A O 1
ATOM 3133 N N . GLN A 1 389 ? 18.190 -5.907 5.187 1.00 98.69 389 GLN A N 1
ATOM 3134 C CA . GLN A 1 389 ? 19.314 -6.697 4.692 1.00 98.69 389 GLN A CA 1
ATOM 3135 C C . GLN A 1 389 ? 18.935 -7.490 3.434 1.00 98.69 389 GLN A C 1
ATOM 3137 O O . GLN A 1 389 ? 19.652 -7.417 2.438 1.00 98.69 389 GLN A O 1
ATOM 3142 N N . HIS A 1 390 ? 17.789 -8.177 3.437 1.00 98.62 390 HIS A N 1
ATOM 3143 C CA . HIS A 1 390 ? 17.312 -8.960 2.291 1.00 98.62 390 HIS A CA 1
ATOM 3144 C C . HIS A 1 390 ? 17.101 -8.091 1.042 1.00 98.62 390 HIS A C 1
ATOM 3146 O O . HIS A 1 390 ? 17.557 -8.426 -0.051 1.00 98.62 390 HIS A O 1
ATOM 3152 N N . MET A 1 391 ? 16.469 -6.924 1.198 1.00 98.69 391 MET A N 1
ATOM 3153 C CA . MET A 1 391 ? 16.205 -6.007 0.080 1.00 98.69 391 MET A CA 1
ATOM 3154 C C . MET A 1 391 ? 17.458 -5.278 -0.399 1.00 98.69 391 MET A C 1
ATOM 3156 O O . MET A 1 391 ? 17.582 -4.977 -1.591 1.00 98.69 391 MET A O 1
ATOM 3160 N N . ARG A 1 392 ? 18.427 -5.049 0.493 1.00 98.81 392 ARG A N 1
ATOM 3161 C CA . ARG A 1 392 ? 19.759 -4.585 0.107 1.00 98.81 392 ARG A CA 1
ATOM 3162 C C . ARG A 1 392 ? 20.478 -5.623 -0.746 1.00 98.81 392 ARG A C 1
ATOM 3164 O O . ARG A 1 392 ? 20.972 -5.262 -1.808 1.00 98.81 392 ARG A O 1
ATOM 3171 N N . GLU A 1 393 ? 20.509 -6.883 -0.320 1.00 98.75 393 GLU A N 1
ATOM 3172 C CA . GLU A 1 393 ? 21.143 -7.971 -1.077 1.00 98.75 393 GLU A CA 1
ATOM 3173 C C . GLU A 1 393 ? 20.497 -8.152 -2.453 1.00 98.75 393 GLU A C 1
ATOM 3175 O O . GLU A 1 393 ? 21.205 -8.269 -3.453 1.00 98.75 393 GLU A O 1
ATOM 3180 N N . TYR A 1 394 ? 19.165 -8.088 -2.524 1.00 98.75 394 TYR A N 1
ATOM 3181 C CA . TYR A 1 394 ? 18.428 -8.088 -3.786 1.00 98.75 394 TYR A CA 1
ATOM 3182 C C . TYR A 1 394 ? 18.863 -6.933 -4.697 1.00 98.75 394 TYR A C 1
ATOM 3184 O O . TYR A 1 394 ? 19.230 -7.139 -5.856 1.00 98.75 394 TYR A O 1
ATOM 3192 N N . THR A 1 395 ? 18.882 -5.716 -4.160 1.00 98.75 395 THR A N 1
ATOM 3193 C CA . THR A 1 395 ? 19.225 -4.514 -4.923 1.00 98.75 395 THR A CA 1
ATOM 3194 C C . THR A 1 395 ? 20.680 -4.540 -5.407 1.00 98.75 395 THR A C 1
ATOM 3196 O O . THR A 1 395 ? 20.956 -4.247 -6.572 1.00 98.75 395 THR A O 1
ATOM 3199 N N . GLU A 1 396 ? 21.619 -4.948 -4.549 1.00 98.75 396 GLU A N 1
ATOM 3200 C CA . GLU A 1 396 ? 23.034 -5.124 -4.896 1.00 98.75 396 GLU A CA 1
ATOM 3201 C C . GLU A 1 396 ? 23.218 -6.233 -5.951 1.00 98.75 396 GLU A C 1
ATOM 3203 O O . GLU A 1 396 ? 24.004 -6.067 -6.890 1.00 98.75 396 GLU A O 1
ATOM 3208 N N . GLN A 1 397 ? 22.456 -7.334 -5.863 1.00 98.44 397 GLN A N 1
ATOM 3209 C CA . GLN A 1 397 ? 22.462 -8.404 -6.862 1.00 98.44 397 GLN A CA 1
ATOM 3210 C C . GLN A 1 397 ? 22.056 -7.869 -8.242 1.00 98.44 397 GLN A C 1
ATOM 3212 O O . GLN A 1 397 ? 22.794 -8.082 -9.211 1.00 98.44 397 GLN A O 1
ATOM 3217 N N . VAL A 1 398 ? 20.940 -7.135 -8.331 1.00 98.50 398 VAL A N 1
ATOM 3218 C CA . VAL A 1 398 ? 20.458 -6.519 -9.580 1.00 98.50 398 VAL A CA 1
ATOM 3219 C C . VAL A 1 398 ? 21.484 -5.526 -10.134 1.00 98.50 398 VAL A C 1
ATOM 3221 O O . VAL A 1 398 ? 21.881 -5.641 -11.297 1.00 98.50 398 VAL A O 1
ATOM 3224 N N . ALA A 1 399 ? 22.001 -4.614 -9.305 1.00 98.50 399 ALA A N 1
ATOM 3225 C CA . ALA A 1 399 ? 23.005 -3.627 -9.715 1.00 98.50 399 ALA A CA 1
ATOM 3226 C C . ALA A 1 399 ? 24.303 -4.270 -10.242 1.00 98.50 399 ALA A C 1
ATOM 3228 O O . ALA A 1 399 ? 24.962 -3.740 -11.142 1.00 98.50 399 ALA A O 1
ATOM 3229 N N . SER A 1 400 ? 24.657 -5.455 -9.731 1.00 98.00 400 SER A N 1
ATOM 3230 C CA . SER A 1 400 ? 25.831 -6.206 -10.185 1.00 98.00 400 SER A CA 1
ATOM 3231 C C . SER A 1 400 ? 25.687 -6.806 -11.592 1.00 98.00 400 SER A C 1
ATOM 3233 O O . SER A 1 400 ? 26.696 -7.223 -12.175 1.00 98.00 400 SER A O 1
ATOM 3235 N N . MET A 1 401 ? 24.460 -6.888 -12.121 1.00 97.69 401 MET A N 1
ATOM 3236 C CA . MET A 1 401 ? 24.136 -7.477 -13.426 1.00 97.69 401 MET A CA 1
ATOM 3237 C C . MET A 1 401 ? 23.761 -6.421 -14.467 1.00 97.69 401 MET A C 1
ATOM 3239 O O . MET A 1 401 ? 24.230 -6.492 -15.600 1.00 97.69 401 MET A O 1
ATOM 3243 N N . PHE A 1 402 ? 22.942 -5.442 -14.089 1.00 98.50 402 PHE A N 1
ATOM 3244 C CA . PHE A 1 402 ? 22.328 -4.482 -15.007 1.00 98.50 402 PHE A CA 1
ATOM 3245 C C . PHE A 1 402 ? 23.025 -3.122 -14.973 1.00 98.50 402 PHE A C 1
ATOM 3247 O O . PHE A 1 402 ? 23.592 -2.740 -13.956 1.00 98.50 402 PHE A O 1
ATOM 3254 N N . HIS A 1 403 ? 22.981 -2.390 -16.088 1.00 98.50 403 HIS A N 1
ATOM 3255 C CA . HIS A 1 403 ? 23.510 -1.027 -16.233 1.00 98.50 403 HIS A CA 1
ATOM 3256 C C . HIS A 1 403 ? 22.598 0.026 -15.598 1.00 98.50 403 HIS A C 1
ATOM 3258 O O . HIS A 1 403 ? 23.044 1.123 -15.269 1.00 98.50 403 HIS A O 1
ATOM 3264 N N . GLY A 1 404 ? 21.325 -0.313 -15.413 1.00 98.06 404 GLY A N 1
ATOM 3265 C CA . GLY A 1 404 ? 20.368 0.543 -14.742 1.00 98.06 404 GLY A CA 1
ATOM 3266 C C . GLY A 1 404 ? 19.275 -0.230 -14.028 1.00 98.06 404 GLY A C 1
ATOM 3267 O O . GLY A 1 404 ? 19.159 -1.450 -14.161 1.00 98.06 404 GLY A O 1
ATOM 3268 N N . ILE A 1 405 ? 18.454 0.512 -13.299 1.00 98.25 405 ILE A N 1
ATOM 3269 C CA . ILE A 1 405 ? 17.250 0.007 -12.648 1.00 98.25 405 ILE A CA 1
ATOM 3270 C C . ILE A 1 405 ? 16.061 0.916 -12.944 1.00 98.25 405 ILE A C 1
ATOM 3272 O O . ILE A 1 405 ? 16.211 2.136 -13.030 1.00 98.25 405 ILE A O 1
ATOM 3276 N N . ARG A 1 406 ? 14.881 0.316 -13.089 1.00 98.06 406 ARG A N 1
ATOM 3277 C CA . ARG A 1 406 ? 13.590 1.008 -13.053 1.00 98.06 406 ARG A CA 1
ATOM 3278 C C . ARG A 1 406 ? 12.963 0.750 -11.687 1.00 98.06 406 ARG A C 1
ATOM 3280 O O . ARG A 1 406 ? 12.820 -0.397 -11.284 1.00 98.06 406 ARG A O 1
ATOM 3287 N N . ILE A 1 407 ? 12.639 1.813 -10.961 1.00 97.12 407 ILE A N 1
ATOM 3288 C CA . ILE A 1 407 ? 11.944 1.716 -9.678 1.00 97.12 407 ILE A CA 1
ATOM 3289 C C . ILE A 1 407 ? 10.455 1.589 -9.977 1.00 97.12 407 ILE A C 1
ATOM 3291 O O . ILE A 1 407 ? 9.827 2.554 -10.430 1.00 97.12 407 ILE A O 1
ATOM 3295 N N . ASP A 1 408 ? 9.928 0.393 -9.738 1.00 92.75 408 ASP A N 1
ATOM 3296 C CA . ASP A 1 408 ? 8.510 0.100 -9.872 1.00 92.75 408 ASP A CA 1
ATOM 3297 C C . ASP A 1 408 ? 7.704 0.825 -8.791 1.00 92.75 408 ASP A C 1
ATOM 3299 O O . ASP A 1 408 ? 8.072 0.787 -7.611 1.00 92.75 408 ASP A O 1
ATOM 3303 N N . ASN A 1 409 ? 6.621 1.497 -9.197 1.00 88.81 409 ASN A N 1
ATOM 3304 C CA . ASN A 1 409 ? 5.736 2.231 -8.292 1.00 88.81 409 ASN A CA 1
ATOM 3305 C C . ASN A 1 409 ? 6.514 3.080 -7.253 1.00 88.81 409 ASN A C 1
ATOM 3307 O O . ASN A 1 409 ? 6.330 2.972 -6.034 1.00 88.81 409 ASN A O 1
ATOM 3311 N N . CYS A 1 410 ? 7.432 3.922 -7.744 1.00 91.06 410 CYS A N 1
ATOM 3312 C CA . CYS A 1 410 ? 8.356 4.703 -6.913 1.00 91.06 410 CYS A CA 1
ATOM 3313 C C . CYS A 1 410 ? 7.624 5.671 -5.973 1.00 91.06 410 CYS A C 1
ATOM 3315 O O . CYS A 1 410 ? 8.122 5.991 -4.896 1.00 91.06 410 CYS A O 1
ATOM 3317 N N . HIS A 1 411 ? 6.437 6.130 -6.373 1.00 84.88 411 HIS A N 1
ATOM 3318 C CA . HIS A 1 411 ? 5.602 7.024 -5.575 1.00 84.88 411 HIS A CA 1
ATOM 3319 C C . HIS A 1 411 ? 5.014 6.343 -4.329 1.00 84.88 411 HIS A C 1
ATOM 3321 O O . HIS A 1 411 ? 4.626 7.037 -3.401 1.00 84.88 411 HIS A O 1
ATOM 3327 N N . SER A 1 412 ? 4.980 5.007 -4.274 1.00 85.62 412 SER A N 1
ATOM 3328 C CA . SER A 1 412 ? 4.544 4.253 -3.089 1.00 85.62 412 SER A CA 1
ATOM 3329 C C . SER A 1 412 ? 5.709 3.747 -2.227 1.00 85.62 412 SER A C 1
ATOM 3331 O O . SER A 1 412 ? 5.474 3.097 -1.204 1.00 85.62 412 SER A O 1
ATOM 3333 N N . THR A 1 413 ? 6.958 4.017 -2.625 1.00 90.88 413 THR A N 1
ATOM 3334 C CA . THR A 1 413 ? 8.151 3.654 -1.852 1.00 90.88 413 THR A CA 1
ATOM 3335 C C . THR A 1 413 ? 8.540 4.795 -0.915 1.00 90.88 413 THR A C 1
ATOM 3337 O O . THR A 1 413 ? 8.818 5.897 -1.395 1.00 90.88 413 THR A O 1
ATOM 3340 N N . PRO A 1 414 ? 8.653 4.559 0.409 1.00 90.75 414 PRO A N 1
ATOM 3341 C CA . PRO A 1 414 ? 9.157 5.575 1.323 1.00 90.75 414 PRO A CA 1
ATOM 3342 C C . PRO A 1 414 ? 10.534 6.075 0.879 1.00 90.75 414 PRO A C 1
ATOM 3344 O O . PRO A 1 414 ? 11.458 5.287 0.667 1.00 90.75 414 PRO A O 1
ATOM 3347 N N . ILE A 1 415 ? 10.684 7.395 0.755 1.00 92.25 415 ILE A N 1
ATOM 3348 C CA . ILE A 1 415 ? 11.870 7.994 0.128 1.00 92.25 415 ILE A CA 1
ATOM 3349 C C . ILE A 1 415 ? 13.181 7.578 0.811 1.00 92.25 415 ILE A C 1
ATOM 3351 O O . ILE A 1 415 ? 14.152 7.289 0.123 1.00 92.25 415 ILE A O 1
ATOM 3355 N N . HIS A 1 416 ? 13.192 7.438 2.143 1.00 94.44 416 HIS A N 1
ATOM 3356 C CA . HIS A 1 416 ? 14.383 7.017 2.889 1.00 94.44 416 HIS A CA 1
ATOM 3357 C C . HIS A 1 416 ? 14.799 5.563 2.590 1.00 94.44 416 HIS A C 1
ATOM 3359 O O . HIS A 1 416 ? 15.977 5.220 2.696 1.00 94.44 416 HIS A O 1
ATOM 3365 N N . VAL A 1 417 ? 13.849 4.697 2.210 1.00 96.81 417 VAL A N 1
ATOM 3366 C CA . VAL A 1 417 ? 14.129 3.313 1.799 1.00 96.81 417 VAL A CA 1
ATOM 3367 C C . VAL A 1 417 ? 14.779 3.334 0.423 1.00 96.81 417 VAL A C 1
ATOM 3369 O O . VAL A 1 417 ? 15.832 2.728 0.229 1.00 96.81 417 VAL A O 1
ATOM 3372 N N . ALA A 1 418 ? 14.183 4.079 -0.513 1.00 97.00 418 ALA A N 1
ATOM 3373 C CA . ALA A 1 418 ? 14.717 4.230 -1.860 1.00 97.00 418 ALA A CA 1
ATOM 3374 C C . ALA A 1 418 ? 16.128 4.845 -1.846 1.00 97.00 418 ALA A C 1
ATOM 3376 O O . ALA A 1 418 ? 17.010 4.320 -2.517 1.00 97.00 418 ALA A O 1
ATOM 3377 N N . GLU A 1 419 ? 16.381 5.884 -1.041 1.00 97.38 419 GLU A N 1
ATOM 3378 C CA . GLU A 1 419 ? 17.717 6.482 -0.868 1.00 97.38 419 GLU A CA 1
ATOM 3379 C C . GLU A 1 419 ? 18.753 5.431 -0.452 1.00 97.38 419 GLU A C 1
ATOM 3381 O O . GLU A 1 419 ? 19.761 5.236 -1.130 1.00 97.38 419 GLU A O 1
ATOM 3386 N N . TYR A 1 420 ? 18.474 4.686 0.619 1.00 98.44 420 TYR A N 1
ATOM 3387 C CA . TYR A 1 420 ? 19.391 3.671 1.133 1.00 98.44 420 TYR A CA 1
ATOM 3388 C C . TYR A 1 420 ? 19.688 2.559 0.117 1.00 98.44 420 TYR A C 1
ATOM 3390 O O . TYR A 1 420 ? 20.843 2.146 -0.040 1.00 98.44 420 TYR A O 1
ATOM 3398 N N . LEU A 1 421 ? 18.652 2.054 -0.561 1.00 98.69 421 LEU A N 1
ATOM 3399 C CA . LEU A 1 421 ? 18.787 0.963 -1.525 1.00 98.69 421 LEU A CA 1
ATOM 3400 C C . LEU A 1 421 ? 19.503 1.432 -2.798 1.00 98.69 421 LEU A C 1
ATOM 3402 O O . LEU A 1 421 ? 20.374 0.720 -3.299 1.00 98.69 421 LEU A O 1
ATOM 3406 N N . LEU A 1 422 ? 19.228 2.649 -3.278 1.00 98.56 422 LEU A N 1
ATOM 3407 C CA . LEU A 1 422 ? 19.955 3.250 -4.399 1.00 98.56 422 LEU A CA 1
ATOM 3408 C C . LEU A 1 422 ? 21.421 3.512 -4.066 1.00 98.56 422 LEU A C 1
ATOM 3410 O O . LEU A 1 422 ? 22.285 3.253 -4.902 1.00 98.56 422 LEU A O 1
ATOM 3414 N N . ASP A 1 423 ? 21.732 3.965 -2.855 1.00 98.38 423 ASP A N 1
ATOM 3415 C CA . ASP A 1 423 ? 23.117 4.155 -2.424 1.00 98.38 423 ASP A CA 1
ATOM 3416 C C . ASP A 1 423 ? 23.869 2.822 -2.336 1.00 98.38 423 ASP A C 1
ATOM 3418 O O . ASP A 1 423 ? 25.036 2.727 -2.725 1.00 98.38 423 ASP A O 1
ATOM 3422 N N . ALA A 1 424 ? 23.204 1.756 -1.878 1.00 98.62 424 ALA A N 1
ATOM 3423 C CA . ALA A 1 424 ? 23.759 0.407 -1.937 1.00 98.62 424 ALA A CA 1
ATOM 3424 C C . ALA A 1 424 ? 24.002 -0.046 -3.388 1.00 98.62 424 ALA A C 1
ATOM 3426 O O . ALA A 1 424 ? 25.101 -0.505 -3.705 1.00 98.62 424 ALA A O 1
ATOM 3427 N N . ALA A 1 425 ? 23.034 0.172 -4.281 1.00 98.75 425 ALA A N 1
ATOM 3428 C CA . ALA A 1 425 ? 23.159 -0.127 -5.705 1.00 98.75 425 ALA A CA 1
ATOM 3429 C C . ALA A 1 425 ? 24.336 0.626 -6.353 1.00 98.75 425 ALA A C 1
ATOM 3431 O O . ALA A 1 425 ? 25.140 0.032 -7.070 1.00 98.75 425 ALA A O 1
ATOM 3432 N N . ARG A 1 426 ? 24.487 1.923 -6.055 1.00 98.62 426 ARG A N 1
ATOM 3433 C CA . ARG A 1 426 ? 25.548 2.789 -6.595 1.00 98.62 426 ARG A CA 1
ATOM 3434 C C . ARG A 1 426 ? 26.937 2.445 -6.079 1.00 98.62 426 ARG A C 1
ATOM 3436 O O . ARG A 1 426 ? 27.914 2.618 -6.800 1.00 98.62 426 ARG A O 1
ATOM 3443 N N . ARG A 1 427 ? 27.052 1.908 -4.860 1.00 98.56 427 ARG A N 1
ATOM 3444 C CA . ARG A 1 427 ? 28.325 1.345 -4.376 1.00 98.56 427 ARG A CA 1
ATOM 3445 C C . ARG A 1 427 ? 28.766 0.135 -5.195 1.00 98.56 427 ARG A C 1
ATOM 3447 O O . ARG A 1 427 ? 29.963 -0.054 -5.385 1.00 98.56 427 ARG A O 1
ATOM 3454 N N . VAL A 1 428 ? 27.818 -0.667 -5.682 1.00 98.50 428 VAL A N 1
ATOM 3455 C CA . VAL A 1 428 ? 28.100 -1.797 -6.581 1.00 98.50 428 VAL A CA 1
ATOM 3456 C C . VAL A 1 428 ? 28.375 -1.313 -8.006 1.00 98.50 428 VAL A C 1
ATOM 3458 O O . VAL A 1 428 ? 29.280 -1.830 -8.661 1.00 98.50 428 VAL A O 1
ATOM 3461 N N . ARG A 1 429 ? 27.618 -0.317 -8.480 1.00 98.00 429 ARG A N 1
ATOM 3462 C CA . ARG A 1 429 ? 27.741 0.270 -9.817 1.00 98.00 429 ARG A CA 1
ATOM 3463 C C . ARG A 1 429 ? 27.685 1.806 -9.756 1.00 98.00 429 ARG A C 1
ATOM 3465 O O . ARG A 1 429 ? 26.591 2.367 -9.750 1.00 98.00 429 ARG A O 1
ATOM 3472 N N . PRO A 1 430 ? 28.833 2.506 -9.743 1.00 98.00 430 PRO A N 1
ATOM 3473 C CA . PRO A 1 430 ? 28.864 3.967 -9.613 1.00 98.00 430 PRO A CA 1
ATOM 3474 C C . PRO A 1 430 ? 28.165 4.734 -10.745 1.00 98.00 430 PRO A C 1
ATOM 3476 O O . PRO A 1 430 ? 27.684 5.841 -10.526 1.00 98.00 430 PRO A O 1
ATOM 3479 N N . ASP A 1 431 ? 28.085 4.147 -11.939 1.00 97.06 431 ASP A N 1
ATOM 3480 C CA . ASP A 1 431 ? 27.448 4.695 -13.142 1.00 97.06 431 ASP A CA 1
ATOM 3481 C C . ASP A 1 431 ? 25.999 4.205 -13.343 1.00 97.06 431 ASP A C 1
ATOM 3483 O O . ASP A 1 431 ? 25.484 4.216 -14.460 1.00 97.06 431 ASP A O 1
ATOM 3487 N N . LEU A 1 432 ? 25.332 3.750 -12.274 1.00 98.44 432 LEU A N 1
ATOM 3488 C CA . LEU A 1 432 ? 23.982 3.187 -12.340 1.00 98.44 432 LEU A CA 1
ATOM 3489 C C . LEU A 1 432 ? 22.961 4.194 -12.891 1.00 98.44 432 LEU A C 1
ATOM 3491 O O . LEU A 1 432 ? 22.658 5.207 -12.255 1.00 98.44 432 LEU A O 1
ATOM 3495 N N . TYR A 1 433 ? 22.357 3.856 -14.031 1.00 98.19 433 TYR A N 1
ATOM 3496 C CA . TYR A 1 433 ? 21.245 4.611 -14.603 1.00 98.19 433 TYR A CA 1
ATOM 3497 C C . TYR A 1 433 ? 19.936 4.287 -13.869 1.00 98.19 433 TYR A C 1
ATOM 3499 O O . TYR A 1 433 ? 19.605 3.122 -13.661 1.00 98.19 433 TYR A O 1
ATOM 3507 N N . VAL A 1 434 ? 19.174 5.305 -13.470 1.00 98.12 434 VAL A N 1
ATOM 3508 C CA . VAL A 1 434 ? 17.962 5.125 -12.650 1.00 98.12 434 VAL A CA 1
ATOM 3509 C C . VAL A 1 434 ? 16.759 5.731 -13.353 1.00 98.12 434 VAL A C 1
ATOM 3511 O O . VAL A 1 434 ? 16.741 6.930 -13.634 1.00 98.12 434 VAL A O 1
ATOM 3514 N N . LEU A 1 435 ? 15.751 4.901 -13.589 1.00 96.69 435 LEU A N 1
ATOM 3515 C CA . LEU A 1 435 ? 14.428 5.287 -14.059 1.00 96.69 435 LEU A CA 1
ATOM 3516 C C . LEU A 1 435 ? 13.422 5.142 -12.924 1.00 96.69 435 LEU A C 1
ATOM 3518 O O . LEU A 1 435 ? 13.561 4.255 -12.084 1.00 96.69 435 LEU A O 1
ATOM 3522 N N . ALA A 1 436 ? 12.385 5.970 -12.923 1.00 93.94 436 ALA A N 1
ATOM 3523 C CA . ALA A 1 436 ? 11.293 5.826 -11.973 1.00 93.94 436 ALA A CA 1
ATOM 3524 C C . ALA A 1 436 ? 9.937 5.968 -12.657 1.00 93.94 436 ALA A C 1
ATOM 3526 O O . ALA A 1 436 ? 9.708 6.881 -13.460 1.00 93.94 436 ALA A O 1
ATOM 3527 N N . GLU A 1 437 ? 9.028 5.078 -12.278 1.00 87.81 437 GLU A N 1
ATOM 3528 C CA . GLU A 1 437 ? 7.602 5.283 -12.454 1.00 87.81 437 GLU A CA 1
ATOM 3529 C C . GLU A 1 437 ? 7.081 6.133 -11.286 1.00 87.81 437 GLU A C 1
ATOM 3531 O O . GLU A 1 437 ? 6.847 5.649 -10.174 1.00 87.81 437 GLU A O 1
ATOM 3536 N N . LEU A 1 438 ? 6.970 7.439 -11.526 1.00 87.00 438 LEU A N 1
ATOM 3537 C CA . LEU A 1 438 ? 6.666 8.428 -10.499 1.00 87.00 438 LEU A CA 1
ATOM 3538 C C . LEU A 1 438 ? 5.544 9.359 -10.969 1.00 87.00 438 LEU A C 1
ATOM 3540 O O . LEU A 1 438 ? 5.703 10.091 -11.953 1.00 87.00 438 LEU A O 1
ATOM 3544 N N . PHE A 1 439 ? 4.438 9.331 -10.223 1.00 80.38 439 PHE A N 1
ATOM 3545 C CA . PHE A 1 439 ? 3.251 10.153 -10.437 1.00 80.38 439 PHE A CA 1
ATOM 3546 C C . PHE A 1 439 ? 2.835 10.788 -9.106 1.00 80.38 439 PHE A C 1
ATOM 3548 O O . PHE A 1 439 ? 1.991 10.263 -8.390 1.00 80.38 439 PHE A O 1
ATOM 3555 N N . THR A 1 440 ? 3.452 11.912 -8.736 1.00 72.50 440 THR A N 1
ATOM 3556 C CA . THR A 1 440 ? 3.173 12.566 -7.439 1.00 72.50 440 THR A CA 1
ATOM 3557 C C . THR A 1 440 ? 2.027 13.585 -7.486 1.00 72.50 440 THR A C 1
ATOM 3559 O O . THR A 1 440 ? 1.715 14.212 -6.477 1.00 72.50 440 THR A O 1
ATOM 3562 N N . GLY A 1 441 ? 1.437 13.822 -8.663 1.00 73.00 441 GLY A N 1
ATOM 3563 C CA . GLY A 1 441 ? 0.423 14.863 -8.875 1.00 73.00 441 GLY A CA 1
ATOM 3564 C C . GLY A 1 441 ? 0.958 16.305 -8.818 1.00 73.00 441 GLY A C 1
ATOM 3565 O O . GLY A 1 441 ? 0.213 17.234 -9.121 1.00 73.00 441 GLY A O 1
ATOM 3566 N N . SER A 1 442 ? 2.241 16.513 -8.489 1.00 80.56 442 SER A N 1
ATOM 3567 C CA . SER A 1 442 ? 2.882 17.831 -8.410 1.00 80.56 442 SER A CA 1
ATOM 3568 C C . SER A 1 442 ? 4.300 17.804 -8.985 1.00 80.56 442 SER A C 1
ATOM 3570 O O . SER A 1 442 ? 5.137 17.001 -8.586 1.00 80.56 442 SER A O 1
ATOM 3572 N N . ALA A 1 443 ? 4.616 18.744 -9.879 1.00 82.56 443 ALA A N 1
ATOM 3573 C CA . ALA A 1 443 ? 5.966 18.868 -10.436 1.00 82.56 443 ALA A CA 1
ATOM 3574 C C . ALA A 1 443 ? 7.028 19.171 -9.359 1.00 82.56 443 ALA A C 1
ATOM 3576 O O . ALA A 1 443 ? 8.179 18.764 -9.490 1.00 82.56 443 ALA A O 1
ATOM 3577 N N . GLU A 1 444 ? 6.644 19.862 -8.284 1.00 85.06 444 GLU A N 1
ATOM 3578 C CA . GLU A 1 444 ? 7.527 20.159 -7.151 1.00 85.06 444 GLU A CA 1
ATOM 3579 C C . GLU A 1 444 ? 7.889 18.877 -6.395 1.00 85.06 444 GLU A C 1
ATOM 3581 O O . GLU A 1 444 ? 9.055 18.640 -6.091 1.00 85.06 444 GLU A O 1
ATOM 3586 N N . ARG A 1 445 ? 6.905 17.999 -6.175 1.00 84.50 445 ARG A N 1
ATOM 3587 C CA . ARG A 1 445 ? 7.118 16.697 -5.531 1.00 84.50 445 ARG A CA 1
ATOM 3588 C C . ARG A 1 445 ? 7.938 15.752 -6.402 1.00 84.50 445 ARG A C 1
ATOM 3590 O O . ARG A 1 445 ? 8.816 15.068 -5.883 1.00 84.50 445 ARG A O 1
ATOM 3597 N N . ASP A 1 446 ? 7.714 15.753 -7.714 1.00 87.31 446 ASP A N 1
ATOM 3598 C CA . ASP A 1 446 ? 8.574 15.023 -8.650 1.00 87.31 446 ASP A CA 1
ATOM 3599 C C . ASP A 1 446 ? 10.043 15.474 -8.509 1.00 87.31 446 ASP A C 1
ATOM 3601 O O . ASP A 1 446 ? 10.944 14.635 -8.475 1.00 87.31 446 ASP A O 1
ATOM 3605 N N . ASN A 1 447 ? 10.298 16.781 -8.356 1.00 88.38 447 ASN A N 1
ATOM 3606 C CA . ASN A 1 447 ? 11.649 17.319 -8.164 1.00 88.38 447 ASN A CA 1
ATOM 3607 C C . ASN A 1 447 ? 12.281 16.899 -6.828 1.00 88.38 447 ASN A C 1
ATOM 3609 O O . ASN A 1 447 ? 13.479 16.597 -6.799 1.00 88.38 447 ASN A O 1
ATOM 3613 N N . ASP A 1 448 ? 11.506 16.834 -5.741 1.00 88.06 448 ASP A N 1
ATOM 3614 C CA . ASP A 1 448 ? 11.987 16.340 -4.442 1.00 88.06 448 ASP A CA 1
ATOM 3615 C C . ASP A 1 448 ? 12.514 14.902 -4.567 1.00 88.06 448 ASP A C 1
ATOM 3617 O O . ASP A 1 448 ? 13.633 14.602 -4.144 1.00 88.06 448 ASP A O 1
ATOM 3621 N N . PHE A 1 449 ? 11.742 14.014 -5.202 1.00 91.94 449 PHE A N 1
ATOM 3622 C CA . PHE A 1 449 ? 12.154 12.627 -5.432 1.00 91.94 449 PHE A CA 1
ATOM 3623 C C . PHE A 1 449 ? 13.361 12.550 -6.365 1.00 91.94 449 PHE A C 1
ATOM 3625 O O . PHE A 1 449 ? 14.336 11.871 -6.054 1.00 91.94 449 PHE A O 1
ATOM 3632 N N . VAL A 1 450 ? 13.333 13.257 -7.497 1.00 93.69 450 VAL A N 1
ATOM 3633 C CA . VAL A 1 450 ? 14.412 13.210 -8.495 1.00 93.69 450 VAL A CA 1
ATOM 3634 C C . VAL A 1 450 ? 15.740 13.684 -7.914 1.00 93.69 450 VAL A C 1
ATOM 3636 O O . VAL A 1 450 ? 16.759 13.021 -8.115 1.00 93.69 450 VAL A O 1
ATOM 3639 N N . SER A 1 451 ? 15.731 14.795 -7.175 1.00 91.69 451 SER A N 1
ATOM 3640 C CA . SER A 1 451 ? 16.941 15.386 -6.596 1.00 91.69 451 SER A CA 1
ATOM 3641 C C . SER A 1 451 ? 17.539 14.527 -5.483 1.00 91.69 451 SER A C 1
ATOM 3643 O O . SER A 1 451 ? 18.749 14.307 -5.473 1.00 91.69 451 SER A O 1
ATOM 3645 N N . ARG A 1 452 ? 16.707 13.994 -4.582 1.00 93.88 452 ARG A N 1
ATOM 3646 C CA . ARG A 1 452 ? 17.156 13.155 -3.462 1.00 93.88 452 ARG A CA 1
ATOM 3647 C C . ARG A 1 452 ? 17.594 11.767 -3.904 1.00 93.88 452 ARG A C 1
ATOM 3649 O O . ARG A 1 452 ? 18.632 11.272 -3.479 1.00 93.88 452 ARG A O 1
ATOM 3656 N N . LEU A 1 453 ? 16.817 11.144 -4.787 1.00 95.94 453 LEU A N 1
ATOM 3657 C CA . LEU A 1 453 ? 17.079 9.785 -5.247 1.00 95.94 453 LEU A CA 1
ATOM 3658 C C . LEU A 1 453 ? 18.100 9.737 -6.379 1.00 95.94 453 LEU A C 1
ATOM 3660 O O . LEU A 1 453 ? 18.599 8.656 -6.676 1.00 95.94 453 LEU A O 1
ATOM 3664 N N . GLY A 1 454 ? 18.438 10.858 -7.020 1.00 95.31 454 GLY A N 1
ATOM 3665 C CA . GLY A 1 454 ? 19.319 10.885 -8.190 1.00 95.31 454 GLY A CA 1
ATOM 3666 C C . GLY A 1 454 ? 18.721 10.124 -9.379 1.00 95.31 454 GLY A C 1
ATOM 3667 O O . GLY A 1 454 ? 19.405 9.323 -10.024 1.00 95.31 454 GLY A O 1
ATOM 3668 N N . ILE A 1 455 ? 17.419 10.307 -9.620 1.00 96.56 455 ILE A N 1
ATOM 3669 C CA . ILE A 1 455 ? 16.716 9.682 -10.747 1.00 96.56 455 ILE A CA 1
ATOM 3670 C C . ILE A 1 455 ? 17.142 10.378 -12.042 1.00 96.56 455 ILE A C 1
ATOM 3672 O O . ILE A 1 455 ? 17.162 11.603 -12.128 1.00 96.56 455 ILE A O 1
ATOM 3676 N N . HIS A 1 456 ? 17.474 9.597 -13.067 1.00 96.00 456 HIS A N 1
ATOM 3677 C CA . HIS A 1 456 ? 17.976 10.136 -14.327 1.00 96.00 456 HIS A CA 1
ATOM 3678 C C . HIS A 1 456 ? 16.861 10.507 -15.298 1.00 96.00 456 HIS A C 1
ATOM 3680 O O . HIS A 1 456 ? 17.019 11.477 -16.040 1.00 96.00 456 HIS A O 1
ATOM 3686 N N . ALA A 1 457 ? 15.764 9.744 -15.324 1.00 94.56 457 ALA A N 1
ATOM 3687 C CA . ALA A 1 457 ? 14.579 10.077 -16.102 1.00 94.56 457 ALA A CA 1
ATOM 3688 C C . ALA A 1 457 ? 13.297 9.489 -15.492 1.00 94.56 457 ALA A C 1
ATOM 3690 O O . ALA A 1 457 ? 13.307 8.424 -14.874 1.00 94.56 457 ALA A O 1
ATOM 3691 N N . LEU A 1 458 ? 12.190 10.198 -15.696 1.00 93.94 458 LEU A N 1
ATOM 3692 C CA . LEU A 1 458 ? 10.848 9.780 -15.310 1.00 93.94 458 LEU A CA 1
ATOM 3693 C C . LEU A 1 458 ? 10.117 9.185 -16.510 1.00 93.94 458 LEU A C 1
ATOM 3695 O O . LEU A 1 458 ? 10.197 9.719 -17.619 1.00 93.94 458 LEU A O 1
ATOM 3699 N N . ILE A 1 459 ? 9.381 8.102 -16.285 1.00 93.12 459 ILE A N 1
ATOM 3700 C CA . ILE A 1 459 ? 8.584 7.462 -17.335 1.00 93.12 459 ILE A CA 1
ATOM 3701 C C . ILE A 1 459 ? 7.374 8.337 -17.663 1.00 93.12 459 ILE A C 1
ATOM 3703 O O . ILE A 1 459 ? 6.712 8.882 -16.775 1.00 93.12 459 ILE A O 1
ATOM 3707 N N . ARG A 1 460 ? 7.106 8.501 -18.958 1.00 91.38 460 ARG A N 1
ATOM 3708 C CA . ARG A 1 460 ? 5.943 9.211 -19.499 1.00 91.38 460 ARG A CA 1
ATOM 3709 C C . ARG A 1 460 ? 5.319 8.347 -20.586 1.00 91.38 460 ARG A C 1
ATOM 3711 O O . ARG A 1 460 ? 6.052 7.728 -21.346 1.00 91.38 460 ARG A O 1
ATOM 3718 N N . GLU A 1 461 ? 3.994 8.315 -20.666 1.00 92.94 461 GLU A N 1
ATOM 3719 C CA . GLU A 1 461 ? 3.270 7.360 -21.514 1.00 92.94 461 GLU A CA 1
ATOM 3720 C C . GLU A 1 461 ? 2.431 8.073 -22.579 1.00 92.94 461 GLU A C 1
ATOM 3722 O O . GLU A 1 461 ? 1.510 8.827 -22.255 1.00 92.94 461 GLU A O 1
ATOM 3727 N N . ALA A 1 462 ? 2.711 7.825 -23.858 1.00 93.88 462 ALA A N 1
ATOM 3728 C CA . ALA A 1 462 ? 1.953 8.418 -24.962 1.00 93.88 462 ALA A CA 1
ATOM 3729 C C . ALA A 1 462 ? 0.547 7.807 -25.115 1.00 93.88 462 ALA A C 1
ATOM 3731 O O . ALA A 1 462 ? -0.386 8.483 -25.567 1.00 93.88 462 ALA A O 1
ATOM 3732 N N . MET A 1 463 ? 0.353 6.551 -24.694 1.00 94.00 463 MET A N 1
ATOM 3733 C CA . MET A 1 463 ? -0.961 5.898 -24.715 1.00 94.00 463 MET A CA 1
ATOM 3734 C C . MET A 1 463 ? -1.972 6.527 -23.758 1.00 94.00 463 MET A C 1
ATOM 3736 O O . MET A 1 463 ? -3.168 6.308 -23.938 1.00 94.00 463 MET A O 1
ATOM 3740 N N . GLN A 1 464 ? -1.551 7.335 -22.781 1.00 91.62 464 GLN A N 1
ATOM 3741 C CA . GLN A 1 464 ? -2.479 8.032 -21.881 1.00 91.62 464 GLN A CA 1
ATOM 3742 C C . GLN A 1 464 ? -3.168 9.238 -22.533 1.00 91.62 464 GLN A C 1
ATOM 3744 O O . GLN A 1 464 ? -4.181 9.708 -22.021 1.00 91.62 464 GLN A O 1
ATOM 3749 N N . ALA A 1 465 ? -2.685 9.710 -23.688 1.00 92.88 465 ALA A N 1
ATOM 3750 C CA . ALA A 1 465 ? -3.381 10.737 -24.454 1.00 92.88 465 ALA A CA 1
ATOM 3751 C C . ALA A 1 465 ? -4.741 10.226 -24.964 1.00 92.88 465 ALA A C 1
ATOM 3753 O O . ALA A 1 465 ? -4.804 9.237 -25.705 1.00 92.88 465 ALA A O 1
ATOM 3754 N N . TRP A 1 466 ? -5.819 10.917 -24.583 1.00 91.31 466 TRP A N 1
ATOM 3755 C CA . TRP A 1 466 ? -7.195 10.579 -24.972 1.00 91.31 466 TRP A CA 1
ATOM 3756 C C . TRP A 1 466 ? -7.585 11.119 -26.356 1.00 91.31 466 TRP A C 1
ATOM 3758 O O . TRP A 1 466 ? -8.540 10.630 -26.952 1.00 91.31 466 TRP A O 1
ATOM 3768 N N . ASP A 1 467 ? -6.844 12.091 -26.889 1.00 93.06 467 ASP A N 1
ATOM 3769 C CA . ASP A 1 467 ? -7.025 12.626 -28.238 1.00 93.06 467 ASP A CA 1
ATOM 3770 C C . ASP A 1 467 ? -5.684 13.077 -28.861 1.00 93.06 467 ASP A C 1
ATOM 3772 O O . ASP A 1 467 ? -4.608 12.977 -28.258 1.00 93.06 467 ASP A O 1
ATOM 3776 N N . THR A 1 468 ? -5.734 13.547 -30.110 1.00 93.94 468 THR A N 1
ATOM 3777 C CA . THR A 1 468 ? -4.551 14.009 -30.854 1.00 93.94 468 THR A CA 1
ATOM 3778 C C . THR A 1 468 ? -3.950 15.292 -30.285 1.00 93.94 468 THR A C 1
ATOM 3780 O O . THR A 1 468 ? -2.735 15.489 -30.366 1.00 93.94 468 THR A O 1
ATOM 3783 N N . HIS A 1 469 ? -4.772 16.158 -29.693 1.00 95.81 469 HIS A N 1
ATOM 3784 C CA . HIS A 1 469 ? -4.320 17.398 -29.075 1.00 95.81 469 HIS A CA 1
ATOM 3785 C C . HIS A 1 469 ? -3.510 17.104 -27.807 1.00 95.81 469 HIS A C 1
ATOM 3787 O O . HIS A 1 469 ? -2.435 17.667 -27.609 1.00 95.81 469 HIS A O 1
ATOM 3793 N N . GLU A 1 470 ? -3.965 16.166 -26.983 1.00 94.69 470 GLU A N 1
ATOM 3794 C CA . GLU A 1 470 ? -3.273 15.745 -25.773 1.00 94.69 470 GLU A CA 1
ATOM 3795 C C . GLU A 1 470 ? -1.951 15.038 -26.089 1.00 94.69 470 GLU A C 1
ATOM 3797 O O . GLU A 1 470 ? -0.932 15.318 -25.453 1.00 94.69 470 GLU A O 1
ATOM 3802 N N . LEU A 1 471 ? -1.916 14.200 -27.132 1.00 94.56 471 LEU A N 1
ATOM 3803 C CA . LEU A 1 471 ? -0.662 13.610 -27.607 1.00 94.56 471 LEU A CA 1
ATOM 3804 C C . LEU A 1 471 ? 0.318 14.697 -28.070 1.00 94.56 471 LEU A C 1
ATOM 3806 O O . LEU A 1 471 ? 1.495 14.660 -27.710 1.00 94.56 471 LEU A O 1
ATOM 3810 N N . SER A 1 472 ? -0.169 15.697 -28.816 1.00 95.25 472 SER A N 1
ATOM 3811 C CA . SER A 1 472 ? 0.634 16.852 -29.231 1.00 95.25 472 SER A CA 1
ATOM 3812 C C . SER A 1 472 ? 1.173 17.631 -28.028 1.00 95.25 472 SER A C 1
ATOM 3814 O O . SER A 1 472 ? 2.356 17.972 -28.001 1.00 95.25 472 SER A O 1
ATOM 3816 N N . ARG A 1 473 ? 0.356 17.844 -26.990 1.00 95.00 473 ARG A N 1
ATOM 3817 C CA . ARG A 1 473 ? 0.760 18.513 -25.747 1.00 95.00 473 ARG A CA 1
ATOM 3818 C C . ARG A 1 473 ? 1.863 17.745 -25.010 1.00 95.00 473 ARG A C 1
ATOM 3820 O O . ARG A 1 473 ? 2.824 18.364 -24.547 1.00 95.00 473 ARG A O 1
ATOM 3827 N N . LEU A 1 474 ? 1.741 16.419 -24.896 1.00 92.06 474 LEU A N 1
ATOM 3828 C CA . LEU A 1 474 ? 2.756 15.558 -24.274 1.00 92.06 474 LEU A CA 1
ATOM 3829 C C . LEU A 1 474 ? 4.059 15.557 -25.081 1.00 92.06 474 LEU A C 1
ATOM 3831 O O . LEU A 1 474 ? 5.126 15.798 -24.516 1.00 92.06 474 LEU A O 1
ATOM 3835 N N . ALA A 1 475 ? 3.970 15.370 -26.399 1.00 92.62 475 ALA A N 1
ATOM 3836 C CA . ALA A 1 475 ? 5.127 15.405 -27.287 1.00 92.62 475 ALA A CA 1
ATOM 3837 C C . ALA A 1 475 ? 5.832 16.768 -27.251 1.00 92.62 475 ALA A C 1
ATOM 3839 O O . ALA A 1 475 ? 7.052 16.822 -27.145 1.00 92.62 475 ALA A O 1
ATOM 3840 N N . HIS A 1 476 ? 5.082 17.874 -27.252 1.00 93.12 476 HIS A N 1
ATOM 3841 C CA . HIS A 1 476 ? 5.646 19.218 -27.149 1.00 93.12 476 HIS A CA 1
ATOM 3842 C C . HIS A 1 476 ? 6.385 19.430 -25.822 1.00 93.12 476 HIS A C 1
ATOM 3844 O O . HIS A 1 476 ? 7.516 19.909 -25.817 1.00 93.12 476 HIS A O 1
ATOM 3850 N N . ARG A 1 477 ? 5.788 19.010 -24.697 1.00 89.75 477 ARG A N 1
ATOM 3851 C CA . ARG A 1 477 ? 6.414 19.098 -23.367 1.00 89.75 477 ARG A CA 1
ATOM 3852 C C . ARG A 1 477 ? 7.758 18.364 -23.302 1.00 89.75 477 ARG A C 1
ATOM 3854 O O . ARG A 1 477 ? 8.644 18.801 -22.572 1.00 89.75 477 ARG A O 1
ATOM 3861 N N . HIS A 1 478 ? 7.901 17.260 -24.033 1.00 90.31 478 HIS A N 1
ATOM 3862 C CA . HIS A 1 478 ? 9.097 16.413 -24.016 1.00 90.31 478 HIS A CA 1
ATOM 3863 C C . HIS A 1 478 ? 9.997 16.578 -25.253 1.00 90.31 478 HIS A C 1
ATOM 3865 O O . HIS A 1 478 ? 11.040 15.936 -25.330 1.00 90.31 478 HIS A O 1
ATOM 3871 N N . GLY A 1 479 ? 9.637 17.461 -26.190 1.00 89.88 479 GLY A N 1
ATOM 3872 C CA . GLY A 1 479 ? 10.351 17.672 -27.454 1.00 89.88 479 GLY A CA 1
ATOM 3873 C C . GLY A 1 479 ? 11.577 18.585 -27.356 1.00 89.88 479 GLY A C 1
ATOM 3874 O O . GLY A 1 479 ? 12.393 18.609 -28.272 1.00 89.88 479 GLY A O 1
ATOM 3875 N N . GLY A 1 480 ? 11.732 19.317 -26.249 1.00 87.75 480 GLY A N 1
ATOM 3876 C CA . GLY A 1 480 ? 12.880 20.188 -25.992 1.00 87.75 480 GLY A CA 1
ATOM 3877 C C . GLY A 1 480 ? 12.552 21.680 -26.069 1.00 87.75 480 GLY A C 1
ATOM 3878 O O . GLY A 1 480 ? 11.414 22.098 -25.861 1.00 87.75 480 GLY A O 1
ATOM 3879 N N . LYS A 1 481 ? 13.580 22.502 -26.309 1.00 86.19 481 LYS A N 1
ATOM 3880 C CA . LYS A 1 481 ? 13.440 23.964 -26.364 1.00 86.19 481 LYS A CA 1
ATOM 3881 C C . LYS A 1 481 ? 12.801 24.407 -27.690 1.00 86.19 481 LYS A C 1
ATOM 3883 O O . LYS A 1 481 ? 13.122 23.831 -28.731 1.00 86.19 481 LYS A O 1
ATOM 3888 N N . PRO A 1 482 ? 11.951 25.452 -27.688 1.00 89.44 482 PRO A N 1
ATOM 3889 C CA . PRO A 1 482 ? 11.446 26.054 -28.917 1.00 89.44 482 PRO A CA 1
ATOM 3890 C C . PRO A 1 482 ? 12.567 26.476 -29.877 1.00 89.44 482 PRO A C 1
ATOM 3892 O O . PRO A 1 482 ? 13.659 26.874 -29.457 1.00 89.44 482 PRO A O 1
ATOM 3895 N N . VAL A 1 483 ? 12.273 26.448 -31.177 1.00 91.88 483 VAL A N 1
ATOM 3896 C CA . VAL A 1 483 ? 13.187 26.944 -32.215 1.00 91.88 483 VAL A CA 1
ATOM 3897 C C . VAL A 1 483 ? 13.437 28.440 -32.002 1.00 91.88 483 VAL A C 1
ATOM 3899 O O . VAL A 1 483 ? 12.494 29.215 -31.867 1.00 91.88 483 VAL A O 1
ATOM 3902 N N . GLY A 1 484 ? 14.712 28.843 -31.976 1.00 89.50 484 GLY A N 1
ATOM 3903 C CA . GLY A 1 484 ? 15.110 30.237 -31.745 1.00 89.50 484 GLY A CA 1
ATOM 3904 C C . GLY A 1 484 ? 15.066 30.684 -30.278 1.00 89.50 484 GLY A C 1
ATOM 3905 O O . GLY A 1 484 ? 15.023 31.885 -30.022 1.00 89.50 484 GLY A O 1
ATOM 3906 N N . SER A 1 485 ? 15.066 29.750 -29.318 1.00 86.25 485 SER A N 1
ATOM 3907 C CA . SER A 1 485 ? 15.149 30.084 -27.887 1.00 86.25 485 SER A CA 1
ATOM 3908 C C . SER A 1 485 ? 16.418 30.881 -27.559 1.00 86.25 485 SER A C 1
ATOM 3910 O O . SER A 1 485 ? 17.510 30.523 -27.999 1.00 86.25 485 SER A O 1
ATOM 3912 N N . MET A 1 486 ? 16.278 31.930 -26.745 1.00 84.94 486 MET A N 1
ATOM 3913 C CA . MET A 1 486 ? 17.410 32.606 -26.102 1.00 84.94 486 MET A CA 1
ATOM 3914 C C . MET A 1 486 ? 17.745 31.860 -24.809 1.00 84.94 486 MET A C 1
ATOM 3916 O O . MET A 1 486 ? 16.870 31.700 -23.960 1.00 84.94 486 MET A O 1
ATOM 3920 N N . ASP A 1 487 ? 18.976 31.365 -24.689 1.00 76.25 487 ASP A N 1
ATOM 3921 C CA . ASP A 1 487 ? 19.383 30.459 -23.608 1.00 76.25 487 ASP A CA 1
ATOM 3922 C C . ASP A 1 487 ? 20.220 31.155 -22.522 1.00 76.25 487 ASP A C 1
ATOM 3924 O O . ASP A 1 487 ? 20.729 32.260 -22.728 1.00 76.25 487 ASP A O 1
ATOM 3928 N N . GLU A 1 488 ? 20.414 30.481 -21.383 1.00 75.81 488 GLU A N 1
ATOM 3929 C CA . GLU A 1 488 ? 21.303 30.931 -20.298 1.00 75.81 488 GLU A CA 1
ATOM 3930 C C . GLU A 1 488 ? 22.741 31.153 -20.795 1.00 75.81 488 GLU A C 1
ATOM 3932 O O . GLU A 1 488 ? 23.447 32.033 -20.298 1.00 75.81 488 GLU A O 1
ATOM 3937 N N . ASP A 1 489 ? 23.135 30.445 -21.859 1.00 74.06 489 ASP A N 1
ATOM 3938 C CA . ASP A 1 489 ? 24.390 30.642 -22.584 1.00 74.06 489 ASP A CA 1
ATOM 3939 C C . ASP A 1 489 ? 24.581 32.084 -23.071 1.00 74.06 489 ASP A C 1
ATOM 3941 O O . ASP A 1 489 ? 25.710 32.482 -23.325 1.00 74.06 489 ASP A O 1
ATOM 3945 N N . MET A 1 490 ? 23.525 32.897 -23.188 1.00 79.69 490 MET A N 1
ATOM 3946 C CA . MET A 1 490 ? 23.613 34.316 -23.563 1.00 79.69 490 MET A CA 1
ATOM 3947 C C . MET A 1 490 ? 23.888 35.249 -22.369 1.00 79.69 490 MET A C 1
ATOM 3949 O O . MET A 1 490 ? 24.115 36.442 -22.564 1.00 79.69 490 MET A O 1
ATOM 3953 N N . VAL A 1 491 ? 23.889 34.725 -21.138 1.00 83.25 491 VAL A N 1
ATOM 3954 C CA . VAL A 1 491 ? 24.035 35.476 -19.874 1.00 83.25 491 VAL A CA 1
ATOM 3955 C C . VAL A 1 491 ? 25.456 35.343 -19.298 1.00 83.25 491 VAL A C 1
ATOM 3957 O O . VAL A 1 491 ? 25.701 35.604 -18.115 1.00 83.25 491 VAL A O 1
ATOM 3960 N N . TRP A 1 492 ? 26.422 34.934 -20.127 1.00 86.88 492 TRP A N 1
ATOM 3961 C CA . TRP A 1 492 ? 27.808 34.748 -19.708 1.00 86.88 492 TRP A CA 1
ATOM 3962 C C . TRP A 1 492 ? 28.430 36.034 -19.153 1.00 86.88 492 TRP A C 1
ATOM 3964 O O . TRP A 1 492 ? 28.145 37.153 -19.582 1.00 86.88 492 TRP A O 1
ATOM 3974 N N . LYS A 1 493 ? 29.350 35.868 -18.202 1.00 88.31 493 LYS A N 1
ATOM 3975 C CA . LYS A 1 493 ? 30.176 36.949 -17.653 1.00 88.31 493 LYS A CA 1
ATOM 3976 C C . LYS A 1 493 ? 31.639 36.547 -17.678 1.00 88.31 493 LYS A C 1
ATOM 3978 O O . LYS A 1 493 ? 31.978 35.392 -17.451 1.00 88.31 493 LYS A O 1
ATOM 3983 N N . VAL A 1 494 ? 32.524 37.509 -17.921 1.00 89.69 494 VAL A N 1
ATOM 3984 C CA . VAL A 1 494 ? 33.966 37.274 -17.802 1.00 89.69 494 VAL A CA 1
ATOM 3985 C C . VAL A 1 494 ? 34.344 37.309 -16.324 1.00 89.69 494 VAL A C 1
ATOM 3987 O O . VAL A 1 494 ? 34.179 38.342 -15.676 1.00 89.69 494 VAL A O 1
ATOM 3990 N N . VAL A 1 495 ? 34.878 36.208 -15.804 1.00 90.75 495 VAL A N 1
ATOM 3991 C CA . VAL A 1 495 ? 35.343 36.097 -14.413 1.00 90.75 495 VAL A CA 1
ATOM 3992 C C . VAL A 1 495 ? 36.830 35.732 -14.363 1.00 90.75 495 VAL A C 1
ATOM 3994 O O . VAL A 1 495 ? 37.333 35.108 -15.304 1.00 90.75 495 VAL A O 1
ATOM 3997 N N . PRO A 1 496 ? 37.568 36.130 -13.309 1.00 89.25 496 PRO A N 1
ATOM 3998 C CA . PRO A 1 496 ? 38.918 35.625 -13.069 1.00 89.25 496 PRO A CA 1
ATOM 3999 C C . PRO A 1 496 ? 38.917 34.097 -12.950 1.00 89.25 496 PRO A C 1
ATOM 4001 O O . PRO A 1 496 ? 37.978 33.523 -12.401 1.00 89.25 496 PRO A O 1
ATOM 4004 N N . TYR A 1 497 ? 39.960 33.446 -13.459 1.00 85.00 497 TYR A N 1
ATOM 4005 C CA . TYR A 1 497 ? 40.147 32.000 -13.336 1.00 85.00 497 TYR A CA 1
ATOM 4006 C C . TYR A 1 497 ? 41.571 31.714 -12.883 1.00 85.00 497 TYR A C 1
ATOM 4008 O O . TYR A 1 497 ? 42.521 32.284 -13.420 1.00 85.00 497 TYR A O 1
ATOM 4016 N N . GLU A 1 498 ? 41.706 30.865 -11.872 1.00 76.81 498 GLU A N 1
ATOM 4017 C CA . GLU A 1 498 ? 42.995 30.502 -11.293 1.00 76.81 498 GLU A CA 1
ATOM 4018 C C . GLU A 1 498 ? 43.517 29.240 -11.982 1.00 76.81 498 GLU A C 1
ATOM 4020 O O . GLU A 1 498 ? 43.372 28.121 -11.501 1.00 76.81 498 GLU A O 1
ATOM 4025 N N . CYS A 1 499 ? 44.084 29.432 -13.170 1.00 78.56 499 CYS A N 1
ATOM 4026 C CA . CYS A 1 499 ? 44.841 28.419 -13.895 1.00 78.56 499 CYS A CA 1
ATOM 4027 C C . CYS A 1 499 ? 46.031 29.098 -14.579 1.00 78.56 499 CYS A C 1
ATOM 4029 O O . CYS A 1 499 ? 45.885 30.193 -15.131 1.00 78.56 499 CYS A O 1
ATOM 4031 N N . ASP A 1 500 ? 47.190 28.437 -14.574 1.00 74.50 500 ASP A N 1
ATOM 4032 C CA . ASP A 1 500 ? 48.452 28.972 -15.106 1.00 74.50 500 ASP A CA 1
ATOM 4033 C C . ASP A 1 500 ? 48.364 29.401 -16.585 1.00 74.50 500 ASP A C 1
ATOM 4035 O O . ASP A 1 500 ? 49.082 30.302 -17.020 1.00 74.50 500 ASP A O 1
ATOM 4039 N N . GLU A 1 501 ? 47.437 28.821 -17.353 1.00 79.25 501 GLU A N 1
ATOM 4040 C CA . GLU A 1 501 ? 47.268 29.089 -18.786 1.00 79.25 501 GLU A CA 1
ATOM 4041 C C . GLU A 1 501 ? 46.208 30.158 -19.111 1.00 79.25 501 GLU A C 1
ATOM 4043 O O . GLU A 1 501 ? 46.241 30.760 -20.188 1.00 79.25 501 GLU A O 1
ATOM 4048 N N . LYS A 1 502 ? 45.248 30.427 -18.211 1.00 78.31 502 LYS A N 1
ATOM 4049 C CA . LYS A 1 502 ? 44.125 31.349 -18.470 1.00 78.31 502 LYS A CA 1
ATOM 4050 C C . LYS A 1 502 ? 43.781 32.177 -17.239 1.00 78.31 502 LYS A C 1
ATOM 4052 O O . LYS A 1 502 ? 43.246 31.661 -16.271 1.00 78.31 502 LYS A O 1
ATOM 4057 N N . LYS A 1 503 ? 43.959 33.500 -17.347 1.00 80.81 503 LYS A N 1
ATOM 4058 C CA . LYS A 1 503 ? 43.631 34.470 -16.281 1.00 80.81 503 LYS A CA 1
ATOM 4059 C C . LYS A 1 503 ? 42.140 34.829 -16.185 1.00 80.81 503 LYS A C 1
ATOM 4061 O O . LYS A 1 503 ? 41.726 35.457 -15.213 1.00 80.81 503 LYS A O 1
ATOM 4066 N N . LYS A 1 504 ? 41.345 34.519 -17.217 1.00 87.25 504 LYS A N 1
ATOM 4067 C CA . LYS A 1 504 ? 39.911 34.844 -17.312 1.00 87.25 504 LYS A CA 1
ATOM 4068 C C . LYS A 1 504 ? 39.155 33.748 -18.064 1.00 87.25 504 LYS A C 1
ATOM 4070 O O . LYS A 1 504 ? 39.687 33.203 -19.030 1.00 87.25 504 LYS A O 1
ATOM 4075 N N . VAL A 1 505 ? 37.913 33.488 -17.664 1.00 89.25 505 VAL A N 1
ATOM 4076 C CA . VAL A 1 505 ? 36.986 32.558 -18.336 1.00 89.25 505 VAL A CA 1
ATOM 4077 C C . VAL A 1 505 ? 35.598 33.173 -18.481 1.00 89.25 505 VAL A C 1
ATOM 4079 O O . VAL A 1 505 ? 35.256 34.133 -17.790 1.00 89.25 505 VAL A O 1
ATOM 4082 N N . LEU A 1 506 ? 34.806 32.615 -19.395 1.00 88.31 506 LEU A N 1
ATOM 4083 C CA . LEU A 1 506 ? 33.377 32.889 -19.494 1.00 88.31 506 LEU A CA 1
ATOM 4084 C C . LEU A 1 506 ? 32.652 31.990 -18.492 1.00 88.31 506 LEU A C 1
ATOM 4086 O O . LEU A 1 506 ? 32.698 30.769 -18.615 1.00 88.31 506 LEU A O 1
ATOM 4090 N N . ALA A 1 507 ? 32.011 32.591 -17.497 1.00 86.69 507 ALA A N 1
ATOM 4091 C CA . ALA A 1 507 ? 31.121 31.902 -16.579 1.00 86.69 507 ALA A CA 1
ATOM 4092 C C . ALA A 1 507 ? 29.681 32.084 -17.050 1.00 86.69 507 ALA A C 1
ATOM 4094 O O . ALA A 1 507 ? 29.193 33.213 -17.130 1.00 86.69 507 ALA A O 1
ATOM 4095 N N . ILE A 1 508 ? 29.014 30.973 -17.343 1.00 87.06 508 ILE A N 1
ATOM 4096 C CA . ILE A 1 508 ? 27.574 30.924 -17.585 1.00 87.06 508 ILE A CA 1
ATOM 4097 C C . ILE A 1 508 ? 26.926 30.621 -16.228 1.00 87.06 508 ILE A C 1
ATOM 4099 O O . ILE A 1 508 ? 27.214 29.569 -15.651 1.00 87.06 508 ILE A O 1
ATOM 4103 N N . PRO A 1 509 ? 26.149 31.550 -15.646 1.00 80.12 509 PRO A N 1
ATOM 4104 C CA . PRO A 1 509 ? 25.480 31.293 -14.381 1.00 80.12 509 PRO A CA 1
ATOM 4105 C C . PRO A 1 509 ? 24.395 30.235 -14.588 1.00 80.12 509 PRO A C 1
ATOM 4107 O O . PRO A 1 509 ? 23.576 30.381 -15.485 1.00 80.12 509 PRO A O 1
ATOM 4110 N N . ILE A 1 510 ? 24.364 29.209 -13.736 1.00 79.38 510 ILE A N 1
ATOM 4111 C CA . ILE A 1 510 ? 23.233 28.274 -13.676 1.00 79.38 510 ILE A CA 1
ATOM 4112 C C . ILE A 1 510 ? 22.092 29.031 -12.998 1.00 79.38 510 ILE A C 1
ATOM 4114 O O . ILE A 1 510 ? 22.119 29.214 -11.778 1.00 79.38 510 ILE A O 1
ATOM 4118 N N . THR A 1 511 ? 21.143 29.551 -13.779 1.00 73.38 511 THR A N 1
ATOM 4119 C CA . THR A 1 511 ? 20.061 30.390 -13.228 1.00 73.38 511 THR A CA 1
ATOM 4120 C C . THR A 1 511 ? 18.805 29.607 -12.885 1.00 73.38 511 THR A C 1
ATOM 4122 O O . THR A 1 511 ? 18.000 30.070 -12.077 1.00 73.38 511 THR A O 1
ATOM 4125 N N . SER A 1 512 ? 18.655 28.406 -13.439 1.00 70.31 512 SER A N 1
ATOM 4126 C CA . SER A 1 512 ? 17.526 27.527 -13.168 1.00 70.31 512 SER A CA 1
ATOM 4127 C C . SER A 1 512 ? 17.940 26.054 -13.131 1.00 70.31 512 SER A C 1
ATOM 4129 O O . SER A 1 512 ? 18.917 25.638 -13.752 1.00 70.31 512 SER A O 1
ATOM 4131 N N . GLY A 1 513 ? 17.203 25.249 -12.361 1.00 70.19 513 GLY A N 1
ATOM 4132 C CA . GLY A 1 513 ? 17.332 23.794 -12.411 1.00 70.19 513 GLY A CA 1
ATOM 4133 C C . GLY A 1 513 ? 16.673 23.236 -13.672 1.00 70.19 513 GLY A C 1
ATOM 4134 O O . GLY A 1 513 ? 15.620 23.715 -14.094 1.00 70.19 513 GLY A O 1
ATOM 4135 N N . SER A 1 514 ? 17.263 22.201 -14.273 1.00 71.06 514 SER A N 1
ATOM 4136 C CA . SER A 1 514 ? 16.618 21.499 -15.383 1.00 71.06 514 SER A CA 1
ATOM 4137 C C . SER A 1 514 ? 15.403 20.717 -14.889 1.00 71.06 514 SER A C 1
ATOM 4139 O O . SER A 1 514 ? 15.478 20.059 -13.851 1.00 71.06 514 SER A O 1
ATOM 4141 N N . MET A 1 515 ? 14.327 20.704 -15.676 1.00 79.19 515 MET A N 1
ATOM 4142 C CA . MET A 1 515 ? 13.223 19.767 -15.459 1.00 79.19 515 MET A CA 1
ATOM 4143 C C . MET A 1 515 ? 13.739 18.317 -15.467 1.00 79.19 515 MET A C 1
ATOM 4145 O O . MET A 1 515 ? 14.662 18.013 -16.236 1.00 79.19 515 MET A O 1
ATOM 4149 N N . PRO A 1 516 ? 13.142 17.407 -14.672 1.00 85.25 516 PRO A N 1
ATOM 4150 C CA . PRO A 1 516 ? 13.455 15.989 -14.745 1.00 85.25 516 PRO A CA 1
ATOM 4151 C C . PRO A 1 516 ? 13.350 15.495 -16.187 1.00 85.25 516 PRO A C 1
ATOM 4153 O O . PRO A 1 516 ? 12.373 15.786 -16.886 1.00 85.25 516 PRO A O 1
ATOM 4156 N N . ARG A 1 517 ? 14.366 14.759 -16.649 1.00 90.50 517 ARG A N 1
ATOM 4157 C CA . ARG A 1 517 ? 14.346 14.194 -18.003 1.00 90.50 517 ARG A CA 1
ATOM 4158 C C . ARG A 1 517 ? 13.196 13.195 -18.114 1.00 90.50 517 ARG A C 1
ATOM 4160 O O . ARG A 1 517 ? 12.825 12.557 -17.131 1.00 90.50 517 ARG A O 1
ATOM 4167 N N . ALA A 1 518 ? 12.658 13.040 -19.316 1.00 91.62 518 ALA A N 1
ATOM 4168 C CA . ALA A 1 518 ? 11.609 12.070 -19.593 1.00 91.62 518 ALA A CA 1
ATOM 4169 C C . ALA A 1 518 ? 12.168 10.889 -20.388 1.00 91.62 518 ALA A C 1
ATOM 4171 O O . ALA A 1 518 ? 12.900 11.088 -21.357 1.00 91.62 518 ALA A O 1
ATOM 4172 N N . LEU A 1 519 ? 11.778 9.675 -20.003 1.00 94.69 519 LEU A N 1
ATOM 4173 C CA . LEU A 1 519 ? 11.763 8.526 -20.896 1.00 94.69 519 LEU A CA 1
ATOM 4174 C C . LEU A 1 519 ? 10.338 8.426 -21.441 1.00 94.69 519 LEU A C 1
ATOM 4176 O O . LEU A 1 519 ? 9.432 7.968 -20.740 1.00 94.69 519 LEU A O 1
ATOM 4180 N N . PHE A 1 520 ? 10.131 8.948 -22.648 1.00 94.25 520 PHE A N 1
ATOM 4181 C CA . PHE A 1 520 ? 8.806 9.005 -23.253 1.00 94.25 520 PHE A CA 1
ATOM 4182 C C . PHE A 1 520 ? 8.538 7.715 -24.026 1.00 94.25 520 PHE A C 1
ATOM 4184 O O . PHE A 1 520 ? 9.116 7.486 -25.085 1.00 94.25 520 PHE A O 1
ATOM 4191 N N . MET A 1 521 ? 7.704 6.863 -23.442 1.00 94.50 521 MET A N 1
ATOM 4192 C CA . MET A 1 521 ? 7.311 5.569 -23.979 1.00 94.50 521 MET A CA 1
ATOM 4193 C C . MET A 1 521 ? 6.110 5.761 -24.903 1.00 94.50 521 MET A C 1
ATOM 4195 O O . MET A 1 521 ? 5.099 6.345 -24.501 1.00 94.50 521 MET A O 1
ATOM 4199 N N . ASP A 1 522 ? 6.213 5.250 -26.124 1.00 94.44 522 ASP A N 1
ATOM 4200 C CA . ASP A 1 522 ? 5.096 5.152 -27.062 1.00 94.44 522 ASP A CA 1
ATOM 4201 C C . ASP A 1 522 ? 3.972 4.275 -26.491 1.00 94.44 522 ASP A C 1
ATOM 4203 O O . ASP A 1 522 ? 2.821 4.704 -26.460 1.00 94.44 522 ASP A O 1
ATOM 4207 N N . CYS A 1 523 ? 4.321 3.102 -25.963 1.00 94.69 523 CYS A N 1
ATOM 4208 C CA . CYS A 1 523 ? 3.446 2.155 -25.290 1.00 94.69 523 CYS A CA 1
ATOM 4209 C C . CYS A 1 523 ? 4.235 1.414 -24.201 1.00 94.69 523 CYS A C 1
ATOM 4211 O O . CYS A 1 523 ? 5.271 0.801 -24.468 1.00 94.69 523 CYS A O 1
ATOM 4213 N N . THR A 1 524 ? 3.759 1.451 -22.956 1.00 94.44 524 THR A N 1
ATOM 4214 C CA . THR A 1 524 ? 4.346 0.651 -21.870 1.00 94.44 524 THR A CA 1
ATOM 4215 C C . THR A 1 524 ? 3.793 -0.770 -21.873 1.00 94.44 524 THR A C 1
ATOM 4217 O O . THR A 1 524 ? 2.866 -1.095 -22.617 1.00 94.44 524 THR A O 1
ATOM 4220 N N . HIS A 1 525 ? 4.371 -1.641 -21.044 1.00 92.62 525 HIS A N 1
ATOM 4221 C CA . HIS A 1 525 ? 3.883 -3.012 -20.886 1.00 92.62 525 HIS A CA 1
ATOM 4222 C C . HIS A 1 525 ? 2.569 -3.106 -20.085 1.00 92.62 525 HIS A C 1
ATOM 4224 O O . HIS A 1 525 ? 1.965 -4.175 -20.083 1.00 92.62 525 HIS A O 1
ATOM 4230 N N . ASP A 1 526 ? 2.129 -2.011 -19.451 1.00 90.12 526 ASP A N 1
ATOM 4231 C CA . ASP A 1 526 ? 0.849 -1.906 -18.731 1.00 90.12 526 ASP A CA 1
ATOM 4232 C C . ASP A 1 526 ? -0.243 -1.215 -19.558 1.00 90.12 526 ASP A C 1
ATOM 4234 O O . ASP A 1 526 ? -1.404 -1.147 -19.152 1.00 90.12 526 ASP A O 1
ATOM 4238 N N . ASN A 1 527 ? 0.107 -0.662 -20.720 1.00 92.25 527 ASN A N 1
ATOM 4239 C CA . ASN A 1 527 ? -0.855 0.010 -21.575 1.00 92.25 527 ASN A CA 1
ATOM 4240 C C . ASN A 1 527 ? -1.675 -0.992 -22.394 1.00 92.25 527 ASN A C 1
ATOM 4242 O O . ASN A 1 527 ? -1.156 -1.965 -22.942 1.00 92.25 527 ASN A O 1
ATOM 4246 N N . GLU A 1 528 ? -2.962 -0.682 -22.563 1.00 91.06 528 GLU A N 1
ATOM 4247 C CA . GLU A 1 528 ? -3.726 -1.207 -23.690 1.00 91.06 528 GLU A CA 1
ATOM 4248 C C . GLU A 1 528 ? -2.992 -0.877 -24.993 1.00 91.06 528 GLU A C 1
ATOM 4250 O O . GLU A 1 528 ? -2.492 0.236 -25.178 1.00 91.06 528 GLU A O 1
ATOM 4255 N N . THR A 1 529 ? -2.946 -1.837 -25.912 1.00 93.25 529 THR A N 1
ATOM 4256 C CA . THR A 1 529 ? -2.282 -1.657 -27.207 1.00 93.25 529 THR A CA 1
ATOM 4257 C C . THR A 1 529 ? -2.997 -0.604 -28.065 1.00 93.25 529 THR A C 1
ATOM 4259 O O . THR A 1 529 ? -4.197 -0.365 -27.881 1.00 93.25 529 THR A O 1
ATOM 4262 N N . PRO A 1 530 ? -2.326 -0.007 -29.072 1.00 93.06 530 PRO A N 1
ATOM 4263 C CA . PRO A 1 530 ? -2.981 0.893 -30.023 1.00 93.06 530 PRO A CA 1
ATOM 4264 C C . PRO A 1 530 ? -4.219 0.279 -30.682 1.00 93.06 530 PRO A C 1
ATOM 4266 O O . PRO A 1 530 ? -5.218 0.967 -30.846 1.00 93.06 530 PRO A O 1
ATOM 4269 N N . PHE A 1 531 ? -4.199 -1.025 -30.972 1.00 92.12 531 PHE A N 1
ATOM 4270 C CA . PHE A 1 531 ? -5.354 -1.742 -31.513 1.00 92.12 531 PHE A CA 1
ATOM 4271 C C . PHE A 1 531 ? -6.554 -1.781 -30.555 1.00 92.12 531 PHE A C 1
ATOM 4273 O O . PHE A 1 531 ? -7.690 -1.703 -31.006 1.00 92.12 531 PHE A O 1
ATOM 4280 N N . GLN A 1 532 ? -6.316 -1.895 -29.245 1.00 90.38 532 GLN A N 1
ATOM 4281 C CA . GLN A 1 532 ? -7.381 -1.927 -28.237 1.00 90.38 532 GLN A CA 1
ATOM 4282 C C . GLN A 1 532 ? -7.938 -0.532 -27.946 1.00 90.38 532 GLN A C 1
ATOM 4284 O O . GLN A 1 532 ? -9.148 -0.364 -27.839 1.00 90.38 532 GLN A O 1
ATOM 4289 N N . LYS A 1 533 ? -7.058 0.468 -27.821 1.00 89.06 533 LYS A N 1
ATOM 4290 C CA . LYS A 1 533 ? -7.437 1.823 -27.392 1.00 89.06 533 LYS A CA 1
ATOM 4291 C C . LYS A 1 533 ? -7.820 2.751 -28.550 1.00 89.06 533 LYS A C 1
ATOM 4293 O O . LYS A 1 533 ? -8.506 3.749 -28.343 1.00 89.06 533 LYS A O 1
ATOM 4298 N N . ARG A 1 534 ? -7.309 2.478 -29.754 1.00 89.44 534 ARG A N 1
ATOM 4299 C CA . ARG A 1 534 ? -7.425 3.313 -30.963 1.00 89.44 534 ARG A CA 1
ATOM 4300 C C . ARG A 1 534 ? -7.601 2.414 -32.200 1.00 89.44 534 ARG A C 1
ATOM 4302 O O . ARG A 1 534 ? -8.613 1.734 -32.313 1.00 89.44 534 ARG A O 1
ATOM 4309 N N . THR A 1 535 ? -6.639 2.421 -33.129 1.00 88.94 535 THR A N 1
ATOM 4310 C CA . THR A 1 535 ? -6.577 1.531 -34.298 1.00 88.94 535 THR A CA 1
ATOM 4311 C C . THR A 1 535 ? -5.141 1.037 -34.519 1.00 88.94 535 THR A C 1
ATOM 4313 O O . THR A 1 535 ? -4.186 1.615 -33.992 1.00 88.94 535 THR A O 1
ATOM 4316 N N . ALA A 1 536 ? -4.969 -0.044 -35.289 1.00 88.31 536 ALA A N 1
ATOM 4317 C CA . ALA A 1 536 ? -3.653 -0.650 -35.530 1.00 88.31 536 ALA A CA 1
ATOM 4318 C C . ALA A 1 536 ? -2.711 0.245 -36.357 1.00 88.31 536 ALA A C 1
ATOM 4320 O O . ALA A 1 536 ? -1.497 0.165 -36.207 1.00 88.31 536 ALA A O 1
ATOM 4321 N N . GLU A 1 537 ? -3.255 1.121 -37.202 1.00 89.00 537 GLU A N 1
ATOM 4322 C CA . GLU A 1 537 ? -2.498 2.058 -38.040 1.00 89.00 537 GLU A CA 1
ATOM 4323 C C . GLU A 1 537 ? -1.781 3.149 -37.228 1.00 89.00 537 GLU A C 1
ATOM 4325 O O . GLU A 1 537 ? -0.938 3.859 -37.768 1.00 89.00 537 GLU A O 1
ATOM 4330 N N . VAL A 1 538 ? -2.112 3.290 -35.940 1.00 81.25 538 VAL A N 1
ATOM 4331 C CA . VAL A 1 538 ? -1.497 4.254 -35.011 1.00 81.25 538 VAL A CA 1
ATOM 4332 C C . VAL A 1 538 ? -0.262 3.662 -34.308 1.00 81.25 538 VAL A C 1
ATOM 4334 O O . VAL A 1 538 ? 0.360 4.342 -33.495 1.00 81.25 538 VAL A O 1
ATOM 4337 N N . CYS A 1 539 ? 0.122 2.412 -34.599 1.00 72.50 539 CYS A N 1
ATOM 4338 C CA . CYS A 1 539 ? 1.410 1.877 -34.151 1.00 72.50 539 CYS A CA 1
ATOM 4339 C C . CYS A 1 539 ? 2.563 2.675 -34.785 1.00 72.50 539 CYS A C 1
ATOM 4341 O O . CYS A 1 539 ? 2.630 2.787 -36.011 1.00 72.50 539 CYS A O 1
ATOM 4343 N N . PHE A 1 540 ? 3.433 3.226 -33.935 1.00 57.72 540 PHE A N 1
ATOM 4344 C CA . PHE A 1 540 ? 4.652 3.935 -34.331 1.00 57.72 540 PHE A CA 1
ATOM 4345 C C . PHE A 1 540 ? 5.796 2.973 -34.645 1.00 57.72 540 PHE A C 1
ATOM 4347 O O . PHE A 1 540 ? 5.867 1.907 -33.989 1.00 57.72 540 PHE A O 1
#

pLDDT: mean 93.66, std 6.08, range [57.72, 98.81]

Secondary structure (DSSP, 8-state):
--GGGT-SGGGHHHHHHHHHHTT--EEEEPP-EEE-TT--SSSEEEEEEE-GGGS-HHHHTS-HHHHHHHHHHHHHHHHHHH--EEEEEE--SEEETT-GGGGT-GGGB-BTTT-GGGHHHHHHHHHHHHHHHHTTTTT--SS--SHHHHHHHHHHIIIIIIHHHTGGGGTSB-HHHHHHHHHHHHHHT--TT--GGGS-STTTS-HHHHHHHHHHHTEEE--TTSTT-EEE-HHHHHHHHHHHTT---GGG--GGGHHHHHHHHHHHHHHHHHHHHHHHHHHHHHHHHHHHHHHHHHHT-TTS----S-BTTB-SS--SEEE---TT--S-TTTTEEEEEEE-TT--TTS-TTSTT--TTTTT--EEEEEEEEB---SSTTTSHHHHHHHHHHHHHHHTT-SEEEETTGGGS-HHHHHHHHHHHHHH-TT-EEEE----SSHHHHHHHHHHHT--EEEEEGGG-SSHHHHHHHHHHHS-SPTTPPPGGGG-EEEEEEETTEEEEEE----SPPPPPEEEESS-TTSPPHHHHS-GGG--

Sequence (540 aa):
MVPKWMGPITEWANLLETVNYSGYNMIHFVPLQKRGVSNSPYSISDQLSFDDDVFDAKDQKKSNKERLAVVKKAIGNIYSKHGILSLSDVVWNHTSNSTEFLLHHPEAGYNLHNSPHLVPAYELDTALIELSGQLEQLGLPVDIRSEQDADVIIEYIRENTIKQLKLYEYKVIDVAKQADVIRKALKDRSEQSSHPTVYHDVYSMDIKKRIALFGQDVIVNGHLDTRFHKTVHVSAALSFLLAFNKIKSLDEVSDDQVDDLVESFKNLLNDYNLPLYEEYDEECKVALENIKGRLLFTRLAENGPKLGRISKSNPLIESYFTRLEDPKGKHPKGSMMLANNGWIWNADPLKDFAGPDSSAYLRREVIVWGDCVKLRYGQSPKDNPWLWQHMREYTEQVASMFHGIRIDNCHSTPIHVAEYLLDAARRVRPDLYVLAELFTGSAERDNDFVSRLGIHALIREAMQAWDTHELSRLAHRHGGKPVGSMDEDMVWKVVPYECDEKKKVLAIPITSGSMPRALFMDCTHDNETPFQKRTAEVCF

InterPro domains:
  IPR010401 Glycogen debranching enzyme [PTHR10569] (2-537)
  IPR017853 Glycoside hydrolase superfamily [SSF51445] (3-533)
  IPR032792 Glycogen debranching enzyme, glucanotransferase domain [PF14701] (2-433)
  IPR032792 Glycogen debranching enzyme, glucanotransferase domain [cd11327] (1-465)

Foldseek 3Di:
DELLPQFALVSCVVVLVVCLVVPAQEDEYEAQADAAPVPDSLQHQALLAGHQRNHDPVCSPDDSVSVLVVLLVSQVCSCVPRVHFYAYADHQFWHFLNHPCCLVCLLQFQWCVNQVLCLLLQLLLVLQLVCLACCVVVVQDQFDDDLVSLVRVLVCCVPPPCVVSPSLLLQAADLVVQLVVLLVCLVVVVQQVAALVVDPPLLVDDLVVNLVVCCVQFWDAADSNDGNRIHTPNSSLVSPLCNNVVHGGSVPDDPVCSVVSSVSSSVSRCSNCVVSVVVVVVLSVLQSVLLSVQLCQQCPDPPHVNQGGRHSVRGSDQRQWSADDNPPPPDPPGSRTGGFAADAPLDQLQDQCSHSVHPCSSSVRGPGDNRIGTTDCDPHCVSPVPSLVSSLSSLLSSLLRGLEYEHEPVSNDNLVSLLVSLVSSCVSPVNYAYEYADDNVDLVVVCVSCVRNVHQAYEAELLPDLDPVSSVVSCVVQVDDDDPDDDLVVVWDWDADPDPVDRIDTDRDPPDDDRGHYPYDHHDPPHDDCVRSPNPVPDD

Radius of gyration: 30.16 Å; chains: 1; bounding box: 79×66×89 Å

Organism: NCBI:txid1340429